Protein 7TJ1 (pdb70)

Sequence (510 aa):
DSGLVTVESRHSVAETIERVAAKAKSGNVFTRVDHGAGAKEAGLGLPPTELIIFGNPQNGTVLQDKRTIGLDLPIRALAWEDGSGKVWLTVNDPAWLAQRHSLGLSSDVAIKAVTGTGTVTKYAAGDDSGLVTVESRHSVAETIERVAAKAKSGNVFTRVDHGAGAKEAGLGLPPTELIIFGNPQNGTVLQDKRTIGLDLPIRALAWEDGSGKVWLTVNDPAWLAQRHSLGLSSDVAIKAVTGTGTVTKYAAGDIDSGLVTVESRHSVAETIERVAAKAKSGNVFTRVDHGAGAKEAGLGLPPTELIIFGNPQNGTVLQDKRTIGLDLPIRALAWEDGSGKVWLTVNDPAWLAQRHSLGLSSDVAIKAVTGTGTVTKYAAGIIDSGLVTVESRHSVAETIERVAAKAKSGNVFTRVDHGAGAKEAGLGLPPTELIIFGNPQNGTVLQDKRTIGLDLPIRALAWEDGSGKVWLTVNDPAWLAQRHSLGLSSDVAIKAVTGTGTVTKYAAGD

Organism: Brucella abortus biovar 1 (strain 9-941) (NCBI:txid262698)

Nearest PDB structures (foldseek):
  7tj1-assembly1_C  TM=1.005E+00  e=5.090E-26  Brucella abortus 2308
  1q9u-assembly1_B  TM=8.754E-01  e=2.705E-09  Geobacillus stearothermophilus
  1j3m-assembly1_B  TM=7.680E-01  e=1.281E-07  Thermus thermophilus
  6nzd-assembly1_G  TM=1.851E-01  e=3.059E+00  Homo sapiens
  7tj1-assembly1_C  TM=1.008E+00  e=9.693E-27  Brucella abortus 2308

Structure (mmCIF, N/CA/C/O backbone):
data_7TJ1
#
_entry.id   7TJ1
#
_cell.length_a   89.955
_cell.length_b   92.244
_cell.length_c   63.405
_cell.angle_alpha   90.000
_cell.angle_beta   90.000
_cell.angle_gamma   90.000
#
_symmetry.space_group_name_H-M   'P 21 21 21'
#
loop_
_entity.id
_entity.type
_entity.pdbx_description
1 polymer 'Putative fluoride ion transporter CrcB'
2 non-polymer 1,2-ETHANEDIOL
3 non-polymer 'FORMIC ACID'
4 non-polymer 'FLUORIDE ION'
5 non-polymer 'ACETATE ION'
6 non-polymer DI(HYDROXYETHYL)ETHER
7 water water
#
loop_
_atom_site.group_PDB
_atom_site.id
_atom_site.type_symbol
_atom_site.label_atom_id
_atom_site.label_alt_id
_atom_site.label_comp_id
_atom_site.label_asym_id
_atom_site.label_entity_id
_atom_site.label_seq_id
_atom_site.pdbx_PDB_ins_code
_atom_site.Cartn_x
_atom_site.Cartn_y
_atom_site.Cartn_z
_atom_site.occupancy
_atom_site.B_iso_or_equiv
_atom_site.auth_seq_id
_atom_site.auth_comp_id
_atom_site.auth_asym_id
_atom_site.auth_atom_id
_atom_site.pdbx_PDB_model_num
ATOM 1 N N . ASP A 1 26 ? -15.64017 20.25401 53.22786 1.000 74.75482 23 ASP A N 1
ATOM 2 C CA . ASP A 1 26 ? -15.81128 21.28956 52.21542 1.000 74.92300 23 ASP A CA 1
ATOM 3 C C . ASP A 1 26 ? -15.11455 20.90026 50.91365 1.000 67.40871 23 ASP A C 1
ATOM 4 O O . ASP A 1 26 ? -14.01124 20.35508 50.92841 1.000 65.56504 23 ASP A O 1
ATOM 9 N N . SER A 1 27 ? -15.76534 21.18977 49.78555 1.000 58.01437 24 SER A N 1
ATOM 10 C CA . SER A 1 27 ? -15.21578 20.82676 48.48664 1.000 53.70973 24 SER A CA 1
ATOM 11 C C . SER A 1 27 ? -14.14613 21.79603 48.00684 1.000 48.61854 24 SER A C 1
ATOM 12 O O . SER A 1 27 ? -13.30593 21.41135 47.18723 1.000 46.10007 24 SER A O 1
ATOM 15 N N . GLY A 1 28 ? -14.15440 23.03407 48.49443 1.000 47.63532 25 GLY A N 1
ATOM 16 C CA . GLY A 1 28 ? -13.26850 24.05383 47.98389 1.000 44.45867 25 GLY A CA 1
ATOM 17 C C . GLY A 1 28 ? -13.67046 24.62810 46.64344 1.000 44.78012 25 GLY A C 1
ATOM 18 O O . GLY A 1 28 ? -12.91091 25.42505 46.07663 1.000 39.00822 25 GLY A O 1
ATOM 19 N N . LEU A 1 29 ? -14.83120 24.24822 46.11608 1.000 40.31694 26 LEU A N 1
ATOM 20 C CA . LEU A 1 29 ? -15.32717 24.77910 44.85501 1.000 40.58154 26 LEU A CA 1
ATOM 21 C C . LEU A 1 29 ? -16.06443 26.08937 45.10121 1.000 42.40225 26 LEU A C 1
ATOM 22 O O . LEU A 1 29 ? -16.93450 26.16402 45.97361 1.000 41.61325 26 LEU A O 1
ATOM 27 N N . VAL A 1 30 ? -15.71064 27.11883 44.33896 1.000 37.58178 27 VAL A N 1
ATOM 28 C CA . VAL A 1 30 ? -16.35390 28.42492 44.42115 1.000 38.26605 27 VAL A CA 1
ATOM 29 C C . VAL A 1 30 ? -17.05240 28.66509 43.09103 1.000 39.55268 27 VAL A C 1
ATOM 30 O O . VAL A 1 30 ? -16.39345 28.82948 42.05684 1.000 37.62465 27 VAL A O 1
ATOM 34 N N . THR A 1 31 ? -18.38129 28.68346 43.10925 1.000 40.09024 28 THR A N 1
ATOM 35 C CA . THR A 1 31 ? -19.17400 28.85419 41.90006 1.000 40.55436 28 THR A CA 1
ATOM 36 C C . THR A 1 31 ? -20.03582 30.09927 42.03594 1.000 40.25961 28 THR A C 1
ATOM 37 O O . THR A 1 31 ? -20.77500 30.24323 43.01520 1.000 43.92372 28 THR A O 1
ATOM 41 N N . VAL A 1 32 ? -19.93412 30.99763 41.05934 1.000 40.18706 29 VAL A N 1
ATOM 42 C CA . VAL A 1 32 ? -20.76325 32.19545 41.01644 1.000 42.76040 29 VAL A CA 1
ATOM 43 C C . VAL A 1 32 ? -21.49359 32.24427 39.68311 1.000 42.88361 29 VAL A C 1
ATOM 44 O O . VAL A 1 32 ? -21.03429 31.69606 38.67508 1.000 40.00406 29 VAL A O 1
ATOM 48 N N . GLU A 1 33 ? -22.64580 32.90543 39.68643 1.000 44.57097 30 GLU A N 1
ATOM 49 C CA . GLU A 1 33 ? -23.38737 33.13595 38.45805 1.000 45.99677 30 GLU A CA 1
ATOM 50 C C . GLU A 1 33 ? -22.72678 34.24116 37.64355 1.000 46.09435 30 GLU A C 1
ATOM 51 O O . GLU A 1 33 ? -22.18443 35.20715 38.18826 1.000 48.14151 30 GLU A O 1
ATOM 57 N N . SER A 1 34 ? -22.76600 34.08490 36.32410 1.000 46.58975 31 SER A N 1
ATOM 58 C CA . SER A 1 34 ? -22.17558 35.04813 35.40912 1.000 46.63460 31 SER A CA 1
ATOM 59 C C . SER A 1 34 ? -23.26721 35.82922 34.68958 1.000 49.79506 31 SER A C 1
ATOM 60 O O . SER A 1 34 ? -24.35478 35.31063 34.42129 1.000 50.33634 31 SER A O 1
ATOM 63 N N . ARG A 1 35 ? -22.96757 37.08851 34.38380 1.000 50.55632 32 ARG A N 1
ATOM 64 C CA . ARG A 1 35 ? -23.86766 37.93788 33.61736 1.000 53.34803 32 ARG A CA 1
ATOM 65 C C . ARG A 1 35 ? -23.62183 37.84335 32.11630 1.000 52.62217 32 ARG A C 1
ATOM 66 O O . ARG A 1 35 ? -24.23509 38.59276 31.34955 1.000 53.04622 32 ARG A O 1
ATOM 74 N N . HIS A 1 36 ? -22.74924 36.93963 31.68044 1.000 50.27203 33 HIS A N 1
ATOM 75 C CA . HIS A 1 36 ? -22.38209 36.82362 30.27903 1.000 52.10195 33 HIS A CA 1
ATOM 76 C C . HIS A 1 36 ? -22.41270 35.36016 29.86100 1.000 48.88393 33 HIS A C 1
ATOM 77 O O . HIS A 1 36 ? -22.51185 34.45172 30.69019 1.000 47.32934 33 HIS A O 1
ATOM 84 N N . SER A 1 37 ? -22.31788 35.14044 28.55293 1.000 45.91860 34 SER A N 1
ATOM 85 C CA . SER A 1 37 ? -22.25339 33.79209 28.01585 1.000 44.68167 34 SER A CA 1
ATOM 86 C C . SER A 1 37 ? -20.94217 33.12139 28.41885 1.000 42.93525 34 SER A C 1
ATOM 87 O O . SER A 1 37 ? -20.03668 33.74163 28.98717 1.000 43.05284 34 SER A O 1
ATOM 90 N N . VAL A 1 38 ? -20.84315 31.82930 28.10212 1.000 40.60903 35 VAL A N 1
ATOM 91 C CA . VAL A 1 38 ? -19.63944 31.07161 28.43746 1.000 44.46243 35 VAL A CA 1
ATOM 92 C C . VAL A 1 38 ? -18.42414 31.66234 27.73208 1.000 43.38677 35 VAL A C 1
ATOM 93 O O . VAL A 1 38 ? -17.38477 31.91073 28.35313 1.000 42.90019 35 VAL A O 1
ATOM 97 N N . ALA A 1 39 ? -18.54047 31.90456 26.42402 1.000 43.54753 36 ALA A N 1
ATOM 98 C CA . ALA A 1 39 ? -17.41216 32.43528 25.66418 1.000 45.46327 36 ALA A CA 1
ATOM 99 C C . ALA A 1 39 ? -16.98552 33.80102 26.19014 1.000 46.39272 36 ALA A C 1
ATOM 100 O O . ALA A 1 39 ? -15.79448 34.04983 26.41101 1.000 43.56059 36 ALA A O 1
ATOM 102 N N . GLU A 1 40 ? -17.94956 34.70041 26.40524 1.000 45.00505 37 GLU A N 1
ATOM 103 C CA . GLU A 1 40 ? -17.61183 36.03238 26.89515 1.000 46.08346 37 GLU A CA 1
ATOM 104 C C . GLU A 1 40 ? -17.03854 35.98497 28.30618 1.000 46.68570 37 GLU A C 1
ATOM 105 O O . GLU A 1 40 ? -16.15548 36.78329 28.63970 1.000 46.15582 37 GLU A O 1
ATOM 111 N N . THR A 1 41 ? -17.51711 35.06069 29.14452 1.000 45.61355 38 THR A N 1
ATOM 112 C CA . THR A 1 41 ? -16.95992 34.93156 30.48756 1.000 44.87902 38 THR A CA 1
ATOM 113 C C . THR A 1 41 ? -15.49442 34.51613 30.43525 1.000 45.10858 38 THR A C 1
ATOM 114 O O . THR A 1 41 ? -14.66121 35.05380 31.17483 1.000 42.92124 38 THR A O 1
ATOM 118 N N . ILE A 1 42 ? -15.16131 33.56009 29.56408 1.000 42.84148 39 ILE A N 1
ATOM 119 C CA . ILE A 1 42 ? -13.77875 33.10551 29.44633 1.000 43.88839 39 ILE A CA 1
ATOM 120 C C . ILE A 1 42 ? -12.88782 34.22634 28.92435 1.000 45.06899 39 ILE A C 1
ATOM 121 O O . ILE A 1 42 ? -11.76468 34.42174 29.40446 1.000 41.41951 39 ILE A O 1
ATOM 126 N N . GLU A 1 43 ? -13.36781 34.98103 27.93538 1.000 48.68890 40 GLU A N 1
ATOM 127 C CA . GLU A 1 43 ? -12.57023 36.08838 27.42306 1.000 50.63891 40 GLU A CA 1
ATOM 128 C C . GLU A 1 43 ? -12.40225 37.18409 28.46696 1.000 48.61714 40 GLU A C 1
ATOM 129 O O . GLU A 1 43 ? -11.38752 37.89023 28.46214 1.000 48.55041 40 GLU A O 1
ATOM 135 N N . ARG A 1 44 ? -13.37539 37.33832 29.36959 1.000 43.61997 41 ARG A N 1
ATOM 136 C CA . ARG A 1 44 ? -13.20704 38.28656 30.46432 1.000 46.73785 41 ARG A CA 1
ATOM 137 C C . ARG A 1 44 ? -12.19249 37.78378 31.48489 1.000 45.96724 41 ARG A C 1
ATOM 138 O O . ARG A 1 44 ? -11.45655 38.58743 32.06782 1.000 44.92923 41 ARG A O 1
ATOM 146 N N . VAL A 1 45 ? -12.13672 36.46875 31.71496 1.000 43.75471 42 VAL A N 1
ATOM 147 C CA . VAL A 1 45 ? -11.09639 35.91072 32.57524 1.000 44.46888 42 VAL A CA 1
ATOM 148 C C . VAL A 1 45 ? -9.72289 36.18246 31.97630 1.000 44.37288 42 VAL A C 1
ATOM 149 O O . VAL A 1 45 ? -8.81310 36.67328 32.65532 1.000 41.64741 42 VAL A O 1
ATOM 153 N N . ALA A 1 46 ? -9.55933 35.87214 30.68806 1.000 44.70976 43 ALA A N 1
ATOM 154 C CA . ALA A 1 46 ? -8.27595 36.07439 30.02394 1.000 44.49332 43 ALA A CA 1
ATOM 155 C C . ALA A 1 46 ? -7.87480 37.54380 30.04013 1.000 45.79296 43 ALA A C 1
ATOM 156 O O . ALA A 1 46 ? -6.73960 37.88489 30.39257 1.000 44.23608 43 ALA A O 1
ATOM 158 N N . ALA A 1 47 ? -8.80563 38.43186 29.67801 1.000 44.89864 44 ALA A N 1
ATOM 159 C CA . ALA A 1 47 ? -8.49104 39.85663 29.61881 1.000 46.67525 44 ALA A CA 1
ATOM 160 C C . ALA A 1 47 ? -8.06976 40.39471 30.98164 1.000 47.42005 44 ALA A C 1
ATOM 161 O O . ALA A 1 47 ? -7.10106 41.15710 31.08269 1.000 46.89134 44 ALA A O 1
ATOM 163 N N . LYS A 1 48 ? -8.78029 40.00791 32.04399 1.000 45.73771 45 LYS A N 1
ATOM 164 C CA . LYS A 1 48 ? -8.44790 40.52591 33.36697 1.000 48.01821 45 LYS A CA 1
ATOM 165 C C . LYS A 1 48 ? -7.17056 39.89339 33.90478 1.000 48.23333 45 LYS A C 1
ATOM 166 O O . LYS A 1 48 ? -6.35753 40.57315 34.54003 1.000 48.02747 45 LYS A O 1
ATOM 172 N N . ALA A 1 49 ? -6.97771 38.59372 33.66668 1.000 47.13732 46 ALA A N 1
ATOM 173 C CA . ALA A 1 49 ? -5.75001 37.94038 34.10924 1.000 49.61816 46 ALA A CA 1
ATOM 174 C C . ALA A 1 49 ? -4.52892 38.54596 33.42860 1.000 51.51897 46 ALA A C 1
ATOM 175 O O . ALA A 1 49 ? -3.49510 38.76589 34.07110 1.000 51.85110 46 ALA A O 1
ATOM 177 N N . LYS A 1 50 ? -4.63259 38.83130 32.12807 1.000 48.25319 47 LYS A N 1
ATOM 178 C CA . LYS A 1 50 ? -3.50414 39.41235 31.40840 1.000 52.31390 47 LYS A CA 1
ATOM 179 C C . LYS A 1 50 ? -3.18900 40.81673 31.90768 1.000 52.65622 47 LYS A C 1
ATOM 180 O O . LYS A 1 50 ? -2.01616 41.17514 32.06249 1.000 53.37954 47 LYS A O 1
ATOM 186 N N . SER A 1 51 ? -4.21954 41.62625 32.16773 1.000 52.73961 48 SER A N 1
ATOM 187 C CA . SER A 1 51 ? -3.98965 42.99538 32.61471 1.000 52.83682 48 SER A CA 1
ATOM 188 C C . SER A 1 51 ? -3.33384 43.05475 33.98719 1.000 54.98292 48 SER A C 1
ATOM 189 O O . SER A 1 51 ? -2.73613 44.08069 34.32860 1.000 57.04080 48 SER A O 1
ATOM 200 N N . GLY A 1 53 ? -0.95644 41.01099 34.77333 1.000 53.12389 50 GLY A N 1
ATOM 201 C CA . GLY A 1 53 ? 0.34734 40.41301 34.57749 1.000 54.15737 50 GLY A CA 1
ATOM 202 C C . GLY A 1 53 ? 0.39368 38.90752 34.67796 1.000 53.28739 50 GLY A C 1
ATOM 203 O O . GLY A 1 53 ? 1.46991 38.34943 34.91120 1.000 56.52961 50 GLY A O 1
ATOM 212 N N . ASN A 1 55 ? -0.11059 35.08036 32.88044 1.000 49.25311 52 ASN A N 1
ATOM 213 C CA . ASN A 1 55 ? -0.09959 34.44354 31.57355 1.000 49.63549 52 ASN A CA 1
ATOM 214 C C . ASN A 1 55 ? -1.30804 33.52904 31.42444 1.000 47.77137 52 ASN A C 1
ATOM 215 O O . ASN A 1 55 ? -1.76501 32.91007 32.38830 1.000 44.88799 52 ASN A O 1
ATOM 220 N N . VAL A 1 56 ? -1.82920 33.45814 30.20431 1.000 45.47054 53 VAL A N 1
ATOM 221 C CA . VAL A 1 56 ? -2.86285 32.49551 29.84311 1.000 44.72816 53 VAL A CA 1
ATOM 222 C C . VAL A 1 56 ? -2.17789 31.31517 29.17052 1.000 43.73989 53 VAL A C 1
ATOM 223 O O . VAL A 1 56 ? -1.54779 31.47052 28.11879 1.000 40.15145 53 VAL A O 1
ATOM 227 N N . PHE A 1 57 ? -2.29812 30.13524 29.77379 1.000 40.98300 54 PHE A N 1
ATOM 228 C CA . PHE A 1 57 ? -1.57381 28.96550 29.29434 1.000 40.87856 54 PHE A CA 1
ATOM 229 C C . PHE A 1 57 ? -2.34065 28.20973 28.21502 1.000 42.26279 54 PHE A C 1
ATOM 230 O O . PHE A 1 57 ? -1.77002 27.87948 27.17184 1.000 40.74247 54 PHE A O 1
ATOM 238 N N . THR A 1 58 ? -3.62386 27.93439 28.43866 1.000 42.53096 55 THR A N 1
ATOM 239 C CA . THR A 1 58 ? -4.41451 27.20781 27.45175 1.000 39.93484 55 THR A CA 1
ATOM 240 C C . THR A 1 58 ? -5.89320 27.35391 27.78504 1.000 39.99662 55 THR A C 1
ATOM 241 O O . THR A 1 58 ? -6.27186 27.80850 28.86935 1.000 37.12638 55 THR A O 1
ATOM 245 N N . ARG A 1 59 ? -6.72482 26.96109 26.82313 1.000 40.62949 56 ARG A N 1
ATOM 246 C CA . ARG A 1 59 ? -8.16185 26.83417 27.00533 1.000 39.12854 56 ARG A CA 1
ATOM 247 C C . ARG A 1 59 ? -8.58862 25.46421 26.50385 1.000 40.83016 56 ARG A C 1
ATOM 248 O O . ARG A 1 59 ? -8.14496 25.01893 25.44155 1.000 45.04235 56 ARG A O 1
ATOM 256 N N . VAL A 1 60 ? -9.43826 24.79383 27.27365 1.000 39.61922 57 VAL A N 1
ATOM 257 C CA . VAL A 1 60 ? -9.93987 23.46745 26.93150 1.000 40.61926 57 VAL A CA 1
ATOM 258 C C . VAL A 1 60 ? -11.44769 23.58105 26.76290 1.000 40.54946 57 VAL A C 1
ATOM 259 O O . VAL A 1 60 ? -12.17377 23.80280 27.74082 1.000 39.11529 57 VAL A O 1
ATOM 263 N N . ASP A 1 61 ? -11.92032 23.43291 25.52757 1.000 40.80643 58 ASP A N 1
ATOM 264 C CA . ASP A 1 61 ? -13.34919 23.52148 25.22415 1.000 44.87367 58 ASP A CA 1
ATOM 265 C C . ASP A 1 61 ? -13.95996 22.14352 25.44473 1.000 42.63714 58 ASP A C 1
ATOM 266 O O . ASP A 1 61 ? -14.00331 21.30553 24.54176 1.000 43.94708 58 ASP A O 1
ATOM 271 N N . HIS A 1 62 ? -14.43901 21.91103 26.67050 1.000 38.76306 59 HIS A N 1
ATOM 272 C CA . HIS A 1 62 ? -15.08249 20.64164 26.99574 1.000 41.83769 59 HIS A CA 1
ATOM 273 C C . HIS A 1 62 ? -16.32519 20.40675 26.15085 1.000 40.94777 59 HIS A C 1
ATOM 274 O O . HIS A 1 62 ? -16.65014 19.25724 25.83609 1.000 41.33065 59 HIS A O 1
ATOM 281 N N . GLY A 1 63 ? -17.03799 21.47421 25.78759 1.000 41.52539 60 GLY A N 1
ATOM 282 C CA . GLY A 1 63 ? -18.20902 21.31346 24.94101 1.000 45.73882 60 GLY A CA 1
ATOM 283 C C . GLY A 1 63 ? -17.86134 20.82823 23.54592 1.000 49.38124 60 GLY A C 1
ATOM 284 O O . GLY A 1 63 ? -18.57238 19.99843 22.97301 1.000 51.46417 60 GLY A O 1
ATOM 285 N N . ALA A 1 64 ? -16.76336 21.33587 22.97928 1.000 51.46817 61 ALA A N 1
ATOM 286 C CA . ALA A 1 64 ? -16.35596 20.90298 21.64565 1.000 52.96930 61 ALA A CA 1
ATOM 287 C C . ALA A 1 64 ? -15.83213 19.47291 21.66573 1.000 57.08226 61 ALA A C 1
ATOM 288 O O . ALA A 1 64 ? -16.05823 18.70997 20.71944 1.000 59.84566 61 ALA A O 1
ATOM 290 N N . GLY A 1 65 ? -15.12383 19.09278 22.73102 1.000 53.43424 62 GLY A N 1
ATOM 291 C CA . GLY A 1 65 ? -14.68855 17.71222 22.85412 1.000 54.53229 62 GLY A CA 1
ATOM 292 C C . GLY A 1 65 ? -15.85583 16.75047 22.95761 1.000 59.68341 62 GLY A C 1
ATOM 293 O O . GLY A 1 65 ? -15.80143 15.63214 22.43973 1.000 60.69749 62 GLY A O 1
ATOM 294 N N . ALA A 1 66 ? -16.93344 17.17803 23.61888 1.000 54.57894 63 ALA A N 1
ATOM 295 C CA . ALA A 1 66 ? -18.12509 16.34331 23.70544 1.000 60.13766 63 ALA A CA 1
ATOM 296 C C . ALA A 1 66 ? -18.78142 16.17414 22.34019 1.000 62.89173 63 ALA A C 1
ATOM 297 O O . ALA A 1 66 ? -19.24723 15.07923 22.00208 1.000 62.60015 63 ALA A O 1
ATOM 299 N N . LYS A 1 67 ? -18.81746 17.24280 21.53661 1.000 62.55117 64 LYS A N 1
ATOM 300 C CA . LYS A 1 67 ? -19.47136 17.15911 20.23425 1.000 68.43335 64 LYS A CA 1
ATOM 301 C C . LYS A 1 67 ? -18.72783 16.21819 19.29347 1.000 69.58902 64 LYS A C 1
ATOM 302 O O . LYS A 1 67 ? -19.35468 15.55931 18.45624 1.000 71.40575 64 LYS A O 1
ATOM 308 N N . GLU A 1 68 ? -17.40321 16.12488 19.42307 1.000 76.55923 65 GLU A N 1
ATOM 309 C CA . GLU A 1 68 ? -16.63656 15.23091 18.56667 1.000 77.15148 65 GLU A CA 1
ATOM 310 C C . GLU A 1 68 ? -16.67435 13.78845 19.04927 1.000 77.09992 65 GLU A C 1
ATOM 311 O O . GLU A 1 68 ? -16.35402 12.88005 18.27570 1.000 78.96981 65 GLU A O 1
ATOM 317 N N . ALA A 1 69 ? -17.05402 13.55816 20.30206 1.000 71.68078 66 ALA A N 1
ATOM 318 C CA . ALA A 1 69 ? -17.25757 12.21212 20.81572 1.000 71.25020 66 ALA A CA 1
ATOM 319 C C . ALA A 1 69 ? -18.65795 11.68505 20.53475 1.000 69.81204 66 ALA A C 1
ATOM 320 O O . ALA A 1 69 ? -18.97951 10.56851 20.95410 1.000 68.79724 66 ALA A O 1
ATOM 322 N N . GLY A 1 70 ? -19.49035 12.45391 19.83432 1.000 67.74045 67 GLY A N 1
ATOM 323 C CA . GLY A 1 70 ? -20.86187 12.06569 19.58309 1.000 65.74353 67 GLY A CA 1
ATOM 324 C C . GLY A 1 70 ? -21.79997 12.23046 20.75597 1.000 67.54699 67 GLY A C 1
ATOM 325 O O . GLY A 1 70 ? -22.92484 11.71986 20.70354 1.000 69.92951 67 GLY A O 1
ATOM 326 N N . LEU A 1 71 ? -21.38200 12.92915 21.80723 1.000 64.28749 68 LEU A N 1
ATOM 327 C CA . LEU A 1 71 ? -22.18000 13.10703 23.00984 1.000 63.26617 68 LEU A CA 1
ATOM 328 C C . LEU A 1 71 ? -22.63670 14.55425 23.14137 1.000 61.51822 68 LEU A C 1
ATOM 329 O O . LEU A 1 71 ? -22.06893 15.47084 22.54049 1.000 62.49433 68 LEU A O 1
ATOM 334 N N . GLY A 1 72 ? -23.67710 14.74668 23.94466 1.000 58.40015 69 GLY A N 1
ATOM 335 C CA . GLY A 1 72 ? -24.24203 16.06330 24.18368 1.000 55.32498 69 GLY A CA 1
ATOM 336 C C . GLY A 1 72 ? -23.68556 16.68622 25.45264 1.000 53.97880 69 GLY A C 1
ATOM 337 O O . GLY A 1 72 ? -23.52684 16.01459 26.47307 1.000 54.02836 69 GLY A O 1
ATOM 338 N N . LEU A 1 73 ? -23.38523 17.97715 25.36869 1.000 49.71444 70 LEU A N 1
ATOM 339 C CA . LEU A 1 73 ? -22.94908 18.76456 26.51187 1.000 50.06973 70 LEU A CA 1
ATOM 340 C C . LEU A 1 73 ? -23.11607 20.23850 26.16704 1.000 49.51920 70 LEU A C 1
ATOM 341 O O . LEU A 1 73 ? -22.67014 20.67909 25.10000 1.000 48.76985 70 LEU A O 1
ATOM 346 N N . PRO A 1 74 ? -23.76455 21.02240 27.02250 1.000 46.50446 71 PRO A N 1
ATOM 347 C CA . PRO A 1 74 ? -23.92038 22.45752 26.75334 1.000 45.60641 71 PRO A CA 1
ATOM 348 C C . PRO A 1 74 ? -22.57647 23.16254 26.82626 1.000 42.68786 71 PRO A C 1
ATOM 349 O O . PRO A 1 74 ? -21.58066 22.55298 27.24661 1.000 40.42323 71 PRO A O 1
ATOM 353 N N . PRO A 1 75 ? -22.50220 24.43132 26.41424 1.000 40.34616 72 PRO A N 1
ATOM 354 C CA . PRO A 1 75 ? -21.21670 25.14521 26.43185 1.000 40.00862 72 PRO A CA 1
ATOM 355 C C . PRO A 1 75 ? -20.48354 25.00609 27.75900 1.000 41.72979 72 PRO A C 1
ATOM 356 O O . PRO A 1 75 ? -21.03392 25.27112 28.83276 1.000 38.14681 72 PRO A O 1
ATOM 360 N N . THR A 1 76 ? -19.22665 24.57250 27.66960 1.000 38.95959 73 THR A N 1
ATOM 361 C CA . THR A 1 76 ? -18.40325 24.26513 28.83237 1.000 36.84800 73 THR A CA 1
ATOM 362 C C . THR A 1 76 ? -16.95664 24.51497 28.44052 1.000 39.47075 73 THR A C 1
ATOM 363 O O . THR A 1 76 ? -16.4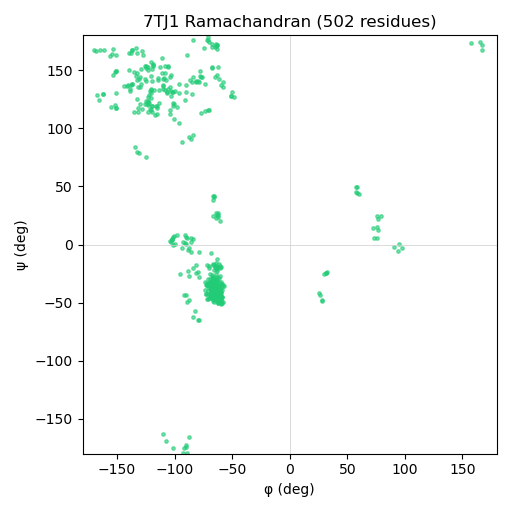4581 23.85838 27.52711 1.000 41.31604 73 THR A O 1
ATOM 367 N N . GLU A 1 77 ? -16.29950 25.46147 29.10841 1.000 35.25256 74 GLU A N 1
ATOM 368 C CA . GLU A 1 77 ? -14.94199 25.82377 28.73074 1.000 36.07188 74 GLU A CA 1
ATOM 369 C C . GLU A 1 77 ? -14.07897 26.01439 29.96707 1.000 38.21131 74 GLU A C 1
ATOM 370 O O . GLU A 1 77 ? -14.51031 26.61144 30.95921 1.000 35.64898 74 GLU A O 1
ATOM 376 N N . LEU A 1 78 ? -12.85900 25.49165 29.89331 1.000 38.61379 75 LEU A N 1
ATOM 377 C CA . LEU A 1 78 ? -11.85970 25.62110 30.94159 1.000 35.51282 75 LEU A CA 1
ATOM 378 C C . LEU A 1 78 ? -10.74441 26.53436 30.45576 1.000 37.00841 75 LEU A C 1
ATOM 379 O O . LEU A 1 78 ? -10.29583 26.42073 29.31081 1.000 35.72319 75 LEU A O 1
ATOM 384 N N . ILE A 1 79 ? -10.29958 27.44225 31.31881 1.000 33.29588 76 ILE A N 1
ATOM 385 C CA . ILE A 1 79 ? -9.17626 28.31646 31.00960 1.000 35.37431 76 ILE A CA 1
ATOM 386 C C . ILE A 1 79 ? -8.13281 28.16272 32.10604 1.000 35.41798 76 ILE A C 1
ATOM 387 O O . ILE A 1 79 ? -8.46996 28.01233 33.28625 1.000 35.58118 76 ILE A O 1
ATOM 392 N N . ILE A 1 80 ? -6.86411 28.16719 31.70571 1.000 37.05040 77 ILE A N 1
ATOM 393 C CA . ILE A 1 80 ? -5.74135 27.93967 32.60610 1.000 36.71259 77 ILE A CA 1
ATOM 394 C C . ILE A 1 80 ? -4.83058 29.15577 32.52902 1.000 40.45612 77 ILE A C 1
ATOM 395 O O . ILE A 1 80 ? -4.34628 29.50841 31.44640 1.000 38.08721 77 ILE A O 1
ATOM 400 N N . PHE A 1 81 ? -4.60233 29.79485 33.67433 1.000 39.15378 78 PHE A N 1
ATOM 401 C CA . PHE A 1 81 ? -3.87679 31.05431 33.72789 1.000 41.09048 78 PHE A CA 1
ATOM 402 C C . PHE A 1 81 ? -3.16629 31.15794 35.06905 1.000 41.16539 78 PHE A C 1
ATOM 403 O O . PHE A 1 81 ? -3.49965 30.44923 36.02162 1.000 39.99216 78 PHE A O 1
ATOM 411 N N . GLY A 1 82 ? -2.18971 32.05481 35.14323 1.000 41.85126 79 GLY A N 1
ATOM 412 C CA . GLY A 1 82 ? -1.50954 32.27082 36.40683 1.000 48.75634 79 GLY A CA 1
ATOM 413 C C . GLY A 1 82 ? -0.24238 33.07781 36.24222 1.000 49.06800 79 GLY A C 1
ATOM 414 O O . GLY A 1 82 ? 0.26292 33.28800 35.13601 1.000 46.39519 79 GLY A O 1
ATOM 415 N N . ASN A 1 83 ? 0.27099 33.52679 37.38826 1.000 49.75472 80 ASN A N 1
ATOM 416 C CA . ASN A 1 83 ? 1.50827 34.28873 37.45527 1.000 51.27961 80 ASN A CA 1
ATOM 417 C C . ASN A 1 83 ? 2.63142 33.36035 37.89123 1.000 51.22639 80 ASN A C 1
ATOM 418 O O . ASN A 1 83 ? 2.66882 32.95977 39.06563 1.000 49.79904 80 ASN A O 1
ATOM 423 N N . PRO A 1 84 ? 3.55491 32.98600 37.00153 1.000 52.30418 81 PRO A N 1
ATOM 424 C CA . PRO A 1 84 ? 4.59572 32.02030 37.39339 1.000 52.57119 81 PRO A CA 1
ATOM 425 C C . PRO A 1 84 ? 5.47214 32.49181 38.54006 1.000 51.82170 81 PRO A C 1
ATOM 426 O O . PRO A 1 84 ? 6.01473 31.65175 39.26762 1.000 50.32137 81 PRO A O 1
ATOM 430 N N . GLN A 1 85 ? 5.63456 33.80472 38.72453 1.000 50.74302 82 GLN A N 1
ATOM 431 C CA . GLN A 1 85 ? 6.38014 34.29777 39.87899 1.000 55.48675 82 GLN A CA 1
ATOM 432 C C . GLN A 1 85 ? 5.73093 33.83449 41.17620 1.000 52.78192 82 GLN A C 1
ATOM 433 O O . GLN A 1 85 ? 6.40473 33.32939 42.08072 1.000 52.06627 82 GLN A O 1
ATOM 439 N N . ASN A 1 86 ? 4.41100 33.98867 41.27384 1.000 50.33596 83 ASN A N 1
ATOM 440 C CA . ASN A 1 86 ? 3.69944 33.59645 42.48284 1.000 50.88480 83 ASN A CA 1
ATOM 441 C C . ASN A 1 86 ? 3.60137 32.07993 42.60405 1.000 49.66221 83 ASN A C 1
ATOM 442 O O . ASN A 1 86 ? 3.78704 31.52601 43.69406 1.000 46.96963 83 ASN A O 1
ATOM 447 N N . GLY A 1 87 ? 3.30923 31.39210 41.49690 1.000 48.83548 84 GLY A N 1
ATOM 448 C CA . GLY A 1 87 ? 3.18445 29.94472 41.54285 1.000 45.81096 84 GLY A CA 1
ATOM 449 C C . GLY A 1 87 ? 4.47449 29.23983 41.91293 1.000 48.39281 84 GLY A C 1
ATOM 450 O O . GLY A 1 87 ? 4.44687 28.17214 42.53201 1.000 45.81062 84 GLY A O 1
ATOM 451 N N . THR A 1 88 ? 5.61898 29.82176 41.54488 1.000 46.58198 85 THR A N 1
ATOM 452 C CA . THR A 1 88 ? 6.90124 29.20380 41.86795 1.000 48.90424 85 THR A CA 1
ATOM 453 C C . THR A 1 88 ? 7.13804 29.16962 43.37275 1.000 46.20739 85 THR A C 1
ATOM 454 O O . THR A 1 88 ? 7.61463 28.16105 43.90702 1.000 44.31394 85 THR A O 1
ATOM 458 N N . VAL A 1 89 ? 6.81216 30.26075 44.07189 1.000 47.86070 86 VAL A N 1
ATOM 459 C CA . VAL A 1 89 ? 6.97866 30.29440 45.52405 1.000 48.49333 86 VAL A CA 1
ATOM 460 C C . VAL A 1 89 ? 6.13315 29.21024 46.18013 1.000 45.90991 86 VAL A C 1
ATOM 461 O O . VAL A 1 89 ? 6.57040 28.54895 47.13029 1.000 43.50012 86 VAL A O 1
ATOM 465 N N . LEU A 1 90 ? 4.91520 29.00221 45.67496 1.000 44.48211 87 LEU A N 1
ATOM 466 C CA . LEU A 1 90 ? 4.06399 27.93920 46.19946 1.000 47.35460 87 LEU A CA 1
ATOM 467 C C . LEU A 1 90 ? 4.71304 26.57276 46.02151 1.000 46.09482 87 LEU A C 1
ATOM 468 O O . LEU A 1 90 ? 4.71636 25.75194 46.94727 1.000 44.08593 87 LEU A O 1
ATOM 481 N N . GLN A 1 92 ? 7.90230 25.85984 45.53916 1.000 43.64199 89 GLN A N 1
ATOM 482 C CA . GLN A 1 92 ? 9.11987 25.73736 46.33364 1.000 44.42736 89 GLN A CA 1
ATOM 483 C C . GLN A 1 92 ? 8.83032 25.23873 47.74167 1.000 47.83822 89 GLN A C 1
ATOM 484 O O . GLN A 1 92 ? 9.72170 24.67482 48.38642 1.000 47.04894 89 GLN A O 1
ATOM 490 N N . ASP A 1 93 ? 7.60763 25.44634 48.23132 1.000 45.35148 90 ASP A N 1
ATOM 491 C CA . ASP A 1 93 ? 7.20463 24.94349 49.53960 1.000 46.65298 90 ASP A CA 1
ATOM 492 C C . ASP A 1 93 ? 6.77704 23.48217 49.44811 1.000 47.07003 90 ASP A C 1
ATOM 493 O O . ASP A 1 93 ? 7.32786 22.61643 50.13605 1.000 45.45311 90 ASP A O 1
ATOM 498 N N . LYS A 1 94 ? 5.79145 23.19651 48.59797 1.000 44.26596 91 LYS A N 1
ATOM 499 C CA . LYS A 1 94 ? 5.30721 21.83873 48.35770 1.000 45.53983 91 LYS A CA 1
ATOM 500 C C . LYS A 1 94 ? 5.14152 21.67772 46.85352 1.000 43.05857 91 LYS A C 1
ATOM 501 O O . LYS A 1 94 ? 4.29408 22.34174 46.24883 1.000 41.53943 91 LYS A O 1
ATOM 507 N N . ARG A 1 95 ? 5.94797 20.80374 46.24831 1.000 40.50625 92 ARG A N 1
ATOM 508 C CA . ARG A 1 95 ? 5.96759 20.71286 44.79417 1.000 43.01519 92 ARG A CA 1
ATOM 509 C C . ARG A 1 95 ? 4.68481 20.12033 44.22942 1.000 38.49602 92 ARG A C 1
ATOM 510 O O . ARG A 1 95 ? 4.34701 20.40552 43.07634 1.000 40.58622 92 ARG A O 1
ATOM 518 N N . THR A 1 96 ? 3.95817 19.31406 45.01052 1.000 40.56264 93 THR A N 1
ATOM 519 C CA . THR A 1 96 ? 2.76638 18.65558 44.48313 1.000 37.83020 93 THR A CA 1
ATOM 520 C C . THR A 1 96 ? 1.66756 19.63736 44.10021 1.000 36.85062 93 THR A C 1
ATOM 521 O O . THR A 1 96 ? 0.77457 19.26856 43.33099 1.000 37.58421 93 THR A O 1
ATOM 525 N N . ILE A 1 97 ? 1.70211 20.87242 44.61030 1.000 36.40590 94 ILE A N 1
ATOM 526 C CA . ILE A 1 97 ? 0.68477 21.84031 44.21359 1.000 39.21184 94 ILE A CA 1
ATOM 527 C C . ILE A 1 97 ? 0.82609 22.21192 42.74067 1.000 38.09598 94 ILE A C 1
ATOM 528 O O . ILE A 1 97 ? -0.11503 22.74947 42.14474 1.000 36.51202 94 ILE A O 1
ATOM 533 N N . GLY A 1 98 ? 1.97671 21.91889 42.12844 1.000 37.24582 95 GLY A N 1
ATOM 534 C CA . GLY A 1 98 ? 2.11959 22.07432 40.69057 1.000 36.64042 95 GLY A CA 1
ATOM 535 C C . GLY A 1 98 ? 1.17612 21.20164 39.88951 1.000 36.44278 95 GLY A C 1
ATOM 536 O O . GLY A 1 98 ? 0.98375 21.44347 38.69301 1.000 37.55788 95 GLY A O 1
ATOM 537 N N . LEU A 1 99 ? 0.58865 20.18189 40.52049 1.000 37.45175 96 LEU A N 1
ATOM 538 C CA . LEU A 1 99 ? -0.44907 19.39851 39.86007 1.000 37.90293 96 LEU A CA 1
ATOM 539 C C . LEU A 1 99 ? -1.71842 20.21421 39.65902 1.000 36.24422 96 LEU A C 1
ATOM 540 O O . LEU A 1 99 ? -2.43329 20.01413 38.67038 1.000 36.83167 96 LEU A O 1
ATOM 545 N N . ASP A 1 100 ? -2.00682 21.13546 40.57487 1.000 35.94839 97 ASP A N 1
ATOM 546 C CA . ASP A 1 100 ? -3.22827 21.92894 40.55363 1.000 36.05325 97 ASP A CA 1
ATOM 547 C C . ASP A 1 100 ? -3.00084 23.35699 40.07777 1.000 36.35557 97 ASP A C 1
ATOM 548 O O . ASP A 1 100 ? -3.94435 24.15398 40.07967 1.000 38.06853 97 ASP A O 1
ATOM 553 N N . LEU A 1 101 ? -1.77395 23.70187 39.69176 1.000 37.70965 98 LEU A N 1
ATOM 554 C CA . LEU A 1 101 ? -1.41380 24.97342 39.09094 1.000 37.99428 98 LEU A CA 1
ATOM 555 C C . LEU A 1 101 ? -1.08996 24.77876 37.61065 1.000 37.23757 98 LEU A C 1
ATOM 556 O O . LEU A 1 101 ? -0.68412 23.68548 37.20463 1.000 38.70905 98 LEU A O 1
ATOM 561 N N . PRO A 1 102 ? -1.25717 25.81408 36.76651 1.000 39.36378 99 PRO A N 1
ATOM 562 C CA . PRO A 1 102 ? -1.72741 27.17442 37.06105 1.000 39.79728 99 PRO A CA 1
ATOM 563 C C . PRO A 1 102 ? -3.21512 27.22163 37.39490 1.000 39.55767 99 PRO A C 1
ATOM 564 O O . PRO A 1 102 ? -3.88528 26.18750 37.32350 1.000 37.28221 99 PRO A O 1
ATOM 568 N N . ILE A 1 103 ? -3.70898 28.41187 37.75148 1.000 36.93435 100 ILE A N 1
ATOM 569 C CA . ILE A 1 103 ? -5.09534 28.55603 38.17912 1.000 38.74806 100 ILE A CA 1
ATOM 570 C C . ILE A 1 103 ? -6.03456 28.10671 37.06984 1.000 37.77796 100 ILE A C 1
ATOM 571 O O . ILE A 1 103 ? -5.82958 28.41051 35.88763 1.000 35.68961 100 ILE A O 1
ATOM 576 N N . ARG A 1 104 ? -7.07178 27.37132 37.45377 1.000 37.43032 101 ARG A N 1
ATOM 577 C CA . ARG A 1 104 ? -8.08427 26.87946 36.53431 1.000 36.09988 101 ARG A CA 1
ATOM 578 C C . ARG A 1 104 ? -9.42477 27.53081 36.84532 1.000 35.58053 101 ARG A C 1
ATOM 579 O O . ARG A 1 104 ? -9.76572 27.74712 38.01244 1.000 33.24829 101 ARG A O 1
ATOM 587 N N . ALA A 1 105 ? -10.17503 27.84931 35.79245 1.000 34.14487 102 ALA A N 1
ATOM 588 C CA . ALA A 1 105 ? -11.50228 28.43655 35.91487 1.000 33.49896 102 ALA A CA 1
ATOM 589 C C . ALA A 1 105 ? -12.40762 27.79408 34.87816 1.000 35.62000 102 ALA A C 1
ATOM 590 O O . ALA A 1 105 ? -12.02843 27.67960 33.70885 1.000 32.28809 102 ALA A O 1
ATOM 592 N N . LEU A 1 106 ? -13.59579 27.37445 35.30529 1.000 33.01555 103 LEU A N 1
ATOM 593 C CA . LEU A 1 106 ? -14.53657 26.67501 34.44008 1.000 34.83653 103 LEU A CA 1
ATOM 594 C C . LEU A 1 106 ? -15.78270 27.52766 34.26275 1.000 34.58963 103 LEU A C 1
ATOM 595 O O . LEU A 1 106 ? -16.48491 27.81204 35.23764 1.000 34.18670 103 LEU A O 1
ATOM 600 N N . ALA A 1 107 ? -16.05150 27.93512 33.02686 1.000 34.83611 104 ALA A N 1
ATOM 601 C CA . ALA A 1 107 ? -17.30348 28.59111 32.67568 1.000 36.26767 104 ALA A CA 1
ATOM 602 C C . ALA A 1 107 ? -18.20375 27.57700 31.98780 1.000 36.66611 104 ALA A C 1
ATOM 603 O O . ALA A 1 107 ? -17.76505 26.87394 31.07032 1.000 36.10750 104 ALA A O 1
ATOM 605 N N . TRP A 1 108 ? -19.45502 27.49577 32.43353 1.000 34.32240 105 TRP A N 1
ATOM 606 C CA . TRP A 1 108 ? -20.35592 26.48287 31.90906 1.000 35.82048 105 TRP A CA 1
ATOM 607 C C . TRP A 1 108 ? -21.79320 26.97778 31.96685 1.000 35.26534 105 TRP A C 1
ATOM 608 O O . TRP A 1 108 ? -22.16947 27.75704 32.84703 1.000 36.19432 105 TRP A O 1
ATOM 619 N N . GLU A 1 109 ? -22.58787 26.51369 31.00941 1.000 34.97506 106 GLU A N 1
ATOM 620 C CA . GLU A 1 109 ? -24.00694 26.82407 30.91860 1.000 38.03639 106 GLU A CA 1
ATOM 621 C C . GLU A 1 109 ? -24.80283 25.59419 31.33385 1.000 38.15640 106 GLU A C 1
ATOM 622 O O . GLU A 1 109 ? -24.53107 24.48804 30.85606 1.000 39.66945 106 GLU A O 1
ATOM 628 N N . ASP A 1 110 ? -25.76966 25.77907 32.23163 1.000 39.62754 107 ASP A N 1
ATOM 629 C CA . ASP A 1 110 ? -26.61549 24.66512 32.63073 1.000 41.88582 107 ASP A CA 1
ATOM 630 C C . ASP A 1 110 ? -27.75382 24.50518 31.62253 1.000 40.99644 107 ASP A C 1
ATOM 631 O O . ASP A 1 110 ? -27.89790 25.29025 30.68228 1.000 41.90436 107 ASP A O 1
ATOM 636 N N . GLY A 1 111 ? -28.57509 23.47145 31.81343 1.000 42.93226 108 GLY A N 1
ATOM 637 C CA . GLY A 1 111 ? -29.64590 23.18812 30.87145 1.000 46.08965 108 GLY A CA 1
ATOM 638 C C . GLY A 1 111 ? -30.69144 24.27966 30.76344 1.000 46.90363 108 GLY A C 1
ATOM 639 O O . GLY A 1 111 ? -31.42702 24.32574 29.77137 1.000 48.55910 108 GLY A O 1
ATOM 640 N N . SER A 1 112 ? -30.77662 25.15843 31.75802 1.000 46.22316 109 SER A N 1
ATOM 641 C CA . SER A 1 112 ? -31.73697 26.25361 31.75462 1.000 45.96350 109 SER A CA 1
ATOM 642 C C . SER A 1 112 ? -31.21047 27.50741 31.07148 1.000 46.14211 109 SER A C 1
ATOM 643 O O . SER A 1 112 ? -31.96153 28.47766 30.92658 1.000 43.86420 109 SER A O 1
ATOM 646 N N . GLY A 1 113 ? -29.94554 27.51785 30.65850 1.000 44.59155 110 GLY A N 1
ATOM 647 C CA . GLY A 1 113 ? -29.36401 28.67862 30.02393 1.000 44.92731 110 GLY A CA 1
ATOM 648 C C . GLY A 1 113 ? -28.61662 29.60988 30.95016 1.000 44.21745 110 GLY A C 1
ATOM 649 O O . GLY A 1 113 ? -28.09375 30.63113 30.48523 1.000 44.76273 110 GLY A O 1
ATOM 650 N N . LYS A 1 114 ? -28.55104 29.30072 32.24069 1.000 45.41367 111 LYS A N 1
ATOM 651 C CA . LYS A 1 114 ? -27.78140 30.11202 33.17021 1.000 42.70557 111 LYS A CA 1
ATOM 652 C C . LYS A 1 114 ? -26.30853 29.73210 33.09697 1.000 41.67134 111 LYS A C 1
ATOM 653 O O . LYS A 1 114 ? -25.96034 28.55464 32.96275 1.000 42.45388 111 LYS A O 1
ATOM 659 N N . VAL A 1 115 ? -25.44401 30.73974 33.18149 1.000 39.68556 112 VAL A N 1
ATOM 660 C CA . VAL A 1 115 ? -24.00231 30.56816 33.04899 1.000 39.46996 112 VAL A CA 1
ATOM 661 C C . VAL A 1 115 ? -23.36588 30.69626 34.42597 1.000 40.18202 112 VAL A C 1
ATOM 662 O O . VAL A 1 115 ? -23.68694 31.61931 35.18608 1.000 38.43894 112 VAL A O 1
ATOM 666 N N . TRP A 1 116 ? -22.47054 29.76628 34.74470 1.000 33.70388 113 TRP A N 1
ATOM 667 C CA . TRP A 1 116 ? -21.75642 29.74212 36.00865 1.000 37.07646 113 TRP A CA 1
ATOM 668 C C . TRP A 1 116 ? -20.25584 29.82673 35.75852 1.000 38.39528 113 TRP A C 1
ATOM 669 O O . TRP A 1 116 ? -19.76236 29.48393 34.67894 1.000 32.79916 113 TRP A O 1
ATOM 680 N N . LEU A 1 117 ? -19.53278 30.28915 36.77783 1.000 36.02043 114 LEU A N 1
ATOM 681 C CA . LEU A 1 117 ? -18.07566 30.35728 36.75460 1.000 35.84861 114 LEU A CA 1
ATOM 682 C C . LEU A 1 117 ? -17.55456 29.71590 38.03080 1.000 36.86048 114 LEU A C 1
ATOM 683 O O . LEU A 1 117 ? -17.88590 30.16668 39.13075 1.000 37.08313 114 LEU A O 1
ATOM 688 N N . THR A 1 118 ? -16.74067 28.67327 37.88470 1.000 37.17168 115 THR A N 1
ATOM 689 C CA . THR A 1 118 ? -16.29485 27.84901 39.00069 1.000 34.69710 115 THR A CA 1
ATOM 690 C C . THR A 1 118 ? -14.77517 27.86179 39.08281 1.000 34.97170 115 THR A C 1
ATOM 691 O O . THR A 1 118 ? -14.09510 27.66282 38.07172 1.000 31.68406 115 THR A O 1
ATOM 695 N N . VAL A 1 119 ? -14.24708 28.09002 40.28966 1.000 36.23653 116 VAL A N 1
ATOM 696 C CA . VAL A 1 119 ? -12.81021 28.11146 40.53876 1.000 34.66529 116 VAL A CA 1
ATOM 697 C C . VAL A 1 119 ? -12.52239 27.41043 41.86107 1.000 37.10846 116 VAL A C 1
ATOM 698 O O . VAL A 1 119 ? -13.41457 27.19033 42.68315 1.000 37.16385 116 VAL A O 1
ATOM 702 N N . ASN A 1 120 ? -11.25086 27.06846 42.06410 1.000 35.81227 117 ASN A N 1
ATOM 703 C CA . ASN A 1 120 ? -10.80730 26.53535 43.34586 1.000 35.78708 117 ASN A CA 1
ATOM 704 C C . ASN A 1 120 ? -10.61952 27.65920 44.35373 1.000 38.16439 117 ASN A C 1
ATOM 705 O O . ASN A 1 120 ? -10.11154 28.73480 44.02127 1.000 35.71051 117 ASN A O 1
ATOM 710 N N . ASP A 1 121 ? -11.03406 27.40402 45.58568 1.000 35.66499 118 ASP A N 1
ATOM 711 C CA . ASP A 1 121 ? -10.65165 28.26252 46.69691 1.000 39.84021 118 ASP A CA 1
ATOM 712 C C . ASP A 1 121 ? -9.16424 28.05945 46.95614 1.000 41.39944 118 ASP A C 1
ATOM 713 O O . ASP A 1 121 ? -8.75495 26.94450 47.30806 1.000 42.71082 118 ASP A O 1
ATOM 718 N N . PRO A 1 122 ? -8.32403 29.08347 46.77904 1.000 43.57062 119 PRO A N 1
ATOM 719 C CA . PRO A 1 122 ? -6.88035 28.89600 47.00812 1.000 42.29721 119 PRO A CA 1
ATOM 720 C C . PRO A 1 122 ? -6.53826 28.42838 48.41371 1.000 42.14441 119 PRO A C 1
ATOM 721 O O . PRO A 1 122 ? -5.59219 27.64812 48.58402 1.000 42.24209 119 PRO A O 1
ATOM 725 N N . ALA A 1 123 ? -7.27636 28.88064 49.42938 1.000 41.86864 120 ALA A N 1
ATOM 726 C CA . ALA A 1 123 ? -7.02170 28.40663 50.78628 1.000 42.84260 120 ALA A CA 1
ATOM 727 C C . ALA A 1 123 ? -7.25582 26.90583 50.89119 1.000 44.37487 120 ALA A C 1
ATOM 728 O O . ALA A 1 123 ? -6.49176 26.19280 51.55282 1.000 44.27177 120 ALA A O 1
ATOM 730 N N . TRP A 1 124 ? -8.30679 26.40854 50.23676 1.000 41.01276 121 TRP A N 1
ATOM 731 C CA . TRP A 1 124 ? -8.54324 24.96996 50.18664 1.000 42.44426 121 TRP A CA 1
ATOM 732 C C . TRP A 1 124 ? -7.39621 24.25016 49.48631 1.000 41.13040 121 TRP A C 1
ATOM 733 O O . TRP A 1 124 ? -6.98157 23.16525 49.91251 1.000 40.70870 121 TRP A O 1
ATOM 744 N N . LEU A 1 125 ? -6.86755 24.84221 48.41021 1.000 40.61405 122 LEU A N 1
ATOM 745 C CA . LEU A 1 125 ? -5.72152 24.24989 47.72500 1.000 41.76005 122 LEU A CA 1
ATOM 746 C C . LEU A 1 125 ? -4.49603 24.20844 48.62763 1.000 41.29189 122 LEU A C 1
ATOM 747 O O . LEU A 1 125 ? -3.74228 23.22739 48.61816 1.000 41.40671 122 LEU A O 1
ATOM 752 N N . ALA A 1 126 ? -4.27232 25.27273 49.40395 1.000 41.55355 123 ALA A N 1
ATOM 753 C CA . ALA A 1 126 ? -3.15605 25.28438 50.34432 1.000 41.81465 123 ALA A CA 1
ATOM 754 C C . ALA A 1 126 ? -3.28513 24.15756 51.35895 1.000 43.69293 123 ALA A C 1
ATOM 755 O O . ALA A 1 126 ? -2.29790 23.48801 51.68912 1.000 41.50342 123 ALA A O 1
ATOM 757 N N . GLN A 1 127 ? -4.50017 23.93422 51.86369 1.000 42.10250 124 GLN A N 1
ATOM 758 C CA . GLN A 1 127 ? -4.72811 22.83002 52.78613 1.000 42.28734 124 GLN A CA 1
ATOM 759 C C . GLN A 1 127 ? -4.48506 21.48504 52.11277 1.000 42.13389 124 GLN A C 1
ATOM 760 O O . GLN A 1 127 ? -3.94490 20.56353 52.73560 1.000 40.61108 124 GLN A O 1
ATOM 766 N N . ARG A 1 128 ? -4.87721 21.34860 50.83997 1.000 40.50781 125 ARG A N 1
ATOM 767 C CA . ARG A 1 128 ? -4.75421 20.05142 50.18083 1.000 42.39675 125 ARG A CA 1
ATOM 768 C C . ARG A 1 128 ? -3.30341 19.59788 50.11259 1.000 38.82682 125 ARG A C 1
ATOM 769 O O . ARG A 1 128 ? -3.01010 18.41094 50.29697 1.000 38.82450 125 ARG A O 1
ATOM 777 N N . HIS A 1 129 ? -2.38402 20.52437 49.84274 1.000 37.19090 126 HIS A N 1
ATOM 778 C CA . HIS A 1 129 ? -0.96830 20.21038 49.70714 1.000 38.81722 126 HIS A CA 1
ATOM 779 C C . HIS A 1 129 ? -0.16412 20.54789 50.95673 1.000 41.08940 126 HIS A C 1
ATOM 780 O O . HIS A 1 129 ? 1.06831 20.46968 50.92432 1.000 41.19795 126 HIS A O 1
ATOM 787 N N . SER A 1 130 ? -0.83351 20.92582 52.04944 1.000 40.71202 127 SER A N 1
ATOM 788 C CA . SER A 1 130 ? -0.18965 21.14660 53.34762 1.000 41.08200 127 SER A CA 1
ATOM 789 C C . SER A 1 130 ? 0.87509 22.24043 53.27967 1.000 44.57800 127 SER A C 1
ATOM 790 O O . SER A 1 130 ? 1.96709 22.10364 53.83835 1.000 45.75882 127 SER A O 1
ATOM 793 N N . LEU A 1 131 ? 0.55013 23.34101 52.60244 1.000 42.54615 128 LEU A N 1
ATOM 794 C CA . LEU A 1 131 ? 1.47668 24.46113 52.50571 1.000 43.55136 128 LEU A CA 1
ATOM 795 C C . LEU A 1 131 ? 1.76353 25.04514 53.88529 1.000 46.60837 128 LEU A C 1
ATOM 796 O O . LEU A 1 131 ? 0.94392 24.96442 54.80440 1.000 43.53287 128 LEU A O 1
ATOM 801 N N . GLY A 1 132 ? 2.94862 25.64295 54.02335 1.000 44.35267 129 GLY A N 1
ATOM 802 C CA . GLY A 1 132 ? 3.39171 26.21631 55.26564 1.000 49.15418 129 GLY A CA 1
ATOM 803 C C . GLY A 1 132 ? 3.44341 27.73090 55.23209 1.000 49.09132 129 GLY A C 1
ATOM 804 O O . GLY A 1 132 ? 2.86182 28.38619 54.35858 1.000 47.10995 129 GLY A O 1
ATOM 805 N N . LEU A 1 133 ? 4.17322 28.29345 56.19949 1.000 46.00622 130 LEU A N 1
ATOM 806 C CA . LEU A 1 133 ? 4.22603 29.74338 56.36392 1.000 49.75201 130 LEU A CA 1
ATOM 807 C C . LEU A 1 133 ? 4.97085 30.43078 55.22856 1.000 51.93741 130 LEU A C 1
ATOM 808 O O . LEU A 1 133 ? 4.67114 31.58706 54.91206 1.000 52.79778 130 LEU A O 1
ATOM 813 N N . SER A 1 134 ? 5.94839 29.75661 54.61722 1.000 53.33853 131 SER A N 1
ATOM 814 C CA . SER A 1 134 ? 6.69833 30.37820 53.53006 1.000 58.72526 131 SER A CA 1
ATOM 815 C C . SER A 1 134 ? 5.82101 30.67886 52.32037 1.000 50.98270 131 SER A C 1
ATOM 816 O O . SER A 1 134 ? 6.19911 31.50699 51.48610 1.000 54.43625 131 SER A O 1
ATOM 819 N N . SER A 1 135 ? 4.65992 30.03751 52.21103 1.000 50.53815 132 SER A N 1
ATOM 820 C CA . SER A 1 135 ? 3.73018 30.27501 51.11493 1.000 49.15351 132 SER A CA 1
ATOM 821 C C . SER A 1 135 ? 2.68121 31.33175 51.43296 1.000 50.99149 132 SER A C 1
ATOM 822 O O . SER A 1 135 ? 1.81479 31.58801 50.59035 1.000 49.81070 132 SER A O 1
ATOM 825 N N . ASP A 1 136 ? 2.74038 31.95434 52.61296 1.000 50.18940 133 ASP A N 1
ATOM 826 C CA . ASP A 1 136 ? 1.61803 32.76331 53.08299 1.000 52.57796 133 ASP A CA 1
ATOM 827 C C . ASP A 1 136 ? 1.34092 33.94137 52.15631 1.000 50.35284 133 ASP A C 1
ATOM 828 O O . ASP A 1 136 ? 0.19385 34.17100 51.75545 1.000 48.95219 133 ASP A O 1
ATOM 833 N N . VAL A 1 137 ? 2.37731 34.71149 51.81831 1.000 49.63095 134 VAL A N 1
ATOM 834 C CA . VAL A 1 137 ? 2.18210 35.87089 50.95199 1.000 49.39273 134 VAL A CA 1
ATOM 835 C C . VAL A 1 137 ? 1.69670 35.43034 49.57769 1.000 49.42026 134 VAL A C 1
ATOM 836 O O . VAL A 1 137 ? 0.83577 36.07724 48.96852 1.000 49.80409 134 VAL A O 1
ATOM 840 N N . ALA A 1 138 ? 2.22168 34.30966 49.07897 1.000 49.49880 135 ALA A N 1
ATOM 841 C CA . ALA A 1 138 ? 1.84271 33.84464 47.74971 1.000 49.45718 135 ALA A CA 1
ATOM 842 C C . ALA A 1 138 ? 0.40157 33.34933 47.72024 1.000 48.73947 135 ALA A C 1
ATOM 843 O O . ALA A 1 138 ? -0.29801 33.52424 46.71547 1.000 43.78775 135 ALA A O 1
ATOM 845 N N . ILE A 1 139 ? -0.06134 32.72946 48.80887 1.000 46.88561 136 ILE A N 1
ATOM 846 C CA . ILE A 1 139 ? -1.44204 32.25521 48.85569 1.000 47.23793 136 ILE A CA 1
ATOM 847 C C . ILE A 1 139 ? -2.40993 33.42949 48.84025 1.000 45.75608 136 ILE A C 1
ATOM 848 O O . ILE A 1 139 ? -3.41506 33.41332 48.11922 1.000 48.72598 136 ILE A O 1
ATOM 853 N N . LYS A 1 140 ? -2.12432 34.46668 49.62882 1.000 44.93053 137 LYS A N 1
ATOM 854 C CA . LYS A 1 140 ? -2.97883 35.64871 49.62672 1.000 47.32117 137 LYS A CA 1
ATOM 855 C C . LYS A 1 140 ? -2.97544 36.32461 48.26172 1.000 47.09969 137 LYS A C 1
ATOM 856 O O . LYS A 1 140 ? -4.00769 36.83861 47.81321 1.000 46.39532 137 LYS A O 1
ATOM 862 N N . ALA A 1 141 ? -1.82504 36.32603 47.58140 1.000 43.79389 138 ALA A N 1
ATOM 863 C CA . ALA A 1 141 ? -1.77577 36.85342 46.22197 1.000 48.67994 138 ALA A CA 1
ATOM 864 C C . ALA A 1 141 ? -2.66910 36.04625 45.28782 1.000 47.13595 138 ALA A C 1
ATOM 865 O O . ALA A 1 141 ? -3.36545 36.61330 44.43832 1.000 47.14156 138 ALA A O 1
ATOM 875 N N . VAL A 1 143 ? -5.25982 34.27002 46.28429 1.000 45.70449 140 VAL A N 1
ATOM 876 C CA . VAL A 1 143 ? -6.62412 34.56112 46.72255 1.000 46.31492 140 VAL A CA 1
ATOM 877 C C . VAL A 1 143 ? -7.11669 35.85767 46.08992 1.000 46.85617 140 VAL A C 1
ATOM 878 O O . VAL A 1 143 ? -8.21803 35.91999 45.53023 1.000 48.34986 140 VAL A O 1
ATOM 882 N N . THR A 1 144 ? -6.30236 36.91247 46.16826 1.000 46.47328 141 THR A N 1
ATOM 883 C CA . THR A 1 144 ? -6.68635 38.19741 45.59242 1.000 46.78933 141 THR A CA 1
ATOM 884 C C . THR A 1 144 ? -6.81820 38.10937 44.07713 1.000 48.44849 141 THR A C 1
ATOM 885 O O . THR A 1 144 ? -7.77600 38.63608 43.49800 1.000 47.40109 141 THR A O 1
ATOM 889 N N . GLY A 1 145 ? -5.87044 37.43996 43.41914 1.000 48.58320 142 GLY A N 1
ATOM 890 C CA . GLY A 1 145 ? -5.93257 37.32270 41.97263 1.000 46.61945 142 GLY A CA 1
ATOM 891 C C . GLY A 1 145 ? -7.14560 36.54664 41.49797 1.000 48.63181 142 GLY A C 1
ATOM 892 O O . GLY A 1 145 ? -7.81358 36.94598 40.54031 1.000 46.67596 142 GLY A O 1
ATOM 893 N N . THR A 1 146 ? -7.44932 35.42805 42.16119 1.000 47.28872 143 THR A N 1
ATOM 894 C CA . THR A 1 146 ? -8.61893 34.64302 41.77979 1.000 45.75535 143 THR A CA 1
ATOM 895 C C . THR A 1 146 ? -9.90444 35.42991 41.99669 1.000 47.33289 143 THR A C 1
ATOM 896 O O . THR A 1 146 ? -10.79390 35.42805 41.13824 1.000 47.36781 143 THR A O 1
ATOM 900 N N . GLY A 1 147 ? -10.01593 36.11765 43.13441 1.000 47.78047 144 GLY A N 1
ATOM 901 C CA . GLY A 1 147 ? -11.22410 36.87857 43.40977 1.000 47.89925 144 GLY A CA 1
ATOM 902 C C . GLY A 1 147 ? -11.43519 38.01427 42.42767 1.000 48.27835 144 GLY A C 1
ATOM 903 O O . GLY A 1 147 ? -12.53774 38.20906 41.91240 1.000 49.03254 144 GLY A O 1
ATOM 904 N N . THR A 1 148 ? -10.37518 38.77543 42.14816 1.000 48.10720 145 THR A N 1
ATOM 905 C CA . THR A 1 148 ? -10.49496 39.91101 41.23741 1.000 48.36480 145 THR A CA 1
ATOM 906 C C . THR A 1 148 ? -10.89950 39.45716 39.83924 1.000 47.68400 145 THR A C 1
ATOM 907 O O . THR A 1 148 ? -11.78812 40.04723 39.21402 1.000 46.99854 145 THR A O 1
ATOM 911 N N . VAL A 1 149 ? -10.25411 38.40525 39.33197 1.000 48.07145 146 VAL A N 1
ATOM 912 C CA . VAL A 1 149 ? -10.57609 37.90530 37.99922 1.000 47.09691 146 VAL A CA 1
ATOM 913 C C . VAL A 1 149 ? -11.99501 37.34923 37.96244 1.000 46.74240 146 VAL A C 1
ATOM 914 O O . VAL A 1 149 ? -12.74032 37.57721 37.00232 1.000 45.88486 146 VAL A O 1
ATOM 918 N N . THR A 1 150 ? -12.39481 36.62360 39.00886 1.000 45.31416 147 THR A N 1
ATOM 919 C CA . THR A 1 150 ? -13.72065 36.01209 39.03218 1.000 46.77373 147 THR A CA 1
ATOM 920 C C . THR A 1 150 ? -14.81807 37.06836 39.10867 1.000 47.94232 147 THR A C 1
ATOM 921 O O . THR A 1 150 ? -15.81215 36.99795 38.37597 1.000 47.56385 147 THR A O 1
ATOM 925 N N . LYS A 1 151 ? -14.65550 38.05862 39.99016 1.000 46.30042 148 LYS A N 1
ATOM 926 C CA . LYS A 1 151 ? -15.66913 39.10182 40.11918 1.000 49.76303 148 LYS A CA 1
ATOM 927 C C . LYS A 1 151 ? -15.80401 39.90302 38.83094 1.000 48.55447 148 LYS A C 1
ATOM 928 O O . LYS A 1 151 ? -16.91929 40.22243 38.40436 1.000 47.60522 148 LYS A O 1
ATOM 934 N N . TYR A 1 152 ? -14.67912 40.23734 38.19601 1.000 48.34695 149 TYR A N 1
ATOM 935 C CA . TYR A 1 152 ? -14.73485 40.99587 36.95025 1.000 48.80343 149 TYR A CA 1
ATOM 936 C C . TYR A 1 152 ? -15.40199 40.18811 35.84493 1.000 49.75621 149 TYR A C 1
ATOM 937 O O . TYR A 1 152 ? -16.29191 40.68537 35.14505 1.000 52.08684 149 TYR A O 1
ATOM 946 N N . ALA A 1 153 ? -14.98442 38.93207 35.67639 1.000 49.06784 150 ALA A N 1
ATOM 947 C CA . ALA A 1 153 ? -15.47366 38.13289 34.55963 1.000 48.53839 150 ALA A CA 1
ATOM 948 C C . ALA A 1 153 ? -16.95467 37.80942 34.69179 1.000 50.35581 150 ALA A C 1
ATOM 949 O O . ALA A 1 153 ? -17.65845 37.71411 33.67946 1.000 49.72787 150 ALA A O 1
ATOM 951 N N . ALA A 1 154 ? -17.44391 37.63613 35.91760 1.000 48.52949 151 ALA A N 1
ATOM 952 C CA . ALA A 1 154 ? -18.83653 37.26641 36.13021 1.000 51.21722 151 ALA A CA 1
ATOM 953 C C . ALA A 1 154 ? -19.76568 38.46819 36.21462 1.000 55.14057 151 ALA A C 1
ATOM 954 O O . ALA A 1 154 ? -20.95201 38.34018 35.89601 1.000 55.07592 151 ALA A O 1
ATOM 956 N N . GLY A 1 155 ? -19.26112 39.63054 36.63660 1.000 53.22688 152 GLY A N 1
ATOM 957 C CA . GLY A 1 155 ? -20.08160 40.81504 36.76831 1.000 60.74796 152 GLY A CA 1
ATOM 958 C C . GLY A 1 155 ? -20.06682 41.68128 35.51958 1.000 67.39201 152 GLY A C 1
ATOM 959 O O . GLY A 1 155 ? -19.43217 41.37256 34.51199 1.000 64.60001 152 GLY A O 1
ATOM 960 N N . ASP A 1 156 ? -20.79664 42.79008 35.60066 1.000 77.96233 153 ASP A N 1
ATOM 961 C CA . ASP A 1 156 ? -20.85988 43.75299 34.50559 1.000 80.52363 153 ASP A CA 1
ATOM 962 C C . ASP A 1 156 ? -19.84732 44.87271 34.70988 1.000 84.71496 153 ASP A C 1
ATOM 963 O O . ASP A 1 156 ? -18.72312 44.63223 35.14928 1.000 87.26032 153 ASP A O 1
ATOM 968 N N . ASP B 1 26 ? 4.72040 39.06513 -4.67226 1.000 70.36451 23 ASP B N 1
ATOM 969 C CA . ASP B 1 26 ? 3.48904 38.30929 -4.47444 1.000 68.75334 23 ASP B CA 1
ATOM 970 C C . ASP B 1 26 ? 3.58084 37.45242 -3.21609 1.000 64.92346 23 ASP B C 1
ATOM 971 O O . ASP B 1 26 ? 3.94426 36.27727 -3.27402 1.000 63.32356 23 ASP B O 1
ATOM 976 N N . SER B 1 27 ? 3.24054 38.05347 -2.07503 1.000 58.00131 24 SER B N 1
ATOM 977 C CA . SER B 1 27 ? 3.44669 37.40313 -0.78767 1.000 51.84354 24 SER B CA 1
ATOM 978 C C . SER B 1 27 ? 2.32063 36.45312 -0.40653 1.000 48.07013 24 SER B C 1
ATOM 979 O O . SER B 1 27 ? 2.53380 35.57219 0.43292 1.000 47.69682 24 SER B O 1
ATOM 982 N N . GLY B 1 28 ? 1.13924 36.59876 -1.00092 1.000 47.30006 25 GLY B N 1
ATOM 983 C CA . GLY B 1 28 ? -0.00467 35.84379 -0.53455 1.000 45.24849 25 GLY B CA 1
ATOM 984 C C . GLY B 1 28 ? -0.55358 36.30048 0.79595 1.000 44.78988 25 GLY B C 1
ATOM 985 O O . GLY B 1 28 ? -1.34419 35.57690 1.40831 1.000 44.11268 25 GLY B O 1
ATOM 986 N N . LEU B 1 29 ? -0.15129 37.47724 1.26650 1.000 42.98506 26 LEU B N 1
ATOM 987 C CA . LEU B 1 29 ? -0.65030 38.03145 2.51525 1.000 41.63149 26 LEU B CA 1
ATOM 988 C C . LEU B 1 29 ? -1.88410 38.88116 2.24012 1.000 43.62696 26 LEU B C 1
ATOM 989 O O . LEU B 1 29 ? -1.88080 39.72104 1.33384 1.000 41.80648 26 LEU B O 1
ATOM 994 N N . VAL B 1 30 ? -2.93855 38.65085 3.01421 1.000 42.00087 27 VAL B N 1
ATOM 995 C CA . VAL B 1 30 ? -4.15343 39.45382 2.96365 1.000 40.54515 27 VAL B CA 1
ATOM 996 C C . VAL B 1 30 ? -4.26137 40.19453 4.28702 1.000 41.59474 27 VAL B C 1
ATOM 997 O O . VAL B 1 30 ? -4.30219 39.56734 5.35166 1.000 38.76293 27 VAL B O 1
ATOM 1001 N N . THR B 1 31 ? -4.30632 41.52411 4.22532 1.000 41.69164 28 THR B N 1
ATOM 1002 C CA . THR B 1 31 ? -4.31873 42.36036 5.41887 1.000 40.96791 28 THR B CA 1
ATOM 1003 C C . THR B 1 31 ? -5.41662 43.40359 5.28839 1.000 41.67428 28 THR B C 1
ATOM 1004 O O . THR B 1 31 ? -5.44888 44.15228 4.30782 1.000 44.70812 28 THR B O 1
ATOM 1008 N N . VAL B 1 32 ? -6.31407 43.45081 6.27381 1.000 40.95400 29 VAL B N 1
ATOM 1009 C CA . VAL B 1 32 ? -7.41990 44.40007 6.27789 1.000 43.54955 29 VAL B CA 1
ATOM 1010 C C . VAL B 1 32 ? -7.45428 45.12809 7.61505 1.000 42.89887 29 VAL B C 1
ATOM 1011 O O . VAL B 1 32 ? -7.04261 44.59114 8.64841 1.000 40.29745 29 VAL B O 1
ATOM 1015 N N . GLU B 1 33 ? -7.94508 46.36620 7.58626 1.000 45.70977 30 GLU B N 1
ATOM 1016 C CA . GLU B 1 33 ? -8.16584 47.11496 8.81604 1.000 45.67120 30 GLU B CA 1
ATOM 1017 C C . GLU B 1 33 ? -9.24395 46.44607 9.65679 1.000 46.52970 30 GLU B C 1
ATOM 1018 O O . GLU B 1 33 ? -10.22061 45.90535 9.12994 1.000 46.81064 30 GLU B O 1
ATOM 1024 N N . SER B 1 34 ? -9.06766 46.49259 10.97340 1.000 44.72129 31 SER B N 1
ATOM 1025 C CA . SER B 1 34 ? -10.04328 45.96260 11.91144 1.000 45.91248 31 SER B CA 1
ATOM 1026 C C . SER B 1 34 ? -10.71869 47.11045 12.64799 1.000 48.00690 31 SER B C 1
ATOM 1027 O O . SER B 1 34 ? -10.08265 48.12371 12.95605 1.000 46.98292 31 SER B O 1
ATOM 1030 N N . ARG B 1 35 ? -12.01103 46.95203 12.91779 1.000 47.27748 32 ARG B N 1
ATOM 1031 C CA . ARG B 1 35 ? -12.76602 47.92370 13.69386 1.000 49.81532 32 ARG B CA 1
ATOM 1032 C C . ARG B 1 35 ? -12.64733 47.69204 15.19392 1.000 49.19897 32 ARG B C 1
ATOM 1033 O O . ARG B 1 35 ? -13.31458 48.38194 15.97045 1.000 50.27902 32 ARG B O 1
ATOM 1041 N N . HIS B 1 36 ? -11.81367 46.74637 15.61752 1.000 47.08609 33 HIS B N 1
ATOM 1042 C CA . HIS B 1 36 ? -11.71767 46.36322 17.01591 1.000 46.42161 33 HIS B CA 1
ATOM 1043 C C . HIS B 1 36 ? -10.25766 46.30151 17.44029 1.000 45.19782 33 HIS B C 1
ATOM 1044 O O . HIS B 1 36 ? -9.34349 46.28094 16.60987 1.000 40.15062 33 HIS B O 1
ATOM 1051 N N . SER B 1 37 ? -10.05175 46.26813 18.75528 1.000 41.74580 34 SER B N 1
ATOM 1052 C CA . SER B 1 37 ? -8.71788 46.09342 19.30204 1.000 39.64581 34 SER B CA 1
ATOM 1053 C C . SER B 1 37 ? -8.16589 44.72343 18.91182 1.000 38.71103 34 SER B C 1
ATOM 1054 O O . SER B 1 37 ? -8.87212 43.86426 18.37800 1.000 36.30759 34 SER B O 1
ATOM 1057 N N . VAL B 1 38 ? -6.87589 44.52613 19.19395 1.000 38.41005 35 VAL B N 1
ATOM 1058 C CA . VAL B 1 38 ? -6.23050 43.25505 18.87409 1.000 38.60110 35 VAL B CA 1
ATOM 1059 C C . VAL B 1 38 ? -6.90923 42.11217 19.62016 1.000 41.55114 35 VAL B C 1
ATOM 1060 O O . VAL B 1 38 ? -7.27229 41.08910 19.02616 1.000 41.10301 35 VAL B O 1
ATOM 1064 N N . ALA B 1 39 ? -7.09979 42.27564 20.93281 1.000 39.35276 36 ALA B N 1
ATOM 1065 C CA . ALA B 1 39 ? -7.73062 41.22960 21.73260 1.000 41.28171 36 ALA B CA 1
ATOM 1066 C C . ALA B 1 39 ? -9.14305 40.93600 21.24170 1.000 44.12985 36 ALA B C 1
ATOM 1067 O O . ALA B 1 39 ? -9.52801 39.77148 21.08421 1.000 41.87612 36 ALA B O 1
ATOM 1069 N N . GLU B 1 40 ? -9.93151 41.98521 20.99049 1.000 41.96019 37 GLU B N 1
ATOM 1070 C CA . GLU B 1 40 ? -11.31162 41.78147 20.56334 1.000 43.48590 37 GLU B CA 1
ATOM 1071 C C . GLU B 1 40 ? -11.37819 41.17099 19.16824 1.000 43.14788 37 GLU B C 1
ATOM 1072 O O . GLU B 1 40 ? -12.25658 40.34562 18.89013 1.000 43.96482 37 GLU B O 1
ATOM 1078 N N . THR B 1 41 ? -10.45692 41.55769 18.27929 1.000 43.14643 38 THR B N 1
ATOM 1079 C CA . THR B 1 41 ? -10.43666 40.98188 16.93651 1.000 41.91021 38 THR B CA 1
ATOM 1080 C C . THR B 1 41 ? -10.18306 39.47988 16.98761 1.000 43.90692 38 THR B C 1
ATOM 1081 O O . THR B 1 41 ? -10.81906 38.70966 16.25737 1.000 41.94620 38 THR B O 1
ATOM 1085 N N . ILE B 1 42 ? -9.26355 39.04468 17.85314 1.000 41.84650 39 ILE B N 1
ATOM 1086 C CA . ILE B 1 42 ? -8.97786 37.61927 17.98757 1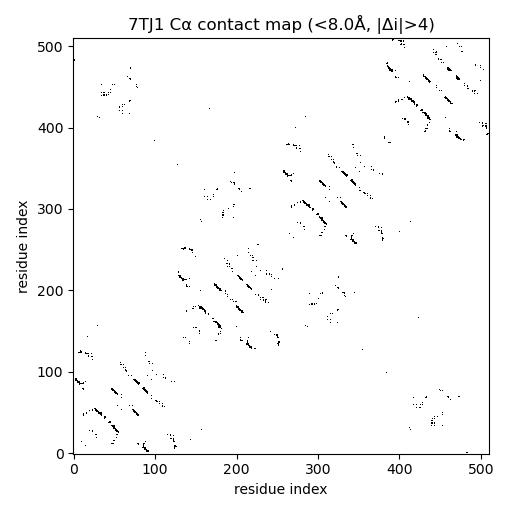.000 43.85060 39 ILE B CA 1
ATOM 1087 C C . ILE B 1 42 ? -10.18061 36.88714 18.57009 1.000 42.35708 39 ILE B C 1
ATOM 1088 O O . ILE B 1 42 ? -10.51449 35.77418 18.14413 1.000 38.08599 39 ILE B O 1
ATOM 1093 N N . GLU B 1 43 ? -10.84906 37.49755 19.55136 1.000 43.19152 40 GLU B N 1
ATOM 1094 C CA . GLU B 1 43 ? -12.03951 36.88410 20.13155 1.000 45.53640 40 GLU B CA 1
ATOM 1095 C C . GLU B 1 43 ? -13.12107 36.67877 19.07794 1.000 44.96567 40 GLU B C 1
ATOM 1096 O O . GLU B 1 43 ? -13.82451 35.66139 19.08648 1.000 43.40487 40 GLU B O 1
ATOM 1102 N N . ARG B 1 44 ? -13.25789 37.62799 18.14996 1.000 43.48578 41 ARG B N 1
ATOM 1103 C CA . ARG B 1 44 ? -14.26210 37.48979 17.10180 1.000 44.94668 41 ARG B CA 1
ATOM 1104 C C . ARG B 1 44 ? -13.86217 36.42783 16.08434 1.000 44.87531 41 ARG B C 1
ATOM 1105 O O . ARG B 1 44 ? -14.72988 35.72369 15.55448 1.000 46.64365 41 ARG B O 1
ATOM 1113 N N . VAL B 1 45 ? -12.56262 36.29267 15.80447 1.000 41.01527 42 VAL B N 1
ATOM 1114 C CA . VAL B 1 45 ? -12.08861 35.18145 14.98090 1.000 40.98525 42 VAL B CA 1
ATOM 1115 C C . VAL B 1 45 ? -12.49490 33.85414 15.60739 1.000 42.95627 42 VAL B C 1
ATOM 1116 O O . VAL B 1 45 ? -13.05131 32.97364 14.94038 1.000 43.54033 42 VAL B O 1
ATOM 1120 N N . ALA B 1 46 ? -12.22940 33.69847 16.90696 1.000 43.27895 43 ALA B N 1
ATOM 1121 C CA . ALA B 1 46 ? -12.51770 32.44006 17.58665 1.000 44.29438 43 ALA B CA 1
ATOM 1122 C C . ALA B 1 46 ? -14.01268 32.14340 17.58957 1.000 44.37101 43 ALA B C 1
ATOM 1123 O O . ALA B 1 46 ? -14.43532 31.02622 17.26916 1.000 42.79070 43 ALA B O 1
ATOM 1125 N N . ALA B 1 47 ? -14.83080 33.13936 17.94368 1.000 43.20148 44 ALA B N 1
ATOM 1126 C CA . ALA B 1 47 ? -16.27273 32.92300 18.01676 1.000 46.49156 44 ALA B CA 1
ATOM 1127 C C . ALA B 1 47 ? -16.85067 32.57140 16.65168 1.000 47.77569 44 ALA B C 1
ATOM 1128 O O . ALA B 1 47 ? -17.67948 31.66083 16.53625 1.000 48.62430 44 ALA B O 1
ATOM 1130 N N . LYS B 1 48 ? -16.42149 33.27932 15.60479 1.000 46.24716 45 LYS B N 1
ATOM 1131 C CA . LYS B 1 48 ? -16.92497 32.99782 14.26509 1.000 48.49898 45 LYS B CA 1
ATOM 1132 C C . LYS B 1 48 ? -16.46089 31.63157 13.77487 1.000 50.45580 45 LYS B C 1
ATOM 1133 O O . LYS B 1 48 ? -17.23497 30.89398 13.15369 1.000 51.64112 45 LYS B O 1
ATOM 1139 N N . ALA B 1 49 ? -15.20195 31.27680 14.04692 1.000 48.32846 46 ALA B N 1
ATOM 1140 C CA . ALA B 1 49 ? -14.69148 29.97749 13.62312 1.000 49.78256 46 ALA B CA 1
ATOM 1141 C C . ALA B 1 49 ? -15.46952 28.83948 14.27125 1.000 52.20258 46 ALA B C 1
ATOM 1142 O O . ALA B 1 49 ? -15.81918 27.85931 13.60304 1.000 53.64521 46 ALA B O 1
ATOM 1144 N N . LYS B 1 50 ? -15.75519 28.95266 15.57225 1.000 50.51284 47 LYS B N 1
ATOM 1145 C CA . LYS B 1 50 ? -16.47474 27.88746 16.26474 1.000 52.03269 47 LYS B CA 1
ATOM 1146 C C . LYS B 1 50 ? -17.90006 27.74985 15.74365 1.000 56.22171 47 LYS B C 1
ATOM 1147 O O . LYS B 1 50 ? -18.40657 26.63131 15.59290 1.000 59.01941 47 LYS B O 1
ATOM 1153 N N . SER B 1 51 ? -18.56127 28.87384 15.45694 1.000 55.19763 48 SER B N 1
ATOM 1154 C CA . SER B 1 51 ? -19.92653 28.82287 14.94843 1.000 54.87878 48 SER B CA 1
ATOM 1155 C C . SER B 1 51 ? -20.00228 28.21006 13.55643 1.000 57.75657 48 SER B C 1
ATOM 1156 O O . SER B 1 51 ? -21.09131 27.82052 13.12319 1.000 60.14003 48 SER B O 1
ATOM 1167 N N . GLY B 1 53 ? -18.20766 25.54628 12.81532 1.000 58.56788 50 GLY B N 1
ATOM 1168 C CA . GLY B 1 53 ? -17.75139 24.18304 12.99048 1.000 57.30340 50 GLY B CA 1
ATOM 1169 C C . GLY B 1 53 ? -16.25493 23.99462 12.93967 1.000 55.70272 50 GLY B C 1
ATOM 1170 O O . GLY B 1 53 ? -15.79089 22.85854 12.80581 1.000 58.84309 50 GLY B O 1
ATOM 1179 N N . ASN B 1 55 ? -12.42481 24.18172 14.70355 1.000 49.23305 52 ASN B N 1
ATOM 1180 C CA . ASN B 1 55 ? -11.79536 24.10271 16.01115 1.000 49.46800 52 ASN B CA 1
ATOM 1181 C C . ASN B 1 55 ? -10.76147 25.20888 16.15948 1.000 45.49790 52 ASN B C 1
ATOM 1182 O O . ASN B 1 55 ? -10.14749 25.64227 15.18355 1.000 43.23549 52 ASN B O 1
ATOM 1187 N N . VAL B 1 56 ? -10.58550 25.67216 17.39195 1.000 42.78130 53 VAL B N 1
ATOM 1188 C CA . VAL B 1 56 ? -9.52702 26.61270 17.74079 1.000 42.97757 53 VAL B CA 1
ATOM 1189 C C . VAL B 1 56 ? -8.40883 25.81494 18.39277 1.000 40.60480 53 VAL B C 1
ATOM 1190 O O . VAL B 1 56 ? -8.62364 25.15484 19.41534 1.000 41.94810 53 VAL B O 1
ATOM 1194 N N . PHE B 1 57 ? -7.21668 25.86804 17.80549 1.000 40.69087 54 PHE B N 1
ATOM 1195 C CA . PHE B 1 57 ? -6.12491 25.01899 18.26501 1.000 40.54179 54 PHE B CA 1
ATOM 1196 C C . PHE B 1 57 ? -5.25250 25.69541 19.31593 1.000 40.95936 54 PHE B C 1
ATOM 1197 O O . PHE B 1 57 ? -4.90075 25.06281 20.31701 1.000 42.43826 54 PHE B O 1
ATOM 1205 N N . THR B 1 58 ? -4.90347 26.96418 19.12403 1.000 41.28996 55 THR B N 1
ATOM 1206 C CA . THR B 1 58 ? -4.08651 27.68025 20.09690 1.000 37.56247 55 THR B CA 1
ATOM 1207 C C . THR B 1 58 ? -4.07015 29.15815 19.73467 1.000 38.58099 55 THR B C 1
ATOM 1208 O O . THR B 1 58 ? -4.47833 29.56082 18.64083 1.000 33.31689 55 THR B O 1
ATOM 1212 N N . ARG B 1 59 ? -3.57934 29.96054 20.67587 1.000 38.32099 56 ARG B N 1
ATOM 1213 C CA . ARG B 1 59 ? -3.34196 31.38114 20.47539 1.000 38.67470 56 ARG B CA 1
ATOM 1214 C C . ARG B 1 59 ? -1.94218 31.70750 20.96856 1.000 38.46071 56 ARG B C 1
ATOM 1215 O O . ARG B 1 59 ? -1.53282 31.24483 22.03720 1.000 38.56280 56 ARG B O 1
ATOM 1223 N N . VAL B 1 60 ? -1.20474 32.49121 20.18702 1.000 34.70959 57 VAL B N 1
ATOM 1224 C CA . VAL B 1 60 ? 0.14371 32.91315 20.55058 1.000 39.85158 57 VAL B CA 1
ATOM 1225 C C . VAL B 1 60 ? 0.13569 34.42543 20.71743 1.000 39.78641 57 VAL B C 1
ATOM 1226 O O . VAL B 1 60 ? -0.16454 35.15939 19.76707 1.000 36.81376 57 VAL B O 1
ATOM 1230 N N . ASP B 1 61 ? 0.46738 34.88889 21.92151 1.000 37.54871 58 ASP B N 1
ATOM 1231 C CA . ASP B 1 61 ? 0.51929 36.31914 22.22026 1.000 39.52485 58 ASP B CA 1
ATOM 1232 C C . ASP B 1 61 ? 1.95304 36.78780 22.00302 1.000 41.17298 58 ASP B C 1
ATOM 1233 O O . ASP B 1 61 ? 2.77335 36.79757 22.92374 1.000 39.60960 58 ASP B O 1
ATOM 1238 N N . HIS B 1 62 ? 2.25593 37.17645 20.75908 1.000 37.93749 59 HIS B N 1
ATOM 1239 C CA . HIS B 1 62 ? 3.59200 37.66673 20.42857 1.000 41.06595 59 HIS B CA 1
ATOM 1240 C C . HIS B 1 62 ? 3.95959 38.88333 21.26775 1.000 39.96642 59 HIS B C 1
ATOM 1241 O O . HIS B 1 62 ? 5.11002 39.02447 21.69885 1.000 39.92067 59 HIS B O 1
ATOM 1248 N N . GLY B 1 63 ? 2.99630 39.77832 21.49966 1.000 40.09458 60 GLY B N 1
ATOM 1249 C CA . GLY B 1 63 ? 3.27616 40.96597 22.29063 1.000 41.16337 60 GLY B CA 1
ATOM 1250 C C . GLY B 1 63 ? 3.67413 40.63903 23.71626 1.000 45.74753 60 GLY B C 1
ATOM 1251 O O . GLY B 1 63 ? 4.55942 41.28199 24.28713 1.000 46.87182 60 GLY B O 1
ATOM 1252 N N . ALA B 1 64 ? 3.02443 39.63648 24.31392 1.000 46.80506 61 ALA B N 1
ATOM 1253 C CA . ALA B 1 64 ? 3.41502 39.21204 25.65354 1.000 48.70414 61 ALA B CA 1
ATOM 1254 C C . ALA B 1 64 ? 4.76542 38.51095 25.63858 1.000 53.65484 61 ALA B C 1
ATOM 1255 O O . ALA B 1 64 ? 5.53273 38.62846 26.59940 1.000 52.59996 61 ALA B O 1
ATOM 1257 N N . GLY B 1 65 ? 5.07358 37.78457 24.56135 1.000 49.62488 62 GLY B N 1
ATOM 1258 C CA . GLY B 1 65 ? 6.38329 37.17002 24.44229 1.000 52.09286 62 GLY B CA 1
ATOM 1259 C C . GLY B 1 65 ? 7.50252 38.18361 24.33287 1.000 54.44386 62 GLY B C 1
ATOM 1260 O O . GLY B 1 65 ? 8.60182 37.95662 24.84632 1.000 56.88947 62 GLY B O 1
ATOM 1261 N N . ALA B 1 66 ? 7.24428 39.31110 23.66800 1.000 50.08584 63 ALA B N 1
ATOM 1262 C CA . ALA B 1 66 ? 8.23944 40.37458 23.60827 1.000 54.26432 63 ALA B CA 1
ATOM 1263 C C . ALA B 1 66 ? 8.46504 40.99346 24.98145 1.000 57.68863 63 ALA B C 1
ATOM 1264 O O . ALA B 1 66 ? 9.59188 41.37183 25.32266 1.000 56.52439 63 ALA B O 1
ATOM 1266 N N . LYS B 1 67 ? 7.40402 41.10123 25.78272 1.000 56.62685 64 LYS B N 1
ATOM 1267 C CA . LYS B 1 67 ? 7.53481 41.68046 27.11487 1.000 59.54030 64 LYS B CA 1
ATOM 1268 C C . LYS B 1 67 ? 8.33519 40.76830 28.03677 1.000 61.68599 64 LYS B C 1
ATOM 1269 O O . LYS B 1 67 ? 9.13748 41.24655 28.84747 1.000 60.95634 64 LYS B O 1
ATOM 1275 N N . GLU B 1 68 ? 8.13804 39.45131 27.92082 1.000 67.86106 65 GLU B N 1
ATOM 1276 C CA . GLU B 1 68 ? 8.91824 38.51050 28.71953 1.000 70.56189 65 GLU B CA 1
ATOM 1277 C C . GLU B 1 68 ? 10.39786 38.56376 28.36648 1.000 69.02736 65 GLU B C 1
ATOM 1278 O O . GLU B 1 68 ? 11.24749 38.27081 29.21449 1.000 73.64791 65 GLU B O 1
ATOM 1284 N N . ALA B 1 69 ? 10.72396 38.92362 27.12757 1.000 64.91248 66 ALA B N 1
ATOM 1285 C CA . ALA B 1 69 ? 12.10276 38.98868 26.66722 1.000 62.01909 66 ALA B CA 1
ATOM 1286 C C . ALA B 1 69 ? 12.73801 40.35460 26.88623 1.000 60.08979 66 ALA B C 1
ATOM 1287 O O . ALA B 1 69 ? 13.90596 40.54345 26.53002 1.000 60.86650 66 ALA B O 1
ATOM 1289 N N . GLY B 1 70 ? 12.00668 41.30421 27.46371 1.000 60.24093 67 GLY B N 1
ATOM 1290 C CA . GLY B 1 70 ? 12.54376 42.63132 27.68044 1.000 58.49468 67 GLY B CA 1
ATOM 1291 C C . GLY B 1 70 ? 12.59388 43.50335 26.44946 1.000 59.59697 67 GLY B C 1
ATOM 1292 O O . GLY B 1 70 ? 13.37122 44.46252 26.41498 1.000 58.10262 67 GLY B O 1
ATOM 1293 N N . LEU B 1 71 ? 11.78684 43.20469 25.43548 1.000 55.46606 68 LEU B N 1
ATOM 1294 C CA . LEU B 1 71 ? 11.77272 43.95793 24.19285 1.000 55.41952 68 LEU B CA 1
ATOM 1295 C C . LEU B 1 71 ? 10.40168 44.58260 23.97339 1.000 56.45513 68 LEU B C 1
ATOM 1296 O O . LEU B 1 71 ? 9.38457 44.10439 24.48480 1.000 57.87274 68 LEU B O 1
ATOM 1301 N N . GLY B 1 72 ? 10.38457 45.66375 23.19918 1.000 52.04127 69 GLY B N 1
ATOM 1302 C CA . GLY B 1 72 ? 9.15176 46.37533 22.92533 1.000 52.68136 69 GLY B CA 1
ATOM 1303 C C . GLY B 1 72 ? 8.44789 45.83638 21.69018 1.000 47.88263 69 GLY B C 1
ATOM 1304 O O . GLY B 1 72 ? 9.07645 45.54464 20.67352 1.000 46.50523 69 GLY B O 1
ATOM 1305 N N . LEU B 1 73 ? 7.12790 45.70208 21.80035 1.000 46.34519 70 LEU B N 1
ATOM 1306 C CA . LEU B 1 73 ? 6.27401 45.33617 20.67899 1.000 41.99495 70 LEU B CA 1
ATOM 1307 C C . LEU B 1 73 ? 4.83209 45.69761 21.00887 1.000 40.80443 70 LEU B C 1
ATOM 1308 O O . LEU B 1 73 ? 4.32974 45.33486 22.08069 1.000 38.73878 70 LEU B O 1
ATOM 1313 N N . PRO B 1 74 ? 4.14145 46.41154 20.12547 1.000 41.39272 71 PRO B N 1
ATOM 1314 C CA . PRO B 1 74 ? 2.72062 46.71891 20.35070 1.000 39.14321 71 PRO B CA 1
ATOM 1315 C C . PRO B 1 74 ? 1.88802 45.44846 20.36546 1.000 39.34356 71 PRO B C 1
ATOM 1316 O O . PRO B 1 74 ? 2.41017 44.35891 20.08148 1.000 36.04723 71 PRO B O 1
ATOM 1320 N N . PRO B 1 75 ? 0.60014 45.53714 20.70793 1.000 40.57810 72 PRO B N 1
ATOM 1321 C CA . PRO B 1 75 ? -0.25050 44.33756 20.72197 1.000 39.34503 72 PRO B CA 1
ATOM 1322 C C . PRO B 1 75 ? -0.17206 43.54193 19.42529 1.000 37.48247 72 PRO B C 1
ATOM 1323 O O . PRO B 1 75 ? -0.34049 44.07936 18.32722 1.000 38.06024 72 PRO B O 1
ATOM 1327 N N . THR B 1 76 ? 0.10264 42.24557 19.56255 1.000 36.29648 73 THR B N 1
ATOM 1328 C CA . THR B 1 76 ? 0.28158 41.35508 18.41775 1.000 37.93012 73 THR B CA 1
ATOM 1329 C C . THR B 1 76 ? -0.11626 39.95622 18.85587 1.000 37.82828 73 THR B C 1
ATOM 1330 O O . THR B 1 76 ? 0.48039 39.41585 19.79242 1.000 36.64802 73 THR B O 1
ATOM 1334 N N . GLU B 1 77 ? -1.11105 39.36815 18.19355 1.000 37.06156 74 GLU B N 1
ATOM 1335 C CA . GLU B 1 77 ? -1.60288 38.06268 18.61128 1.000 38.57144 74 GLU B CA 1
ATOM 1336 C C . GLU B 1 77 ? -1.93277 37.20256 17.40263 1.000 36.55718 74 GLU B C 1
ATOM 1337 O O . GLU B 1 77 ? -2.54839 37.67006 16.44108 1.000 37.21315 74 GLU B O 1
ATOM 1343 N N . LEU B 1 78 ? -1.51691 35.94164 17.46945 1.000 34.65511 75 LEU B N 1
ATOM 1344 C CA . LEU B 1 78 ? -1.78483 34.94290 16.44701 1.000 34.80876 75 LEU B CA 1
ATOM 1345 C C . LEU B 1 78 ? -2.82254 33.95917 16.96630 1.000 37.11340 75 LEU B C 1
ATOM 1346 O O . LEU B 1 78 ? -2.80324 33.59322 18.14527 1.000 34.79248 75 LEU B O 1
ATOM 1351 N N . ILE B 1 79 ? -3.73327 33.53364 16.09321 1.000 33.92318 76 ILE B N 1
ATOM 1352 C CA . ILE B 1 79 ? -4.69954 32.49948 16.44038 1.000 35.99533 76 ILE B CA 1
ATOM 1353 C C . ILE B 1 79 ? -4.69507 31.44348 15.34549 1.000 34.08483 76 ILE B C 1
ATOM 1354 O O . ILE B 1 79 ? -4.54115 31.75704 14.16036 1.000 33.81369 76 ILE B O 1
ATOM 1359 N N . ILE B 1 80 ? -4.83950 30.18621 15.74972 1.000 35.94592 77 ILE B N 1
ATOM 1360 C CA . ILE B 1 80 ? -4.77498 29.04755 14.84444 1.000 35.78915 77 ILE B CA 1
ATOM 1361 C C . ILE B 1 80 ? -6.07746 28.27396 14.96737 1.000 37.66812 77 ILE B C 1
ATOM 1362 O O . ILE B 1 80 ? -6.48361 27.90367 16.07497 1.000 37.04669 77 ILE B O 1
ATOM 1367 N N . PHE B 1 81 ? -6.72420 28.02841 13.83195 1.000 36.20244 78 PHE B N 1
ATOM 1368 C CA . PHE B 1 81 ? -8.06045 27.45231 13.81436 1.000 38.80206 78 PHE B CA 1
ATOM 1369 C C . PHE B 1 81 ? -8.26897 26.76550 12.47408 1.000 38.72572 78 PHE B C 1
ATOM 1370 O O . PHE B 1 81 ? -7.54753 27.02679 11.51015 1.000 36.08027 78 PHE B O 1
ATOM 1378 N N . GLY B 1 82 ? -9.26487 25.89017 12.41793 1.000 42.62999 79 GLY B N 1
ATOM 1379 C CA . GLY B 1 82 ? -9.58205 25.24564 11.15747 1.000 44.62135 79 GLY B CA 1
ATOM 1380 C C . GLY B 1 82 ? -10.51105 24.06988 11.34650 1.000 49.12168 79 GLY B C 1
ATOM 1381 O O . GLY B 1 82 ? -10.80716 23.64056 12.46626 1.000 47.14541 79 GLY B O 1
ATOM 1382 N N . ASN B 1 83 ? -10.97127 23.55109 10.20872 1.000 50.98184 80 ASN B N 1
ATOM 1383 C CA . ASN B 1 83 ? -11.84477 22.38961 10.17028 1.000 51.52633 80 ASN B CA 1
ATOM 1384 C C . ASN B 1 83 ? -11.03007 21.17901 9.74394 1.000 52.07404 80 ASN B C 1
ATOM 1385 O O . ASN B 1 83 ? -10.57185 21.13046 8.59218 1.000 50.29903 80 ASN B O 1
ATOM 1390 N N . PRO B 1 84 ? -10.81266 20.19345 10.61935 1.000 52.46744 81 PRO B N 1
ATOM 1391 C CA . PRO B 1 84 ? -9.97074 19.04692 10.23617 1.000 51.31464 81 PRO B CA 1
ATOM 1392 C C . PRO B 1 84 ? -10.52123 18.24925 9.06914 1.000 53.62191 81 PRO B C 1
ATOM 1393 O O . PRO B 1 84 ? -9.73897 17.64009 8.32929 1.000 51.68200 81 PRO B O 1
ATOM 1397 N N . GLN B 1 85 ? -11.84327 18.22323 8.88697 1.000 55.77141 82 GLN B N 1
ATOM 1398 C CA . GLN B 1 85 ? -12.41741 17.55352 7.72461 1.000 59.25891 82 GLN B CA 1
ATOM 1399 C C . GLN B 1 85 ? -11.89217 18.16779 6.43405 1.000 56.29344 82 GLN B C 1
ATOM 1400 O O . GLN B 1 85 ? -11.50123 17.45418 5.50386 1.000 57.13105 82 GLN B O 1
ATOM 1406 N N . ASN B 1 86 ? -11.86168 19.49910 6.36966 1.000 50.97382 83 ASN B N 1
ATOM 1407 C CA . ASN B 1 86 ? -11.37013 20.17673 5.17664 1.000 50.25010 83 ASN B CA 1
ATOM 1408 C C . ASN B 1 86 ? -9.85695 20.04432 5.05233 1.000 48.46221 83 ASN B C 1
ATOM 1409 O O . ASN B 1 86 ? -9.33858 19.71933 3.97730 1.000 46.28993 83 ASN B O 1
ATOM 1414 N N . GLY B 1 87 ? -9.13084 20.29617 6.14362 1.000 45.80903 84 GLY B N 1
ATOM 1415 C CA . GLY B 1 87 ? -7.68138 20.23553 6.08822 1.000 45.96592 84 GLY B CA 1
ATOM 1416 C C . GLY B 1 87 ? -7.15038 18.86406 5.72497 1.000 45.21159 84 GLY B C 1
ATOM 1417 O O . GLY B 1 87 ? -6.12869 18.75292 5.04221 1.000 43.38518 84 GLY B O 1
ATOM 1418 N N . THR B 1 88 ? -7.83180 17.80456 6.16787 1.000 44.87604 85 THR B N 1
ATOM 1419 C CA . THR B 1 88 ? -7.38696 16.45220 5.84456 1.000 46.16771 85 THR B CA 1
ATOM 1420 C C . THR B 1 88 ? -7.39566 16.21299 4.33980 1.000 43.42130 85 THR B C 1
ATOM 1421 O O . THR B 1 88 ? -6.47578 15.58809 3.79825 1.000 40.95632 85 THR B O 1
ATOM 1425 N N . VAL B 1 89 ? -8.42313 16.71316 3.64744 1.000 44.51362 86 VAL B N 1
ATOM 1426 C CA . VAL B 1 89 ? -8.50824 16.54124 2.19869 1.000 44.86251 86 VAL B CA 1
ATOM 1427 C C . VAL B 1 89 ? -7.29654 17.16264 1.51742 1.000 41.90073 86 VAL B C 1
ATOM 1428 O O . VAL B 1 89 ? -6.71860 16.58081 0.59181 1.000 41.07757 86 VAL B O 1
ATOM 1432 N N . LEU B 1 90 ? -6.88552 18.34702 1.97300 1.000 40.46186 87 LEU B N 1
ATOM 1433 C CA . LEU B 1 90 ? -5.71714 18.99909 1.39421 1.000 42.61052 87 LEU B CA 1
ATOM 1434 C C . LEU B 1 90 ? -4.45173 18.18562 1.63783 1.000 43.18666 87 LEU B C 1
ATOM 1435 O O . LEU B 1 90 ? -3.59151 18.08063 0.75472 1.000 40.45020 87 LEU B O 1
ATOM 1448 N N . GLN B 1 92 ? -4.26939 14.90993 2.25525 1.000 40.96513 89 GLN B N 1
ATOM 1449 C CA . GLN B 1 92 ? -4.32076 13.70727 1.43120 1.000 44.04265 89 GLN B CA 1
ATOM 1450 C C . GLN B 1 92 ? -3.75070 13.95495 0.04345 1.000 42.70748 89 GLN B C 1
ATOM 1451 O O . GLN B 1 92 ? -3.29409 13.00992 -0.60842 1.000 44.28631 89 GLN B O 1
ATOM 1457 N N . ASP B 1 93 ? -3.77206 15.20606 -0.41720 1.000 43.36063 90 ASP B N 1
ATOM 1458 C CA . ASP B 1 93 ? -3.21967 15.55924 -1.72021 1.000 42.68641 90 ASP B CA 1
ATOM 1459 C C . ASP B 1 93 ? -1.71366 15.79088 -1.62805 1.000 46.56448 90 ASP B C 1
ATOM 1460 O O . ASP B 1 93 ? -0.92365 15.08252 -2.26297 1.000 46.07579 90 ASP B O 1
ATOM 1465 N N . LYS B 1 94 ? -1.30358 16.78884 -0.84465 1.000 42.27052 91 LYS B N 1
ATOM 1466 C CA . LYS B 1 94 ? 0.10315 17.08212 -0.58234 1.000 42.21676 91 LYS B CA 1
ATOM 1467 C C . LYS B 1 94 ? 0.26705 17.24739 0.92279 1.000 43.86798 91 LYS B C 1
ATOM 1468 O O . LYS B 1 94 ? -0.26762 18.19498 1.50845 1.000 41.37390 91 LYS B O 1
ATOM 1474 N N . ARG B 1 95 ? 1.00367 16.32832 1.55056 1.000 43.16498 92 ARG B N 1
ATOM 1475 C CA . ARG B 1 95 ? 1.06800 16.31911 3.00771 1.000 42.85366 92 ARG B CA 1
ATOM 1476 C C . ARG B 1 95 ? 1.79046 17.54133 3.55854 1.000 41.97326 92 ARG B C 1
ATOM 1477 O O . ARG B 1 95 ? 1.52654 17.94963 4.69447 1.000 42.05516 92 ARG B O 1
ATOM 1485 N N . THR B 1 96 ? 2.69682 18.13728 2.77938 1.000 43.06206 93 THR B N 1
ATOM 1486 C CA . THR B 1 96 ? 3.48462 19.25973 3.27856 1.000 41.23255 93 THR B CA 1
ATOM 1487 C C . THR B 1 96 ? 2.62640 20.46907 3.62641 1.000 40.62253 93 THR B C 1
ATOM 1488 O O . THR B 1 96 ? 3.08380 21.33868 4.37564 1.000 38.43396 93 THR B O 1
ATOM 1492 N N . ILE B 1 97 ? 1.39728 20.55059 3.10635 1.000 39.74622 94 ILE B N 1
ATOM 1493 C CA . ILE B 1 97 ? 0.53293 21.66806 3.46743 1.000 39.62933 94 ILE B CA 1
ATOM 1494 C C . ILE B 1 97 ? 0.13950 21.60398 4.93816 1.000 39.13801 94 ILE B C 1
ATOM 1495 O O . ILE B 1 97 ? -0.28575 22.61503 5.50791 1.000 37.32512 94 ILE B O 1
ATOM 1500 N N . GLY B 1 98 ? 0.29038 20.44183 5.57766 1.000 37.87958 95 GLY B N 1
ATOM 1501 C CA . GLY B 1 98 ? 0.10766 20.35546 7.01507 1.000 38.98455 95 GLY B CA 1
ATOM 1502 C C . GLY B 1 98 ? 1.06477 21.22648 7.80264 1.000 39.68470 95 GLY B C 1
ATOM 1503 O O . GLY B 1 98 ? 0.80737 21.51155 8.97706 1.000 38.99885 95 GLY B O 1
ATOM 1504 N N . LEU B 1 99 ? 2.16902 21.65322 7.18335 1.000 38.83491 96 LEU B N 1
ATOM 1505 C CA . LEU B 1 99 ? 3.07073 22.59453 7.83850 1.000 39.47988 96 LEU B CA 1
ATOM 1506 C C . LEU B 1 99 ? 2.42127 23.96303 7.99465 1.000 38.94497 96 LEU B C 1
ATOM 1507 O O . LEU B 1 99 ? 2.66390 24.66059 8.98583 1.000 37.30839 96 LEU B O 1
ATOM 1512 N N . ASP B 1 100 ? 1.59274 24.36030 7.02955 1.000 36.93394 97 ASP B N 1
ATOM 1513 C CA . ASP B 1 100 ? 0.94916 25.66655 7.02475 1.000 39.33232 97 ASP B CA 1
ATOM 1514 C C . ASP B 1 100 ? -0.49225 25.62202 7.51328 1.000 38.69541 97 ASP B C 1
ATOM 1515 O O . ASP B 1 100 ? -1.14828 26.66659 7.55884 1.000 40.11476 97 ASP B O 1
ATOM 1520 N N . LEU B 1 101 ? -0.99671 24.44564 7.88108 1.000 38.58999 98 LEU B N 1
ATOM 1521 C CA . LEU B 1 101 ? -2.30253 24.27068 8.49437 1.000 39.00339 98 LEU B CA 1
ATOM 1522 C C . LEU B 1 101 ? -2.14672 23.97468 9.98507 1.000 37.09953 98 LEU B C 1
ATOM 1523 O O . LEU B 1 101 ? -1.11934 23.43316 10.40265 1.000 39.92192 98 LEU B O 1
ATOM 1528 N N . PRO B 1 102 ? -3.14416 24.30947 10.82354 1.000 38.52948 99 PRO B N 1
ATOM 1529 C CA . PRO B 1 102 ? -4.44434 24.92616 10.51842 1.000 38.75735 99 PRO B CA 1
ATOM 1530 C C . PRO B 1 102 ? -4.34063 26.39865 10.13174 1.000 39.17243 99 PRO B C 1
ATOM 1531 O O . PRO B 1 102 ? -3.24452 26.96474 10.16703 1.000 37.03914 99 PRO B O 1
ATOM 1535 N N . ILE B 1 103 ? -5.48038 26.99526 9.76717 1.000 35.86555 100 ILE B N 1
ATOM 1536 C CA . ILE B 1 103 ? -5.50026 28.38820 9.33897 1.000 36.48240 100 ILE B CA 1
ATOM 1537 C C . ILE B 1 103 ? -4.93639 29.27589 10.43670 1.000 35.13048 100 ILE B C 1
ATOM 1538 O O . ILE B 1 103 ? -5.26583 29.12589 11.62011 1.000 36.62985 100 ILE B O 1
ATOM 1543 N N . ARG B 1 104 ? -4.08459 30.21479 10.04379 1.000 34.38204 101 ARG B N 1
ATOM 1544 C CA . ARG B 1 104 ? -3.48018 31.16451 10.96387 1.000 36.64523 101 ARG B CA 1
ATOM 1545 C C . ARG B 1 104 ? -3.96719 32.57222 10.64911 1.000 35.65208 101 ARG B C 1
ATOM 1546 O O . ARG B 1 104 ? -4.17828 32.92223 9.48237 1.000 35.20350 101 ARG B O 1
ATOM 1554 N N . ALA B 1 105 ? -4.16224 33.36888 11.69815 1.000 32.58572 102 ALA B N 1
ATOM 1555 C CA . ALA B 1 105 ? -4.59133 34.75207 11.55891 1.000 32.63566 102 ALA B CA 1
ATOM 1556 C C . ALA B 1 105 ? -3.84381 35.60650 12.57132 1.000 34.71099 102 ALA B C 1
ATOM 1557 O O . ALA B 1 105 ? -3.67880 35.21090 13.72903 1.000 33.86481 102 ALA B O 1
ATOM 1559 N N . LEU B 1 106 ? -3.38901 36.77594 12.12898 1.000 32.19397 103 LEU B N 1
ATOM 1560 C CA . LEU B 1 106 ? -2.55869 37.65653 12.94003 1.000 32.89936 103 LEU B CA 1
ATOM 1561 C C . LEU B 1 106 ? -3.25869 38.99637 13.10208 1.000 35.78981 103 LEU B C 1
ATOM 1562 O O . LEU B 1 106 ? -3.46314 39.71541 12.11807 1.000 33.82248 103 LEU B O 1
ATOM 1567 N N . ALA B 1 107 ? -3.62142 39.33001 14.33660 1.000 34.86863 104 ALA B N 1
ATOM 1568 C CA . ALA B 1 107 ? -4.13442 40.65142 14.66807 1.000 36.25558 104 ALA B CA 1
ATOM 1569 C C . ALA B 1 107 ? -3.01425 41.44997 15.31555 1.000 36.24055 104 ALA B C 1
ATOM 1570 O O . ALA B 1 107 ? -2.33557 40.95133 16.21994 1.000 37.10106 104 ALA B O 1
ATOM 1572 N N . TRP B 1 108 ? -2.81104 42.67749 14.84650 1.000 33.02420 105 TRP B N 1
ATOM 1573 C CA . TRP B 1 108 ? -1.68014 43.45976 15.31885 1.000 35.18535 105 TRP B CA 1
ATOM 1574 C C . TRP B 1 108 ? -1.98450 44.94500 15.19914 1.000 37.07444 105 TRP B C 1
ATOM 1575 O O . TRP B 1 108 ? -2.66943 45.38467 14.27242 1.000 38.09305 105 TRP B O 1
ATOM 1586 N N . GLU B 1 109 ? -1.45209 45.71089 16.14636 1.000 38.81837 106 GLU B N 1
ATOM 1587 C CA . GLU B 1 109 ? -1.66065 47.14979 16.23285 1.000 38.58186 106 GLU B CA 1
ATOM 1588 C C . GLU B 1 109 ? -0.38674 47.86839 15.80696 1.000 39.36412 106 GLU B C 1
ATOM 1589 O O . GLU B 1 109 ? 0.70457 47.52892 16.27610 1.000 39.92085 106 GLU B O 1
ATOM 1595 N N . ASP B 1 110 ? -0.51944 48.85480 14.92039 1.000 42.27549 107 ASP B N 1
ATOM 1596 C CA . ASP B 1 110 ? 0.65117 49.58339 14.45891 1.000 41.40141 107 ASP B CA 1
ATOM 1597 C C . ASP B 1 110 ? 0.92419 50.77241 15.38111 1.000 44.06059 107 ASP B C 1
ATOM 1598 O O . ASP B 1 110 ? 0.20911 51.01365 16.35657 1.000 43.42452 107 ASP B O 1
ATOM 1603 N N . GLY B 1 111 ? 1.97121 51.53558 15.05995 1.000 45.86183 108 GLY B N 1
ATOM 1604 C CA . GLY B 1 111 ? 2.37758 52.64261 15.90860 1.000 44.45264 108 GLY B CA 1
ATOM 1605 C C . GLY B 1 111 ? 1.35096 53.75021 16.02981 1.000 45.48712 108 GLY B C 1
ATOM 1606 O O . GLY B 1 111 ? 1.39757 54.52178 16.99410 1.000 47.22377 108 GLY B O 1
ATOM 1607 N N . SER B 1 112 ? 0.42459 53.85000 15.07899 1.000 44.67399 109 SER B N 1
ATOM 1608 C CA . SER B 1 112 ? -0.60864 54.87607 15.11447 1.000 45.77943 109 SER B CA 1
ATOM 1609 C C . SER B 1 112 ? -1.84136 54.45118 15.89995 1.000 46.19950 109 SER B C 1
ATOM 1610 O O . SER B 1 112 ? -2.77056 55.25226 16.04518 1.000 46.58083 109 SER B O 1
ATOM 1613 N N . GLY B 1 113 ? -1.87642 53.21813 16.40376 1.000 44.16657 110 GLY B N 1
ATOM 1614 C CA . GLY B 1 113 ? -3.04528 52.69563 17.07455 1.000 45.15853 110 GLY B CA 1
ATOM 1615 C C . GLY B 1 113 ? -3.98964 51.91630 16.18600 1.000 46.31146 110 GLY B C 1
ATOM 1616 O O . GLY B 1 113 ? -4.96046 51.34012 16.69577 1.000 43.14330 110 GLY B O 1
ATOM 1617 N N . LYS B 1 114 ? -3.73659 51.87880 14.87914 1.000 44.17587 111 LYS B N 1
ATOM 1618 C CA . LYS B 1 114 ? -4.58321 51.12761 13.96292 1.000 43.95371 111 LYS B CA 1
ATOM 1619 C C . LYS B 1 114 ? -4.34212 49.63224 14.11350 1.000 40.55562 111 LYS B C 1
ATOM 1620 O O . LYS B 1 114 ? -3.20057 49.17985 14.22888 1.000 41.81279 111 LYS B O 1
ATOM 1626 N N . VAL B 1 115 ? -5.42739 48.86350 14.09829 1.000 39.08048 112 VAL B N 1
ATOM 1627 C CA . VAL B 1 115 ? -5.37434 47.41305 14.24269 1.000 40.38967 112 VAL B CA 1
ATOM 1628 C C . VAL B 1 115 ? -5.58180 46.76941 12.87918 1.000 40.76146 112 VAL B C 1
ATOM 1629 O O . VAL B 1 115 ? -6.46293 47.17676 12.10919 1.000 38.01952 112 VAL B O 1
ATOM 1633 N N . TRP B 1 116 ? -4.76713 45.76129 12.57923 1.000 38.92825 113 TRP B N 1
ATOM 1634 C CA . TRP B 1 116 ? -4.81303 45.05197 11.31192 1.000 38.40003 113 TRP B CA 1
ATOM 1635 C C . TRP B 1 116 ? -5.02775 43.56570 11.55765 1.000 38.04012 113 TRP B C 1
ATOM 1636 O O . TRP B 1 116 ? -4.67018 43.03625 12.61389 1.000 36.70148 113 TRP B O 1
ATOM 1647 N N . LEU B 1 117 ? -5.62621 42.89939 10.57314 1.000 36.14857 114 LEU B N 1
ATOM 1648 C CA . LEU B 1 117 ? -5.83410 41.45676 10.59820 1.000 34.30286 114 LEU B CA 1
ATOM 1649 C C . LEU B 1 117 ? -5.23138 40.86943 9.33091 1.000 38.82975 114 LEU B C 1
ATOM 1650 O O . LEU B 1 117 ? -5.62754 41.24121 8.22073 1.000 36.49686 114 LEU B O 1
ATOM 1655 N N . THR B 1 118 ? -4.27733 39.95841 9.49822 1.000 37.21022 115 THR B N 1
ATOM 1656 C CA . THR B 1 118 ? -3.48421 39.42546 8.39935 1.000 37.73190 115 THR B CA 1
ATOM 1657 C C . THR B 1 118 ? -3.66615 37.91691 8.32228 1.000 37.36010 115 THR B C 1
ATOM 1658 O O . THR B 1 118 ? -3.53474 37.22086 9.33498 1.000 37.01191 115 THR B O 1
ATOM 1662 N N . VAL B 1 119 ? -3.96974 37.41454 7.12268 1.000 34.73373 116 VAL B N 1
ATOM 1663 C CA . VAL B 1 119 ? -4.16799 35.98814 6.89384 1.000 38.60966 116 VAL B CA 1
ATOM 1664 C C . VAL B 1 119 ? -3.50046 35.58850 5.58442 1.000 39.95577 116 VAL B C 1
ATOM 1665 O O . VAL B 1 119 ? -3.15056 36.42859 4.75163 1.000 37.21726 116 VAL B O 1
ATOM 1669 N N . ASN B 1 120 ? -3.32854 34.27975 5.41314 1.000 39.99476 117 ASN B N 1
ATOM 1670 C CA . ASN B 1 120 ? -2.81611 33.73389 4.16517 1.000 39.29402 117 ASN B CA 1
ATOM 1671 C C . ASN B 1 120 ? -3.93451 33.62025 3.14045 1.000 41.20310 117 ASN B C 1
ATOM 1672 O O . ASN B 1 120 ? -5.06614 33.25524 3.47268 1.000 40.24519 117 ASN B O 1
ATOM 1677 N N . ASP B 1 121 ? -3.61376 33.94293 1.89634 1.000 40.13703 118 ASP B N 1
ATOM 1678 C CA . ASP B 1 121 ? -4.51728 33.65456 0.79087 1.000 44.18623 118 ASP B CA 1
ATOM 1679 C C . ASP B 1 121 ? -4.48837 32.15535 0.52525 1.000 43.27633 118 ASP B C 1
ATOM 1680 O O . ASP B 1 121 ? -3.43831 31.62563 0.13833 1.000 41.97575 118 ASP B O 1
ATOM 1685 N N . PRO B 1 122 ? -5.59515 31.43664 0.72528 1.000 45.38506 119 PRO B N 1
ATOM 1686 C CA . PRO B 1 122 ? -5.56365 29.97697 0.53226 1.000 44.11507 119 PRO B CA 1
ATOM 1687 C C . PRO B 1 122 ? -5.18206 29.54933 -0.87397 1.000 43.72574 119 PRO B C 1
ATOM 1688 O O . PRO B 1 122 ? -4.57235 28.48502 -1.03658 1.000 44.61287 119 PRO B O 1
ATOM 1692 N N . ALA B 1 123 ? -5.53180 30.33223 -1.89880 1.000 45.24103 120 ALA B N 1
ATOM 1693 C CA . ALA B 1 123 ? -5.08155 30.01075 -3.25034 1.000 45.55078 120 ALA B CA 1
ATOM 1694 C C . ALA B 1 123 ? -3.56273 30.06337 -3.34146 1.000 45.31105 120 ALA B C 1
ATOM 1695 O O . ALA B 1 123 ? -2.93906 29.21934 -3.99530 1.000 45.17186 120 ALA B O 1
ATOM 1697 N N . TRP B 1 124 ? -2.95231 31.04973 -2.68278 1.000 45.32043 121 TRP B N 1
ATOM 1698 C CA . TRP B 1 124 ? -1.49785 31.13174 -2.63468 1.000 43.32407 121 TRP B CA 1
ATOM 1699 C C . TRP B 1 124 ? -0.90702 29.92280 -1.91867 1.000 44.70679 121 TRP B C 1
ATOM 1700 O O . TRP B 1 124 ? 0.09518 29.35355 -2.36932 1.000 42.86166 121 TRP B O 1
ATOM 1711 N N . LEU B 1 125 ? -1.52211 29.50994 -0.80419 1.000 41.38356 122 LEU B N 1
ATOM 1712 C CA . LEU B 1 125 ? -1.08646 28.29416 -0.12316 1.000 42.81045 122 LEU B CA 1
ATOM 1713 C C . LEU B 1 125 ? -1.24894 27.06616 -1.00776 1.000 43.40714 122 LEU B C 1
ATOM 1714 O O . LEU B 1 125 ? -0.44210 26.13334 -0.92526 1.000 40.69555 122 LEU B O 1
ATOM 1719 N N . ALA B 1 126 ? -2.28588 27.04122 -1.84954 1.000 45.98159 123 ALA B N 1
ATOM 1720 C CA . ALA B 1 126 ? -2.45208 25.93189 -2.78272 1.000 43.36953 123 ALA B CA 1
ATOM 1721 C C . ALA B 1 126 ? -1.29771 25.87362 -3.77475 1.000 43.69450 123 ALA B C 1
ATOM 1722 O O . ALA B 1 126 ? -0.80009 24.78814 -4.10047 1.000 43.71553 123 ALA B O 1
ATOM 1724 N N . GLN B 1 127 ? -0.85669 27.03537 -4.26433 1.000 43.52287 124 GLN B N 1
ATOM 1725 C CA . GLN B 1 127 ? 0.27931 27.07019 -5.17855 1.000 44.48279 124 GLN B CA 1
ATOM 1726 C C . GLN B 1 127 ? 1.56719 26.64726 -4.48442 1.000 43.94218 124 GLN B C 1
ATOM 1727 O O . GLN B 1 127 ? 2.36358 25.89645 -5.05809 1.000 41.97624 124 GLN B O 1
ATOM 1733 N N . ARG B 1 128 ? 1.79223 27.12025 -3.25255 1.000 42.58442 125 ARG B N 1
ATOM 1734 C CA . ARG B 1 128 ? 3.05526 26.83647 -2.57695 1.000 43.40539 125 ARG B CA 1
ATOM 1735 C C . ARG B 1 128 ? 3.29859 25.33834 -2.46066 1.000 41.79962 125 ARG B C 1
ATOM 1736 O O . ARG B 1 128 ? 4.44128 24.87790 -2.56224 1.000 41.76568 125 ARG B O 1
ATOM 1744 N N . HIS B 1 129 ? 2.23888 24.56352 -2.24804 1.000 39.92440 126 HIS B N 1
ATOM 1745 C CA . HIS B 1 129 ? 2.34554 23.12184 -2.08507 1.000 41.38820 126 HIS B CA 1
ATOM 1746 C C . HIS B 1 129 ? 1.93334 22.34680 -3.32941 1.000 43.30293 126 HIS B C 1
ATOM 1747 O O . HIS B 1 129 ? 1.89401 21.11267 -3.28515 1.000 42.76402 126 HIS B O 1
ATOM 1754 N N . SER B 1 130 ? 1.62981 23.03981 -4.43040 1.000 41.47126 127 SER B N 1
ATOM 1755 C CA . SER B 1 130 ? 1.32390 22.40849 -5.71715 1.000 43.28101 127 SER B CA 1
ATOM 1756 C C . SER B 1 130 ? 0.13255 21.45588 -5.60920 1.000 44.34588 127 SER B C 1
ATOM 1757 O O . SER B 1 130 ? 0.17982 20.31100 -6.06455 1.000 46.69523 127 SER B O 1
ATOM 1760 N N . LEU B 1 131 ? -0.94864 21.94426 -5.00583 1.000 42.19524 128 LEU B N 1
ATOM 1761 C CA . LEU B 1 131 ? -2.15899 21.14594 -4.87231 1.000 44.67204 128 LEU B CA 1
ATOM 1762 C C . LEU B 1 131 ? -2.79504 20.89119 -6.23505 1.000 43.61135 128 LEU B C 1
ATOM 1763 O O . LEU B 1 131 ? -2.65696 21.68423 -7.17094 1.000 42.75173 128 LEU B O 1
ATOM 1768 N N . GLY B 1 132 ? -3.50885 19.76882 -6.33534 1.000 43.28428 129 GLY B N 1
ATOM 1769 C CA . GLY B 1 132 ? -4.12865 19.34589 -7.56693 1.000 45.35364 129 GLY B CA 1
ATOM 1770 C C . GLY B 1 132 ? -5.63770 19.50913 -7.56092 1.000 48.41277 129 GLY B C 1
ATOM 1771 O O . GLY B 1 132 ? -6.22683 20.13027 -6.67344 1.000 48.16262 129 GLY B O 1
ATOM 1772 N N . LEU B 1 133 ? -6.26625 18.92183 -8.58473 1.000 47.08446 130 LEU B N 1
ATOM 1773 C CA . LEU B 1 133 ? -7.71099 19.05010 -8.74973 1.000 50.18800 130 LEU B CA 1
ATOM 1774 C C . LEU B 1 133 ? -8.47805 18.39029 -7.61358 1.000 49.93931 130 LEU B C 1
ATOM 1775 O O . LEU B 1 133 ? -9.57506 18.84105 -7.26628 1.000 49.88613 130 LEU B O 1
ATOM 1780 N N . SER B 1 134 ? -7.92859 17.32448 -7.02788 1.000 49.23829 131 SER B N 1
ATOM 1781 C CA . SER B 1 134 ? -8.61162 16.63268 -5.94026 1.000 53.81089 131 SER B CA 1
ATOM 1782 C C . SER B 1 134 ? -8.80145 17.50770 -4.70848 1.000 49.43416 131 SER B C 1
ATOM 1783 O O . SER B 1 134 ? -9.56851 17.12895 -3.81748 1.000 54.93957 131 SER B O 1
ATOM 1786 N N . SER B 1 135 ? -8.13188 18.65724 -4.63260 1.000 51.16940 132 SER B N 1
ATOM 1787 C CA . SER B 1 135 ? -8.26578 19.57173 -3.50666 1.000 51.16817 132 SER B CA 1
ATOM 1788 C C . SER B 1 135 ? -9.15212 20.77223 -3.80798 1.000 51.50012 132 SER B C 1
ATOM 1789 O O . SER B 1 135 ? -9.27559 21.65790 -2.95570 1.000 49.93162 132 SER B O 1
ATOM 1792 N N . ASP B 1 136 ? -9.77887 20.81982 -4.98617 1.000 50.92525 133 ASP B N 1
ATOM 1793 C CA . ASP B 1 136 ? -10.45819 22.03928 -5.41828 1.000 53.62271 133 ASP B CA 1
ATOM 1794 C C . ASP B 1 136 ? -11.59515 22.41850 -4.47467 1.000 51.39303 133 ASP B C 1
ATOM 1795 O O . ASP B 1 136 ? -11.74267 23.58920 -4.10404 1.000 52.27847 133 ASP B O 1
ATOM 1800 N N . VAL B 1 137 ? -12.41609 21.44405 -4.07756 1.000 49.96817 134 VAL B N 1
ATOM 1801 C CA . VAL B 1 137 ? -13.53701 21.75502 -3.19412 1.000 51.83536 134 VAL B CA 1
ATOM 1802 C C . VAL B 1 137 ? -13.03208 22.20109 -1.82692 1.000 51.04671 134 VAL B C 1
ATOM 1803 O O . VAL B 1 137 ? -13.59960 23.10846 -1.20546 1.000 50.85107 134 VAL B O 1
ATOM 1807 N N . ALA B 1 138 ? -11.94746 21.58839 -1.34530 1.000 51.79050 135 ALA B N 1
ATOM 1808 C CA . ALA B 1 138 ? -11.41880 21.94850 -0.03578 1.000 50.08398 135 ALA B CA 1
ATOM 1809 C C . ALA B 1 138 ? -10.75319 23.31794 -0.05471 1.000 47.71191 135 ALA B C 1
ATOM 1810 O O . ALA B 1 138 ? -10.82166 24.04965 0.93838 1.000 45.74591 135 ALA B O 1
ATOM 1812 N N . ILE B 1 139 ? -10.11149 23.68319 -1.16596 1.000 47.96080 136 ILE B N 1
ATOM 1813 C CA . ILE B 1 139 ? -9.51891 25.01313 -1.27694 1.000 48.25025 136 ILE B CA 1
ATOM 1814 C C . ILE B 1 139 ? -10.60730 26.07932 -1.28576 1.000 48.77315 136 ILE B C 1
ATOM 1815 O O . ILE B 1 139 ? -10.50002 27.10240 -0.59889 1.000 46.59717 136 ILE B O 1
ATOM 1820 N N . LYS B 1 140 ? -11.67265 25.85559 -2.06315 1.000 46.20137 137 LYS B N 1
ATOM 1821 C CA . LYS B 1 140 ? -12.79518 26.78962 -2.06355 1.000 49.17466 137 LYS B CA 1
ATOM 1822 C C . LYS B 1 140 ? -13.40749 26.91644 -0.67401 1.000 47.11345 137 LYS B C 1
ATOM 1823 O O . LYS B 1 140 ? -13.75243 28.02174 -0.23803 1.000 47.41214 137 LYS B O 1
ATOM 1829 N N . ALA B 1 141 ? -13.54720 25.79540 0.03862 1.000 46.23897 138 ALA B N 1
ATOM 1830 C CA . ALA B 1 141 ? -14.07834 25.84666 1.39714 1.000 48.24446 138 ALA B CA 1
ATOM 1831 C C . ALA B 1 141 ? -13.16393 26.64733 2.31730 1.000 48.81002 138 ALA B C 1
ATOM 1832 O O . ALA B 1 141 ? -13.63831 27.39463 3.18067 1.000 48.28881 138 ALA B O 1
ATOM 1842 N N . VAL B 1 143 ? -11.07784 29.03147 1.28604 1.000 46.14237 140 VAL B N 1
ATOM 1843 C CA . VAL B 1 143 ? -11.25176 30.41537 0.85041 1.000 47.31086 140 VAL B CA 1
ATOM 1844 C C . VAL B 1 143 ? -12.50993 31.00946 1.46968 1.000 49.01119 140 VAL B C 1
ATOM 1845 O O . VAL B 1 143 ? -12.50529 32.14773 1.95501 1.000 50.37614 140 VAL B O 1
ATOM 1849 N N . THR B 1 144 ? -13.60405 30.24416 1.47471 1.000 48.64108 141 THR B N 1
ATOM 1850 C CA . THR B 1 144 ? -14.84895 30.73388 2.05827 1.000 47.02620 141 THR B CA 1
ATOM 1851 C C . THR B 1 144 ? -14.73210 30.88308 3.57082 1.000 48.85021 141 THR B C 1
ATOM 1852 O O . THR B 1 144 ? -15.24829 31.84885 4.14747 1.000 48.02370 141 THR B O 1
ATOM 1856 N N . GLY B 1 145 ? -14.05759 29.94006 4.23061 1.000 47.39332 142 GLY B N 1
ATOM 1857 C CA . GLY B 1 145 ? -13.91763 30.02584 5.67536 1.000 48.19656 142 GLY B CA 1
ATOM 1858 C C . GLY B 1 145 ? -13.02397 31.17468 6.10323 1.000 47.62721 142 GLY B C 1
ATOM 1859 O O . GLY B 1 145 ? -13.35737 31.92916 7.02158 1.000 47.61685 142 GLY B O 1
ATOM 1860 N N . THR B 1 146 ? -11.87276 31.32052 5.44351 1.000 47.14850 143 THR B N 1
ATOM 1861 C CA . THR B 1 146 ? -10.98456 32.43926 5.74139 1.000 44.91747 143 THR B CA 1
ATOM 1862 C C . THR B 1 146 ? -11.67290 33.77163 5.47224 1.000 47.78063 143 THR B C 1
ATOM 1863 O O . THR B 1 146 ? -11.55767 34.71131 6.26814 1.000 46.02803 143 THR B O 1
ATOM 1867 N N . GLY B 1 147 ? -12.40778 33.86557 4.36176 1.000 45.45715 144 GLY B N 1
ATOM 1868 C CA . GLY B 1 147 ? -13.07398 35.11407 4.03112 1.000 45.41125 144 GLY B CA 1
ATOM 1869 C C . GLY B 1 147 ? -14.17735 35.47205 5.00832 1.000 46.60671 144 GLY B C 1
ATOM 1870 O O . GLY B 1 147 ? -14.30671 36.63031 5.41280 1.000 46.95694 144 GLY B O 1
ATOM 1871 N N . THR B 1 148 ? -14.98480 34.48619 5.40491 1.000 45.30533 145 THR B N 1
ATOM 1872 C CA . THR B 1 148 ? -16.09049 34.76066 6.31835 1.000 48.43919 145 THR B CA 1
ATOM 1873 C C . THR B 1 148 ? -15.58422 35.14605 7.70351 1.000 47.91656 145 THR B C 1
ATOM 1874 O O . THR B 1 148 ? -16.09862 36.08719 8.31912 1.000 48.04587 145 THR B O 1
ATOM 1878 N N . VAL B 1 149 ? -14.57897 34.43069 8.20944 1.000 44.05510 146 VAL B N 1
ATOM 1879 C CA . VAL B 1 149 ? -14.05246 34.72653 9.53734 1.000 46.32534 146 VAL B CA 1
ATOM 1880 C C . VAL B 1 149 ? -13.40422 36.10492 9.56162 1.000 47.22552 146 VAL B C 1
ATOM 1881 O O . VAL B 1 149 ? -13.59196 36.87762 10.51006 1.000 45.75270 146 VAL B O 1
ATOM 1885 N N . THR B 1 150 ? -12.65232 36.44324 8.51172 1.000 45.46345 147 THR B N 1
ATOM 1886 C CA . THR B 1 150 ? -11.92242 37.70690 8.48797 1.000 44.05113 147 THR B CA 1
ATOM 1887 C C . THR B 1 150 ? -12.87302 38.89568 8.41916 1.000 46.34022 147 THR B C 1
ATOM 1888 O O . THR B 1 150 ? -12.70090 39.88024 9.14691 1.000 45.95805 147 THR B O 1
ATOM 1892 N N . LYS B 1 151 ? -13.88818 38.82323 7.55286 1.000 46.37115 148 LYS B N 1
ATOM 1893 C CA . LYS B 1 151 ? -14.81338 39.94606 7.42099 1.000 48.31068 148 LYS B CA 1
ATOM 1894 C C . LYS B 1 151 ? -15.61862 40.15251 8.69914 1.000 46.79689 148 LYS B C 1
ATOM 1895 O O . LYS B 1 151 ? -15.88473 41.29395 9.09165 1.000 46.95684 148 LYS B O 1
ATOM 1901 N N . TYR B 1 152 ?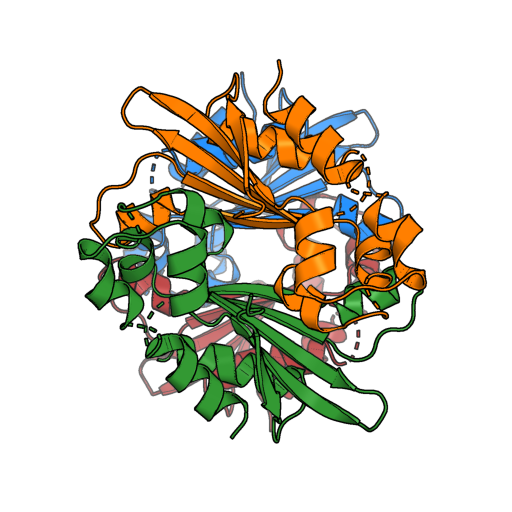 -16.01063 39.06476 9.36542 1.000 46.20764 149 TYR B N 1
ATOM 1902 C CA . TYR B 1 152 ? -16.74556 39.20048 10.61798 1.000 50.10517 149 TYR B CA 1
ATOM 1903 C C . TYR B 1 152 ? -15.86628 39.80314 11.70542 1.000 48.61728 149 TYR B C 1
ATOM 1904 O O . TYR B 1 152 ? -16.27403 40.74284 12.39730 1.000 49.90239 149 TYR B O 1
ATOM 1913 N N . ALA B 1 153 ? -14.65339 39.27118 11.87106 1.000 46.13982 150 ALA B N 1
ATOM 1914 C CA . ALA B 1 153 ? -13.77866 39.73725 12.94170 1.000 49.38785 150 ALA B CA 1
ATOM 1915 C C . ALA B 1 153 ? -13.33007 41.17483 12.71441 1.000 50.09473 150 ALA B C 1
ATOM 1916 O O . ALA B 1 153 ? -13.31624 41.98128 13.65146 1.000 48.88396 150 ALA B O 1
ATOM 1918 N N . ALA B 1 154 ? -12.95027 41.51303 11.48141 1.000 49.32823 151 ALA B N 1
ATOM 1919 C CA . ALA B 1 154 ? -12.48580 42.86508 11.19648 1.000 50.08732 151 ALA B CA 1
ATOM 1920 C C . ALA B 1 154 ? -13.63763 43.85089 11.06027 1.000 55.21521 151 ALA B C 1
ATOM 1921 O O . ALA B 1 154 ? -13.45754 45.04377 11.32682 1.000 56.04347 151 ALA B O 1
ATOM 1923 N N . GLY B 1 155 ? -14.81860 43.38016 10.64692 1.000 57.15784 152 GLY B N 1
ATOM 1924 C CA . GLY B 1 155 ? -15.96107 44.25350 10.49609 1.000 60.81554 152 GLY B CA 1
ATOM 1925 C C . GLY B 1 155 ? -16.78436 44.37577 11.76701 1.000 63.95589 152 GLY B C 1
ATOM 1926 O O . GLY B 1 155 ? -16.68092 43.56601 12.68540 1.000 62.76370 152 GLY B O 1
ATOM 1927 N N . ASP B 1 156 ? -17.61537 45.41122 11.81025 1.000 74.70328 153 ASP B N 1
ATOM 1928 C CA . ASP B 1 156 ? -18.44767 45.66459 12.97991 1.000 78.48370 153 ASP B CA 1
ATOM 1929 C C . ASP B 1 156 ? -19.81684 45.00605 12.82904 1.000 81.51443 153 ASP B C 1
ATOM 1930 O O . ASP B 1 156 ? -19.91947 43.78665 12.68600 1.000 78.24932 153 ASP B O 1
ATOM 1935 N N . ILE C 1 25 ? 9.29299 32.05096 -6.87600 1.000 97.35346 22 ILE C N 1
ATOM 1936 C CA . ILE C 1 25 ? 9.94763 30.95562 -7.58007 1.000 100.46122 22 ILE C CA 1
ATOM 1937 C C . ILE C 1 25 ? 9.95933 29.70181 -6.71515 1.000 96.53022 22 ILE C C 1
ATOM 1938 O O . ILE C 1 25 ? 9.22103 28.74938 -6.96924 1.000 99.60705 22 ILE C O 1
ATOM 1943 N N . ASP C 1 26 ? 10.80317 29.71640 -5.68709 1.000 83.90124 23 ASP C N 1
ATOM 1944 C CA . ASP C 1 26 ? 10.98777 28.55713 -4.83160 1.000 75.19646 23 ASP C CA 1
ATOM 1945 C C . ASP C 1 26 ? 9.78401 28.38131 -3.90451 1.000 69.37568 23 ASP C C 1
ATOM 1946 O O . ASP C 1 26 ? 8.91197 29.24846 -3.79432 1.000 66.85212 23 ASP C O 1
ATOM 1951 N N . SER C 1 27 ? 9.74050 27.22946 -3.23478 1.000 62.13338 24 SER C N 1
ATOM 1952 C CA . SER C 1 27 ? 8.67448 26.94136 -2.28442 1.000 59.39578 24 SER C CA 1
ATOM 1953 C C . SER C 1 27 ? 9.06031 27.28486 -0.85540 1.000 53.40652 24 SER C C 1
ATOM 1954 O O . SER C 1 27 ? 8.17916 27.55019 -0.03057 1.000 48.95450 24 SER C O 1
ATOM 1957 N N . GLY C 1 28 ? 10.35396 27.28203 -0.54532 1.000 53.15876 25 GLY C N 1
ATOM 1958 C CA . GLY C 1 28 ? 10.80751 27.50425 0.80985 1.000 51.85279 25 GLY C CA 1
ATOM 1959 C C . GLY C 1 28 ? 10.62328 26.32940 1.73967 1.000 48.64784 25 GLY C C 1
ATOM 1960 O O . GLY C 1 28 ? 10.71935 26.50461 2.95882 1.000 48.00626 25 GLY C O 1
ATOM 1961 N N . LEU C 1 29 ? 10.36343 25.13915 1.20739 1.000 49.32749 26 LEU C N 1
ATOM 1962 C CA . LEU C 1 29 ? 10.13327 23.94519 2.00972 1.000 48.26880 26 LEU C CA 1
ATOM 1963 C C . LEU C 1 29 ? 11.37944 23.07046 1.99766 1.000 47.57880 26 LEU C C 1
ATOM 1964 O O . LEU C 1 29 ? 11.89872 22.73779 0.92808 1.000 48.90680 26 LEU C O 1
ATOM 1969 N N . VAL C 1 30 ? 11.84957 22.69764 3.18394 1.000 47.20037 27 VAL C N 1
ATOM 1970 C CA . VAL C 1 30 ? 12.99754 21.81187 3.34587 1.000 49.13911 27 VAL C CA 1
ATOM 1971 C C . VAL C 1 30 ? 12.50205 20.53204 4.00108 1.000 47.85915 27 VAL C C 1
ATOM 1972 O O . VAL C 1 30 ? 11.97926 20.56688 5.12224 1.000 45.74886 27 VAL C O 1
ATOM 1976 N N . THR C 1 31 ? 12.66410 19.40720 3.30854 1.000 47.28017 28 THR C N 1
ATOM 1977 C CA . THR C 1 31 ? 12.19162 18.11438 3.79053 1.000 48.76256 28 THR C CA 1
ATOM 1978 C C . THR C 1 31 ? 13.36198 17.14399 3.85373 1.000 48.90352 28 THR C C 1
ATOM 1979 O O . THR C 1 31 ? 14.02706 16.90102 2.84191 1.000 50.85340 28 THR C O 1
ATOM 1983 N N . VAL C 1 32 ? 13.60702 16.59167 5.03793 1.000 47.76657 29 VAL C N 1
ATOM 1984 C CA . VAL C 1 32 ? 14.62895 15.57402 5.24083 1.000 50.16544 29 VAL C CA 1
ATOM 1985 C C . VAL C 1 32 ? 13.95944 14.31246 5.76699 1.000 49.94090 29 VAL C C 1
ATOM 1986 O O . VAL C 1 32 ? 12.92109 14.37019 6.43450 1.000 50.99772 29 VAL C O 1
ATOM 1990 N N . GLU C 1 33 ? 14.55620 13.16453 5.45779 1.000 48.00432 30 GLU C N 1
ATOM 1991 C CA . GLU C 1 33 ? 14.06447 11.90179 5.98835 1.000 51.29517 30 GLU C CA 1
ATOM 1992 C C . GLU C 1 33 ? 14.50615 11.73927 7.43758 1.000 53.11139 30 GLU C C 1
ATOM 1993 O O . GLU C 1 33 ? 15.59579 12.17326 7.82235 1.000 50.33080 30 GLU C O 1
ATOM 1999 N N . SER C 1 34 ? 13.65062 11.11721 8.24228 1.000 54.27143 31 SER C N 1
ATOM 2000 C CA . SER C 1 34 ? 13.92276 10.88372 9.65085 1.000 53.00881 31 SER C CA 1
ATOM 2001 C C . SER C 1 34 ? 14.12792 9.39750 9.91156 1.000 54.05826 31 SER C C 1
ATOM 2002 O O . SER C 1 34 ? 13.52748 8.54434 9.25167 1.000 54.31779 31 SER C O 1
ATOM 2005 N N . ARG C 1 35 ? 14.98883 9.09575 10.88053 1.000 53.05296 32 ARG C N 1
ATOM 2006 C CA . ARG C 1 35 ? 15.22650 7.72550 11.31021 1.000 57.25297 32 ARG C CA 1
ATOM 2007 C C . ARG C 1 35 ? 14.27376 7.28750 12.41431 1.000 57.61392 32 ARG C C 1
ATOM 2008 O O . ARG C 1 35 ? 14.42886 6.18499 12.94962 1.000 61.37570 32 ARG C O 1
ATOM 2016 N N . HIS C 1 36 ? 13.29778 8.12050 12.76519 1.000 54.25117 33 HIS C N 1
ATOM 2017 C CA . HIS C 1 36 ? 12.40071 7.84897 13.87552 1.000 54.67225 33 HIS C CA 1
ATOM 2018 C C . HIS C 1 36 ? 10.95680 7.97614 13.41392 1.000 53.19447 33 HIS C C 1
ATOM 2019 O O . HIS C 1 36 ? 10.66561 8.55739 12.36558 1.000 52.32889 33 HIS C O 1
ATOM 2026 N N . SER C 1 37 ? 10.05081 7.42596 14.21839 1.000 54.71997 34 SER C N 1
ATOM 2027 C CA . SER C 1 37 ? 8.63000 7.54654 13.94065 1.000 53.68083 34 SER C CA 1
ATOM 2028 C C . SER C 1 37 ? 8.19998 9.01189 14.00535 1.000 49.23893 34 SER C C 1
ATOM 2029 O O . SER C 1 37 ? 8.95885 9.89758 14.40550 1.000 47.19339 34 SER C O 1
ATOM 2032 N N . VAL C 1 38 ? 6.95388 9.25921 13.59808 1.000 45.69437 35 VAL C N 1
ATOM 2033 C CA . VAL C 1 38 ? 6.40980 10.61327 13.65522 1.000 45.29122 35 VAL C CA 1
ATOM 2034 C C . VAL C 1 38 ? 6.43440 11.13183 15.08794 1.000 44.44571 35 VAL C C 1
ATOM 2035 O O . VAL C 1 38 ? 6.93498 12.22896 15.36236 1.000 38.73578 35 VAL C O 1
ATOM 2039 N N . ALA C 1 39 ? 5.91101 10.33809 16.02528 1.000 44.95333 36 ALA C N 1
ATOM 2040 C CA . ALA C 1 39 ? 5.85327 10.76833 17.41871 1.000 45.80039 36 ALA C CA 1
ATOM 2041 C C . ALA C 1 39 ? 7.24753 11.04159 17.96988 1.000 45.91273 36 ALA C C 1
ATOM 2042 O O . ALA C 1 39 ? 7.48286 12.07243 18.60921 1.000 45.36631 36 ALA C O 1
ATOM 2044 N N . GLU C 1 40 ? 8.19169 10.13150 17.71831 1.000 50.75494 37 GLU C N 1
ATOM 2045 C CA . GLU C 1 40 ? 9.53821 10.30134 18.25433 1.000 52.34369 37 GLU C CA 1
ATOM 2046 C C . GLU C 1 40 ? 10.25019 11.48229 17.60725 1.000 50.45029 37 GLU C C 1
ATOM 2047 O O . GLU C 1 40 ? 10.98882 12.20965 18.28017 1.000 50.00225 37 GLU C O 1
ATOM 2053 N N . THR C 1 41 ? 10.04925 11.68504 16.30290 1.000 45.29684 38 THR C N 1
ATOM 2054 C CA . THR C 1 41 ? 10.66285 12.82829 15.63381 1.000 47.18386 38 THR C CA 1
ATOM 2055 C C . THR C 1 41 ? 10.18716 14.13886 16.24922 1.000 44.03666 38 THR C C 1
ATOM 2056 O O . THR C 1 41 ? 10.98464 15.05929 16.46349 1.000 42.48991 38 THR C O 1
ATOM 2060 N N . ILE C 1 42 ? 8.89179 14.23214 16.55762 1.000 43.08389 39 ILE C N 1
ATOM 2061 C CA . ILE C 1 42 ? 8.34669 15.44826 17.15322 1.000 44.19045 39 ILE C CA 1
ATOM 2062 C C . ILE C 1 42 ? 8.90662 15.65654 18.55402 1.000 43.02857 39 ILE C C 1
ATOM 2063 O O . ILE C 1 42 ? 9.27416 16.77617 18.93163 1.000 39.41924 39 ILE C O 1
ATOM 2068 N N . GLU C 1 43 ? 8.98057 14.58535 19.34717 1.000 45.20700 40 GLU C N 1
ATOM 2069 C CA . GLU C 1 43 ? 9.50873 14.70881 20.70080 1.000 46.01308 40 GLU C CA 1
ATOM 2070 C C . GLU C 1 43 ? 10.97931 15.10342 20.68942 1.000 44.15040 40 GLU C C 1
ATOM 2071 O O . GLU C 1 43 ? 11.43817 15.81717 21.58870 1.000 43.13038 40 GLU C O 1
ATOM 2077 N N . ARG C 1 44 ? 11.73097 14.65377 19.68219 1.000 43.56455 41 ARG C N 1
ATOM 2078 C CA . ARG C 1 44 ? 13.12495 15.06471 19.56099 1.000 45.22413 41 ARG C CA 1
ATOM 2079 C C . ARG C 1 44 ? 13.23855 16.52997 19.16137 1.000 42.86330 41 ARG C C 1
ATOM 2080 O O . ARG C 1 44 ? 14.17698 17.21529 19.58394 1.000 40.98519 41 ARG C O 1
ATOM 2088 N N . VAL C 1 45 ? 12.30234 17.02453 18.34789 1.000 39.89687 42 VAL C N 1
ATOM 2089 C CA . VAL C 1 45 ? 12.24716 18.45678 18.06118 1.000 41.54120 42 VAL C CA 1
ATOM 2090 C C . VAL C 1 45 ? 12.03739 19.24015 19.34918 1.000 41.83928 42 VAL C C 1
ATOM 2091 O O . VAL C 1 45 ? 12.75993 20.20104 19.64125 1.000 40.12669 42 VAL C O 1
ATOM 2095 N N . ALA C 1 46 ? 11.03550 18.83843 20.13640 1.000 41.06698 43 ALA C N 1
ATOM 2096 C CA . ALA C 1 46 ? 10.73935 19.53332 21.38437 1.000 42.81417 43 ALA C CA 1
ATOM 2097 C C . ALA C 1 46 ? 11.92541 19.48789 22.33870 1.000 39.98558 43 ALA C C 1
ATOM 2098 O O . ALA C 1 46 ? 12.27014 20.49918 22.96018 1.000 40.75365 43 ALA C O 1
ATOM 2100 N N . ALA C 1 47 ? 12.57123 18.32578 22.45717 1.000 40.66942 44 ALA C N 1
ATOM 2101 C CA . ALA C 1 47 ? 13.67780 18.18295 23.39853 1.000 41.81175 44 ALA C CA 1
ATOM 2102 C C . ALA C 1 47 ? 14.85628 19.06605 23.00494 1.000 40.96997 44 ALA C C 1
ATOM 2103 O O . ALA C 1 47 ? 15.42401 19.77244 23.84681 1.000 43.12909 44 ALA C O 1
ATOM 2105 N N . LYS C 1 48 ? 15.23843 19.04300 21.72635 1.000 40.40830 45 LYS C N 1
ATOM 2106 C CA . LYS C 1 48 ? 16.36431 19.86107 21.28945 1.000 43.78999 45 LYS C CA 1
ATOM 2107 C C . LYS C 1 48 ? 16.04433 21.34551 21.40773 1.000 44.30338 45 LYS C C 1
ATOM 2108 O O . LYS C 1 48 ? 16.87375 22.12863 21.88854 1.000 41.77111 45 LYS C O 1
ATOM 2114 N N . ALA C 1 49 ? 14.84162 21.74564 20.98631 1.000 39.88991 46 ALA C N 1
ATOM 2115 C CA . ALA C 1 49 ? 14.45122 23.15038 21.05851 1.000 42.88229 46 ALA C CA 1
ATOM 2116 C C . ALA C 1 49 ? 14.48868 23.66417 22.49359 1.000 43.38144 46 ALA C C 1
ATOM 2117 O O . ALA C 1 49 ? 15.05235 24.73050 22.76847 1.000 42.58746 46 ALA C O 1
ATOM 2119 N N . LYS C 1 50 ? 13.89338 22.91489 23.42687 1.000 40.71041 47 LYS C N 1
ATOM 2120 C CA . LYS C 1 50 ? 13.84986 23.36759 24.81343 1.000 42.51065 47 LYS C CA 1
ATOM 2121 C C . LYS C 1 50 ? 15.23637 23.39795 25.44213 1.000 42.77666 47 LYS C C 1
ATOM 2122 O O . LYS C 1 50 ? 15.50173 24.24034 26.30545 1.000 43.66204 47 LYS C O 1
ATOM 2128 N N . SER C 1 51 ? 16.13231 22.49994 25.02560 1.000 42.18164 48 SER C N 1
ATOM 2129 C CA . SER C 1 51 ? 17.49312 22.52526 25.54799 1.000 43.00786 48 SER C CA 1
ATOM 2130 C C . SER C 1 51 ? 18.25486 23.76706 25.10558 1.000 43.00542 48 SER C C 1
ATOM 2131 O O . SER C 1 51 ? 19.22396 24.15175 25.76711 1.000 43.12024 48 SER C O 1
ATOM 2142 N N . GLY C 1 53 ? 16.83504 26.71201 24.89459 1.000 46.88934 50 GLY C N 1
ATOM 2143 C CA . GLY C 1 53 ? 16.12954 27.84708 25.44719 1.000 44.55852 50 GLY C CA 1
ATOM 2144 C C . GLY C 1 53 ? 14.92086 28.30156 24.66201 1.000 46.56719 50 GLY C C 1
ATOM 2145 O O . GLY C 1 53 ? 14.38747 29.37865 24.95154 1.000 45.30260 50 GLY C O 1
ATOM 2154 N N . ASN C 1 55 ? 10.90427 27.99847 23.47152 1.000 45.86410 52 ASN C N 1
ATOM 2155 C CA . ASN C 1 55 ? 9.64029 27.53573 24.01868 1.000 43.22976 52 ASN C CA 1
ATOM 2156 C C . ASN C 1 55 ? 8.92630 26.65243 23.00588 1.000 45.77961 52 ASN C C 1
ATOM 2157 O O . ASN C 1 55 ? 9.04479 26.84657 21.79398 1.000 41.85129 52 ASN C O 1
ATOM 2162 N N . VAL C 1 56 ? 8.18321 25.67493 23.51282 1.000 44.13611 53 VAL C N 1
ATOM 2163 C CA . VAL C 1 56 ? 7.27439 24.87926 22.69693 1.000 42.90727 53 VAL C CA 1
ATOM 2164 C C . VAL C 1 56 ? 5.87113 25.41387 22.93222 1.000 42.86214 53 VAL C C 1
ATOM 2165 O O . VAL C 1 56 ? 5.37575 25.39896 24.06477 1.000 43.73718 53 VAL C O 1
ATOM 2169 N N . PHE C 1 57 ? 5.23152 25.89492 21.86910 1.000 42.24265 54 PHE C N 1
ATOM 2170 C CA . PHE C 1 57 ? 3.93977 26.55374 22.01313 1.000 45.12862 54 PHE C CA 1
ATOM 2171 C C . PHE C 1 57 ? 2.76983 25.58585 21.90153 1.000 45.10397 54 PHE C C 1
ATOM 2172 O O . PHE C 1 57 ? 1.82576 25.67564 22.69256 1.000 45.54802 54 PHE C O 1
ATOM 2180 N N . THR C 1 58 ? 2.80670 24.65952 20.94793 1.000 41.75631 55 THR C N 1
ATOM 2181 C CA . THR C 1 58 ? 1.73746 23.67580 20.82851 1.000 43.75627 55 THR C CA 1
ATOM 2182 C C . THR C 1 58 ? 2.17537 22.58141 19.86740 1.000 41.96409 55 THR C C 1
ATOM 2183 O O . THR C 1 58 ? 3.16981 22.71283 19.14869 1.000 40.57027 55 THR C O 1
ATOM 2187 N N . ARG C 1 59 ? 1.41487 21.48959 19.88160 1.000 42.95933 56 ARG C N 1
ATOM 2188 C CA . ARG C 1 59 ? 1.49432 20.42214 18.89657 1.000 42.98596 56 ARG C CA 1
ATOM 2189 C C . ARG C 1 59 ? 0.10314 20.21059 18.31783 1.000 42.10748 56 ARG C C 1
ATOM 2190 O O . ARG C 1 59 ? -0.89160 20.29496 19.04269 1.000 41.96635 56 ARG C O 1
ATOM 2198 N N . VAL C 1 60 ? 0.02964 19.93764 17.01785 1.000 43.53641 57 VAL C N 1
ATOM 2199 C CA . VAL C 1 60 ? -1.23892 19.69746 16.33432 1.000 42.67202 57 VAL C CA 1
ATOM 2200 C C . VAL C 1 60 ? -1.16366 18.32696 15.67518 1.000 42.56215 57 VAL C C 1
ATOM 2201 O O . VAL C 1 60 ? -0.37780 18.11927 14.74207 1.000 39.48972 57 VAL C O 1
ATOM 2205 N N . ASP C 1 61 ? -1.98217 17.39297 16.15341 1.000 43.19627 58 ASP C N 1
ATOM 2206 C CA . ASP C 1 61 ? -2.04052 16.04770 15.58638 1.000 43.47796 58 ASP C CA 1
ATOM 2207 C C . ASP C 1 61 ? -2.98096 16.08150 14.38872 1.000 45.19628 58 ASP C C 1
ATOM 2208 O O . ASP C 1 61 ? -4.19787 15.93481 14.51918 1.000 46.40364 58 ASP C O 1
ATOM 2213 N N . HIS C 1 62 ? -2.40509 16.27850 13.19908 1.000 44.33680 59 HIS C N 1
ATOM 2214 C CA . HIS C 1 62 ? -3.20502 16.24026 11.97967 1.000 43.29350 59 HIS C CA 1
ATOM 2215 C C . HIS C 1 62 ? -3.79399 14.85703 11.74199 1.000 45.52313 59 HIS C C 1
ATOM 2216 O O . HIS C 1 62 ? -4.90744 14.73870 11.21842 1.000 47.48268 59 HIS C O 1
ATOM 2223 N N . GLY C 1 63 ? -3.06651 13.80301 12.11651 1.000 43.44233 60 GLY C N 1
ATOM 2224 C CA . GLY C 1 63 ? -3.58180 12.45651 11.92733 1.000 46.73172 60 GLY C CA 1
ATOM 2225 C C . GLY C 1 63 ? -4.79858 12.16609 12.78595 1.000 50.52322 60 GLY C C 1
ATOM 2226 O O . GLY C 1 63 ? -5.75282 11.53061 12.32936 1.000 54.46208 60 GLY C O 1
ATOM 2227 N N . ALA C 1 64 ? -4.78733 12.63207 14.03768 1.000 49.15768 61 ALA C N 1
ATOM 2228 C CA . ALA C 1 64 ? -5.94061 12.42941 14.90888 1.000 51.76416 61 ALA C CA 1
ATOM 2229 C C . ALA C 1 64 ? -7.14801 13.21601 14.41590 1.000 55.42168 61 ALA C C 1
ATOM 2230 O O . ALA C 1 64 ? -8.28127 12.72468 14.47669 1.000 59.01215 61 ALA C O 1
ATOM 2232 N N . GLY C 1 65 ? -6.92595 14.43746 13.92174 1.000 52.05800 62 GLY C N 1
ATOM 2233 C CA . GLY C 1 65 ? -8.02035 15.20549 13.35582 1.000 54.42012 62 GLY C CA 1
ATOM 2234 C C . GLY C 1 65 ? -8.63207 14.54278 12.13917 1.000 58.27640 62 GLY C C 1
ATOM 2235 O O . GLY C 1 65 ? -9.81863 14.72808 11.85549 1.000 60.07895 62 GLY C O 1
ATOM 2236 N N . ALA C 1 66 ? -7.83702 13.75937 11.40791 1.000 57.09603 63 ALA C N 1
ATOM 2237 C CA . ALA C 1 66 ? -8.36712 13.01463 10.27157 1.000 59.25301 63 ALA C CA 1
ATOM 2238 C C . ALA C 1 66 ? -9.26582 11.87540 10.73605 1.000 62.47724 63 ALA C C 1
ATOM 2239 O O . ALA C 1 66 ? -10.36926 11.68833 10.21045 1.000 62.96573 63 ALA C O 1
ATOM 2241 N N . LYS C 1 67 ? -8.80773 11.10203 11.72513 1.000 60.62021 64 LYS C N 1
ATOM 2242 C CA . LYS C 1 67 ? -9.61885 10.00465 12.24273 1.000 65.37665 64 LYS C CA 1
ATOM 2243 C C . LYS C 1 67 ? -10.91082 10.51965 12.86226 1.000 66.85097 64 LYS C C 1
ATOM 2244 O O . LYS C 1 67 ? -11.96676 9.88977 12.72862 1.000 66.97138 64 LYS C O 1
ATOM 2250 N N . GLU C 1 68 ? -10.84928 11.66568 13.54378 1.000 69.17073 65 GLU C N 1
ATOM 2251 C CA . GLU C 1 68 ? -12.06882 12.25774 14.07876 1.000 71.32693 65 GLU C CA 1
ATOM 2252 C C . GLU C 1 68 ? -12.98331 12.74436 12.96215 1.000 71.75434 65 GLU C C 1
ATOM 2253 O O . GLU C 1 68 ? -14.20774 12.76804 13.12860 1.000 73.20771 65 GLU C O 1
ATOM 2259 N N . ALA C 1 69 ? -12.41301 13.12341 11.81927 1.000 70.50507 66 ALA C N 1
ATOM 2260 C CA . ALA C 1 69 ? -13.20737 13.47095 10.65027 1.000 67.53369 66 ALA C CA 1
ATOM 2261 C C . ALA C 1 69 ? -13.71051 12.25003 9.89505 1.000 65.12342 66 ALA C C 1
ATOM 2262 O O . ALA C 1 69 ? -14.50121 12.40581 8.95889 1.000 67.59628 66 ALA C O 1
ATOM 2264 N N . GLY C 1 70 ? -13.27945 11.04979 10.27416 1.000 67.10989 67 GLY C N 1
ATOM 2265 C CA . GLY C 1 70 ? -13.66220 9.85926 9.54055 1.000 65.75597 67 GLY C CA 1
ATOM 2266 C C . GLY C 1 70 ? -12.93441 9.69054 8.22801 1.000 64.67398 67 GLY C C 1
ATOM 2267 O O . GLY C 1 70 ? -13.45072 9.03115 7.32002 1.000 63.41332 67 GLY C O 1
ATOM 2268 N N . LEU C 1 71 ? -11.74570 10.27612 8.10178 1.000 61.18554 68 LEU C N 1
ATOM 2269 C CA . LEU C 1 71 ? -10.95014 10.21031 6.88635 1.000 59.98715 68 LEU C CA 1
ATOM 2270 C C . LEU C 1 71 ? -9.62081 9.52353 7.16994 1.000 58.74461 68 LEU C C 1
ATOM 2271 O O . LEU C 1 71 ? -9.12573 9.53441 8.30183 1.000 60.12513 68 LEU C O 1
ATOM 2276 N N . GLY C 1 72 ? -9.04582 8.92673 6.12714 1.000 55.93774 69 GLY C N 1
ATOM 2277 C CA . GLY C 1 72 ? -7.77357 8.24406 6.25290 1.000 55.49069 69 GLY C CA 1
ATOM 2278 C C . GLY C 1 72 ? -6.58628 9.14402 5.97761 1.000 54.77624 69 GLY C C 1
ATOM 2279 O O . GLY C 1 72 ? -6.50118 9.77039 4.91496 1.000 55.24799 69 GLY C O 1
ATOM 2280 N N . LEU C 1 73 ? -5.66483 9.22101 6.93970 1.000 51.36437 70 LEU C N 1
ATOM 2281 C CA . LEU C 1 73 ? -4.43812 9.98209 6.80424 1.000 49.25690 70 LEU C CA 1
ATOM 2282 C C . LEU C 1 73 ? -3.39690 9.29965 7.68084 1.000 48.19705 70 LEU C C 1
ATOM 2283 O O . LEU C 1 73 ? -3.68377 9.02078 8.85659 1.000 47.27420 70 LEU C O 1
ATOM 2288 N N . PRO C 1 74 ? -2.21074 9.01211 7.15518 1.000 46.94749 71 PRO C N 1
ATOM 2289 C CA . PRO C 1 74 ? -1.15536 8.40444 7.97664 1.000 47.22297 71 PRO C CA 1
ATOM 2290 C C . PRO C 1 74 ? -0.71001 9.35901 9.07393 1.000 45.85370 71 PRO C C 1
ATOM 2291 O O . PRO C 1 74 ? -1.10650 10.53365 9.07355 1.000 43.90655 71 PRO C O 1
ATOM 2295 N N . PRO C 1 75 ? 0.08732 8.88584 10.03455 1.000 45.78364 72 PRO C N 1
ATOM 2296 C CA . PRO C 1 75 ? 0.56670 9.77179 11.10661 1.000 44.37207 72 PRO C CA 1
ATOM 2297 C C . PRO C 1 75 ? 1.17196 11.06263 10.57179 1.000 42.86632 72 PRO C C 1
ATOM 2298 O O . PRO C 1 75 ? 2.00364 11.05616 9.66040 1.000 43.27293 72 PRO C O 1
ATOM 2302 N N . THR C 1 76 ? 0.73519 12.18016 11.14997 1.000 41.32000 73 THR C N 1
ATOM 2303 C CA . THR C 1 76 ? 1.11625 13.51338 10.68916 1.000 41.70137 73 THR C CA 1
ATOM 2304 C C . THR C 1 76 ? 0.96899 14.45727 11.87001 1.000 39.46960 73 THR C C 1
ATOM 2305 O O . THR C 1 76 ? -0.13775 14.60907 12.39550 1.000 40.94146 73 THR C O 1
ATOM 2309 N N . GLU C 1 77 ? 2.06552 15.08196 12.29595 1.000 38.19055 74 GLU C N 1
ATOM 2310 C CA . GLU C 1 77 ? 2.02565 15.95266 13.46122 1.000 39.96756 74 GLU C CA 1
ATOM 2311 C C . GLU C 1 77 ? 2.82686 17.22042 13.20837 1.000 38.92247 74 GLU C C 1
ATOM 2312 O O . GLU C 1 77 ? 3.92196 17.17421 12.64208 1.000 40.94234 74 GLU C O 1
ATOM 2318 N N . LEU C 1 78 ? 2.26895 18.34743 13.64144 1.000 38.52810 75 LEU C N 1
ATOM 2319 C CA . LEU C 1 78 ? 2.90736 19.65333 13.56412 1.000 38.99161 75 LEU C CA 1
ATOM 2320 C C . LEU C 1 78 ? 3.28772 20.11721 14.96471 1.000 40.19525 75 LEU C C 1
ATOM 2321 O O . LEU C 1 78 ? 2.54638 19.88345 15.92377 1.000 38.39037 75 LEU C O 1
ATOM 2326 N N . ILE C 1 79 ? 4.44155 20.77327 15.08313 1.000 37.88802 76 ILE C N 1
ATOM 2327 C CA . ILE C 1 79 ? 4.88914 21.34718 16.34617 1.000 37.72029 76 ILE C CA 1
ATOM 2328 C C . ILE C 1 79 ? 5.30367 22.79226 16.10255 1.000 36.98128 76 ILE C C 1
ATOM 2329 O O . ILE C 1 79 ? 5.84738 23.12507 15.04374 1.000 34.89594 76 ILE C O 1
ATOM 2334 N N . ILE C 1 80 ? 5.02864 23.65419 17.07922 1.000 37.33082 77 ILE C N 1
ATOM 2335 C CA . ILE C 1 80 ? 5.26859 25.08788 16.96420 1.000 36.41403 77 ILE C CA 1
ATOM 2336 C C . ILE C 1 80 ? 6.14041 25.51469 18.13600 1.000 39.26873 77 ILE C C 1
ATOM 2337 O O . ILE C 1 80 ? 5.77496 25.30495 19.30029 1.000 39.44121 77 ILE C O 1
ATOM 2342 N N . PHE C 1 81 ? 7.28749 26.11432 17.82835 1.000 38.20002 78 PHE C N 1
ATOM 2343 C CA . PHE C 1 81 ? 8.31619 26.38257 18.81961 1.000 38.72083 78 PHE C CA 1
ATOM 2344 C C . PHE C 1 81 ? 9.13909 27.57030 18.34901 1.000 39.82989 78 PHE C C 1
ATOM 2345 O O . PHE C 1 81 ? 9.09672 27.94290 17.17471 1.000 39.86768 78 PHE C O 1
ATOM 2353 N N . GLY C 1 82 ? 9.89637 28.15859 19.26399 1.000 38.89231 79 GLY C N 1
ATOM 2354 C CA . GLY C 1 82 ? 10.79910 29.21827 18.86242 1.000 42.28238 79 GLY C CA 1
ATOM 2355 C C . GLY C 1 82 ? 11.31363 30.02678 20.02994 1.000 47.52858 79 GLY C C 1
ATOM 2356 O O . GLY C 1 82 ? 10.90515 29.85867 21.18098 1.000 43.68982 79 GLY C O 1
ATOM 2357 N N . ASN C 1 83 ? 12.24129 30.92736 19.69351 1.000 45.44559 80 ASN C N 1
ATOM 2358 C CA . ASN C 1 83 ? 12.86984 31.88117 20.59358 1.000 46.81069 80 ASN C CA 1
ATOM 2359 C C . ASN C 1 83 ? 12.13279 33.20993 20.48063 1.000 48.33675 80 ASN C C 1
ATOM 2360 O O . ASN C 1 83 ? 12.31210 33.92869 19.48649 1.000 47.10885 80 ASN C O 1
ATOM 2365 N N . PRO C 1 84 ? 11.29506 33.58296 21.45333 1.000 49.52864 81 PRO C N 1
ATOM 2366 C CA . PRO C 1 84 ? 10.52781 34.83276 21.31756 1.000 49.37413 81 PRO C CA 1
ATOM 2367 C C . PRO C 1 84 ? 11.39145 36.08136 21.31587 1.000 47.67278 81 PRO C C 1
ATOM 2368 O O . PRO C 1 84 ? 10.94507 37.12170 20.81741 1.000 44.76132 81 PRO C O 1
ATOM 2372 N N . GLN C 1 85 ? 12.60834 36.01649 21.85368 1.000 47.49189 82 GLN C N 1
ATOM 2373 C CA . GLN C 1 85 ? 13.51172 37.15739 21.75898 1.000 51.05653 82 GLN C CA 1
ATOM 2374 C C . GLN C 1 85 ? 13.95627 37.38167 20.31769 1.000 50.69742 82 GLN C C 1
ATOM 2375 O O . GLN C 1 85 ? 13.96212 38.51850 19.83100 1.000 48.66079 82 GLN C O 1
ATOM 2381 N N . ASN C 1 86 ? 14.31436 36.30416 19.61453 1.000 49.81546 83 ASN C N 1
ATOM 2382 C CA . ASN C 1 86 ? 14.69315 36.42076 18.21081 1.000 48.46817 83 ASN C CA 1
ATOM 2383 C C . ASN C 1 86 ? 13.48068 36.66197 17.32011 1.000 47.48054 83 ASN C C 1
ATOM 2384 O O . ASN C 1 86 ? 13.59134 37.34773 16.29678 1.000 46.59996 83 ASN C O 1
ATOM 2389 N N . GLY C 1 87 ? 12.32210 36.11025 17.68637 1.000 47.33132 84 GLY C N 1
ATOM 2390 C CA . GLY C 1 87 ? 11.11276 36.39292 16.93208 1.000 45.25351 84 GLY C CA 1
ATOM 2391 C C . GLY C 1 87 ? 10.67646 37.84022 17.05577 1.000 44.29954 84 GLY C C 1
ATOM 2392 O O . GLY C 1 87 ? 10.20743 38.44079 16.08488 1.000 43.64633 84 GLY C O 1
ATOM 2393 N N . THR C 1 88 ? 10.82924 38.42081 18.24943 1.000 42.34392 85 THR C N 1
ATOM 2394 C CA . THR C 1 88 ? 10.45815 39.81800 18.45454 1.000 44.56531 85 THR C CA 1
ATOM 2395 C C . THR C 1 88 ? 11.26573 40.74455 17.55296 1.000 45.60424 85 THR C C 1
ATOM 2396 O O . THR C 1 88 ? 10.71707 41.68809 16.97144 1.000 43.72494 85 THR C O 1
ATOM 2400 N N . VAL C 1 89 ? 12.57099 40.49004 17.42481 1.000 45.38918 86 VAL C N 1
ATOM 2401 C CA . VAL C 1 89 ? 13.41722 41.32080 16.57062 1.000 44.31664 86 VAL C CA 1
ATOM 2402 C C . VAL C 1 89 ? 12.89864 41.30872 15.13836 1.000 43.89033 86 VAL C C 1
ATOM 2403 O O . VAL C 1 89 ? 12.79609 42.35501 14.48668 1.000 44.41377 86 VAL C O 1
ATOM 2407 N N . LEU C 1 90 ? 12.55737 40.12236 14.63000 1.000 42.14191 87 LEU C N 1
ATOM 2408 C CA . LEU C 1 90 ? 12.02061 40.02660 13.27597 1.000 45.03265 87 LEU C CA 1
ATOM 2409 C C . LEU C 1 90 ? 10.70765 40.78895 13.14886 1.000 44.86783 87 LEU C C 1
ATOM 2410 O O . LEU C 1 90 ? 10.48484 41.49609 12.15856 1.000 43.03905 87 LEU C O 1
ATOM 2423 N N . GLN C 1 92 ? 9.74129 43.28423 14.92013 1.000 41.84238 89 GLN C N 1
ATOM 2424 C CA . GLN C 1 92 ? 10.00689 44.71645 14.96707 1.000 43.27278 89 GLN C CA 1
ATOM 2425 C C . GLN C 1 92 ? 10.35448 45.27151 13.59175 1.000 43.27785 89 GLN C C 1
ATOM 2426 O O . GLN C 1 92 ? 10.14589 46.46432 13.34849 1.000 45.22278 89 GLN C O 1
ATOM 2432 N N . ASP C 1 93 ? 10.86704 44.43239 12.68961 1.000 42.54967 90 ASP C N 1
ATOM 2433 C CA . ASP C 1 93 ? 11.15664 44.86406 11.32130 1.000 44.40892 90 ASP C CA 1
ATOM 2434 C C . ASP C 1 93 ? 9.87923 44.89069 10.48685 1.000 44.84209 90 ASP C C 1
ATOM 2435 O O . ASP C 1 93 ? 9.43946 45.95213 10.03623 1.000 45.45984 90 ASP C O 1
ATOM 2440 N N . LYS C 1 94 ? 9.27600 43.72263 10.26988 1.000 43.26808 91 LYS C N 1
ATOM 2441 C CA . LYS C 1 94 ? 7.98496 43.60611 9.60111 1.000 43.85185 91 LYS C CA 1
ATOM 2442 C C . LYS C 1 94 ? 7.07590 42.75673 10.47552 1.000 39.69531 91 LYS C C 1
ATOM 2443 O O . LYS C 1 94 ? 7.35962 41.57623 10.70612 1.000 38.76299 91 LYS C O 1
ATOM 2449 N N . ARG C 1 95 ? 5.98506 43.35510 10.95896 1.000 36.67344 92 ARG C N 1
ATOM 2450 C CA . ARG C 1 95 ? 5.12770 42.65803 11.91241 1.000 36.79686 92 ARG C CA 1
ATOM 2451 C C . ARG C 1 95 ? 4.43232 41.45047 11.29327 1.000 35.98176 92 ARG C C 1
ATOM 2452 O O . ARG C 1 95 ? 4.12356 40.48760 12.00502 1.000 33.53414 92 ARG C O 1
ATOM 2460 N N . THR C 1 96 ? 4.18438 41.47111 9.97925 1.000 35.26368 93 THR C N 1
ATOM 2461 C CA . THR C 1 96 ? 3.41130 40.39779 9.36084 1.000 35.87390 93 THR C CA 1
ATOM 2462 C C . THR C 1 96 ? 4.10570 39.04619 9.46015 1.000 37.13874 93 THR C C 1
ATOM 2463 O O . THR C 1 96 ? 3.43455 38.01367 9.35109 1.000 37.37364 93 THR C O 1
ATOM 2467 N N . ILE C 1 97 ? 5.42582 39.02059 9.67218 1.000 34.75357 94 ILE C N 1
ATOM 2468 C CA . ILE C 1 97 ? 6.10168 37.74035 9.84334 1.000 38.35292 94 ILE C CA 1
ATOM 2469 C C . ILE C 1 97 ? 5.61714 37.03240 11.10167 1.000 36.65697 94 ILE C C 1
ATOM 2470 O O . ILE C 1 97 ? 5.83293 35.82372 11.25358 1.000 36.24800 94 ILE C O 1
ATOM 2475 N N . GLY C 1 98 ? 4.95246 37.75514 12.00730 1.000 34.00102 95 GLY C N 1
ATOM 2476 C CA . GLY C 1 98 ? 4.29972 37.11883 13.13679 1.000 36.97673 95 GLY C CA 1
ATOM 2477 C C . GLY C 1 98 ? 3.21957 36.13323 12.73916 1.000 36.91538 95 GLY C C 1
ATOM 2478 O O . GLY C 1 98 ? 2.85488 35.26884 13.54391 1.000 29.96868 95 GLY C O 1
ATOM 2479 N N . LEU C 1 99 ? 2.69234 36.24749 11.51472 1.000 34.67915 96 LEU C N 1
ATOM 2480 C CA . LEU C 1 99 ? 1.75528 35.24727 11.01365 1.000 36.37333 96 LEU C CA 1
ATOM 2481 C C . LEU C 1 99 ? 2.43476 33.90094 10.81392 1.000 36.09210 96 LEU C C 1
ATOM 2482 O O . LEU C 1 99 ? 1.80153 32.85492 10.99815 1.000 35.94939 96 LEU C O 1
ATOM 2487 N N . ASP C 1 100 ? 3.71280 33.90893 10.43578 1.000 36.88167 97 ASP C N 1
ATOM 2488 C CA . ASP C 1 100 ? 4.46391 32.69772 10.13716 1.000 37.90815 97 ASP C CA 1
ATOM 2489 C C . ASP C 1 100 ? 5.38905 32.27321 11.27113 1.000 38.91413 97 ASP C C 1
ATOM 2490 O O . ASP C 1 100 ? 6.08114 31.25830 11.13862 1.000 37.91675 97 ASP C O 1
ATOM 2495 N N . LEU C 1 101 ? 5.42675 33.02866 12.37350 1.000 35.15700 98 LEU C N 1
ATOM 2496 C CA . LEU C 1 101 ? 6.13353 32.66634 13.59234 1.000 37.20568 98 LEU C CA 1
ATOM 2497 C C . LEU C 1 101 ? 5.13117 32.24053 14.66372 1.000 37.41097 98 LEU C C 1
ATOM 2498 O O . LEU C 1 101 ? 3.97581 32.67508 14.63680 1.000 39.90530 98 LEU C O 1
ATOM 2503 N N . PRO C 1 102 ? 5.52928 31.39020 15.62701 1.000 37.00212 99 PRO C N 1
ATOM 2504 C CA . PRO C 1 102 ? 6.84847 30.77759 15.84361 1.000 38.39411 99 PRO C CA 1
ATOM 2505 C C . PRO C 1 102 ? 7.20593 29.71871 14.79747 1.000 37.72121 99 PRO C C 1
ATOM 2506 O O . PRO C 1 102 ? 6.39921 29.43529 13.91214 1.000 36.27565 99 PRO C O 1
ATOM 2510 N N . ILE C 1 103 ? 8.40744 29.14665 14.91374 1.000 37.95646 100 ILE C N 1
ATOM 2511 C CA . ILE C 1 103 ? 8.87328 28.16824 13.93859 1.000 37.75074 100 ILE C CA 1
ATOM 2512 C C . ILE C 1 103 ? 7.94637 26.95953 13.93186 1.000 39.48952 100 ILE C C 1
ATOM 2513 O O . ILE C 1 103 ? 7.43983 26.52876 14.97633 1.000 38.30703 100 ILE C O 1
ATOM 2518 N N . ARG C 1 104 ? 7.71079 26.41234 12.74305 1.000 35.86817 101 ARG C N 1
ATOM 2519 C CA . ARG C 1 104 ? 6.84239 25.25977 12.56622 1.000 37.67013 101 ARG C CA 1
ATOM 2520 C C . ARG C 1 104 ? 7.62436 24.11252 11.94094 1.000 36.44021 101 ARG C C 1
ATOM 2521 O O . ARG C 1 104 ? 8.51924 24.32352 11.11752 1.000 40.41940 101 ARG C O 1
ATOM 2529 N N . ALA C 1 105 ? 7.28012 22.89307 12.34755 1.000 35.24827 102 ALA C N 1
ATOM 2530 C CA . ALA C 1 105 ? 7.90166 21.68666 11.82432 1.000 37.14361 102 ALA C CA 1
ATOM 2531 C C . ALA C 1 105 ? 6.84956 20.59449 11.72043 1.000 38.99758 102 ALA C C 1
ATOM 2532 O O . ALA C 1 105 ? 6.04298 20.41232 12.63662 1.000 38.94544 102 ALA C O 1
ATOM 2534 N N . LEU C 1 106 ? 6.86902 19.86582 10.60731 1.000 37.41165 103 LEU C N 1
ATOM 2535 C CA . LEU C 1 106 ? 5.87502 18.84085 10.31423 1.000 38.78876 103 LEU C CA 1
ATOM 2536 C C . LEU C 1 106 ? 6.56774 17.49834 10.12740 1.000 40.04978 103 LEU C C 1
ATOM 2537 O O . LEU C 1 106 ? 7.35935 17.32836 9.19388 1.000 42.25767 103 LEU C O 1
ATOM 2542 N N . ALA C 1 107 ? 6.26242 16.54958 11.00652 1.000 39.17753 104 ALA C N 1
ATOM 2543 C CA . ALA C 1 107 ? 6.68368 15.16393 10.85254 1.000 42.56748 104 ALA C CA 1
ATOM 2544 C C . ALA C 1 107 ? 5.51948 14.35825 10.28993 1.000 42.44526 104 ALA C C 1
ATOM 2545 O O . ALA C 1 107 ? 4.39152 14.46963 10.78105 1.000 39.57797 104 ALA C O 1
ATOM 2547 N N . TRP C 1 108 ? 5.78786 13.55691 9.25948 1.000 43.08917 105 TRP C N 1
ATOM 2548 C CA . TRP C 1 108 ? 4.72299 12.80830 8.60835 1.000 43.65295 105 TRP C CA 1
ATOM 2549 C C . TRP C 1 108 ? 5.27343 11.51615 8.02023 1.000 48.30621 105 TRP C C 1
ATOM 2550 O O . TRP C 1 108 ? 6.43555 11.44227 7.61304 1.000 47.42906 105 TRP C O 1
ATOM 2561 N N . GLU C 1 109 ? 4.41392 10.50248 7.97441 1.000 47.33590 106 GLU C N 1
ATOM 2562 C CA . GLU C 1 109 ? 4.75017 9.17672 7.47378 1.000 51.62537 106 GLU C CA 1
ATOM 2563 C C . GLU C 1 109 ? 4.02793 8.93840 6.15331 1.000 53.77112 106 GLU C C 1
ATOM 2564 O O . GLU C 1 109 ? 2.82905 9.21624 6.04139 1.000 52.49901 106 GLU C O 1
ATOM 2570 N N . ASP C 1 110 ? 4.75303 8.42937 5.15585 1.000 57.81286 107 ASP C N 1
ATOM 2571 C CA . ASP C 1 110 ? 4.17154 8.20959 3.83927 1.000 61.51436 107 ASP C CA 1
ATOM 2572 C C . ASP C 1 110 ? 3.57651 6.80049 3.77410 1.000 66.58129 107 ASP C C 1
ATOM 2573 O O . ASP C 1 110 ? 3.53804 6.07139 4.76940 1.000 65.36318 107 ASP C O 1
ATOM 2578 N N . GLY C 1 111 ? 3.10530 6.40123 2.59041 1.000 69.05529 108 GLY C N 1
ATOM 2579 C CA . GLY C 1 111 ? 2.42601 5.12508 2.44856 1.000 73.74326 108 GLY C CA 1
ATOM 2580 C C . GLY C 1 111 ? 3.33402 3.91808 2.54976 1.000 78.77775 108 GLY C C 1
ATOM 2581 O O . GLY C 1 111 ? 2.84343 2.80429 2.76331 1.000 78.65241 108 GLY C O 1
ATOM 2582 N N . SER C 1 112 ? 4.64174 4.10880 2.39836 1.000 85.47543 109 SER C N 1
ATOM 2583 C CA . SER C 1 112 ? 5.60039 3.01761 2.51007 1.000 84.95577 109 SER C CA 1
ATOM 2584 C C . SER C 1 112 ? 6.17314 2.87522 3.91375 1.000 81.89297 109 SER C C 1
ATOM 2585 O O . SER C 1 112 ? 6.95371 1.94957 4.15937 1.000 85.79985 109 SER C O 1
ATOM 2588 N N . GLY C 1 113 ? 5.80199 3.75800 4.83648 1.000 74.49750 110 GLY C N 1
ATOM 2589 C CA . GLY C 1 113 ? 6.29848 3.71120 6.19427 1.000 71.03726 110 GLY C CA 1
ATOM 2590 C C . GLY C 1 113 ? 7.45820 4.63579 6.48857 1.000 66.45895 110 GLY C C 1
ATOM 2591 O O . GLY C 1 113 ? 7.90486 4.68884 7.64098 1.000 64.92762 110 GLY C O 1
ATOM 2592 N N . LYS C 1 114 ? 7.96339 5.35763 5.49120 1.000 65.33660 111 LYS C N 1
ATOM 2593 C CA . LYS C 1 114 ? 9.04716 6.30398 5.71286 1.000 61.87223 111 LYS C CA 1
ATOM 2594 C C . LYS C 1 114 ? 8.51617 7.57790 6.35705 1.000 57.46332 111 LYS C C 1
ATOM 2595 O O . LYS C 1 114 ? 7.40250 8.02137 6.06356 1.000 58.44360 111 LYS C O 1
ATOM 2601 N N . VAL C 1 115 ? 9.32239 8.16544 7.23880 1.000 54.08855 112 VAL C N 1
ATOM 2602 C CA . VAL C 1 115 ? 8.95148 9.35959 7.98963 1.000 53.33470 112 VAL C CA 1
ATOM 2603 C C . VAL C 1 115 ? 9.78203 10.53208 7.48625 1.000 52.13214 112 VAL C C 1
ATOM 2604 O O . VAL C 1 115 ? 10.98889 10.39819 7.25488 1.000 52.97943 112 VAL C O 1
ATOM 2608 N N . TRP C 1 116 ? 9.13170 11.68040 7.31343 1.000 49.33745 113 TRP C N 1
ATOM 2609 C CA . TRP C 1 116 ? 9.76970 12.88293 6.80276 1.000 47.18527 113 TRP C CA 1
ATOM 2610 C C . TRP C 1 116 ? 9.56616 14.03800 7.77392 1.000 47.46240 113 TRP C C 1
ATOM 2611 O O . TRP C 1 116 ? 8.57502 14.08660 8.50880 1.000 47.55192 113 TRP C O 1
ATOM 2622 N N . LEU C 1 117 ? 10.51709 14.96960 7.76849 1.000 46.97728 114 LEU C N 1
ATOM 2623 C CA . LEU C 1 117 ? 10.46267 16.17213 8.59184 1.000 45.15448 114 LEU C CA 1
ATOM 2624 C C . LEU C 1 117 ? 10.58946 17.38166 7.67683 1.000 45.41614 114 LEU C C 1
ATOM 2625 O O . LEU C 1 117 ? 11.59016 17.51962 6.96506 1.000 43.87217 114 LEU C O 1
ATOM 2630 N N . THR C 1 118 ? 9.57973 18.25043 7.69617 1.000 43.85437 115 THR C N 1
ATOM 2631 C CA . THR C 1 118 ? 9.48451 19.38616 6.78601 1.000 42.66532 115 THR C CA 1
ATOM 2632 C C . THR C 1 118 ? 9.43928 20.68305 7.58306 1.000 42.66750 115 THR C C 1
ATOM 2633 O O . THR C 1 118 ? 8.67489 20.79712 8.54765 1.000 39.55178 115 THR C O 1
ATOM 2637 N N . VAL C 1 119 ? 10.25116 21.66078 7.17356 1.000 43.09711 116 VAL C N 1
ATOM 2638 C CA . VAL C 1 119 ? 10.32631 22.96051 7.83170 1.000 42.44338 116 VAL C CA 1
ATOM 2639 C C . VAL C 1 119 ? 10.38317 24.05513 6.77216 1.000 41.46856 116 VAL C C 1
ATOM 2640 O O . VAL C 1 119 ? 10.59962 23.79769 5.58704 1.000 41.77169 116 VAL C O 1
ATOM 2644 N N . ASN C 1 120 ? 10.18810 25.29360 7.22321 1.000 40.34388 117 ASN C N 1
ATOM 2645 C CA . ASN C 1 120 ? 10.34151 26.46030 6.36395 1.000 40.73168 117 ASN C CA 1
ATOM 2646 C C . ASN C 1 120 ? 11.80403 26.88181 6.28680 1.000 44.39112 117 ASN C C 1
ATOM 2647 O O . ASN C 1 120 ? 12.54824 26.78061 7.26621 1.000 43.18134 117 ASN C O 1
ATOM 2652 N N . ASP C 1 121 ? 12.21273 27.35300 5.10917 1.000 45.21270 118 ASP C N 1
ATOM 2653 C CA . ASP C 1 121 ? 13.50489 28.00291 4.92826 1.000 45.14200 118 ASP C CA 1
ATOM 2654 C C . ASP C 1 121 ? 13.39802 29.41633 5.48987 1.000 45.64813 118 ASP C C 1
ATOM 2655 O O . ASP C 1 121 ? 12.65179 30.24326 4.95144 1.000 45.40980 118 ASP C O 1
ATOM 2660 N N . PRO C 1 122 ? 14.10819 29.72669 6.57651 1.000 48.88662 119 PRO C N 1
ATOM 2661 C CA . PRO C 1 122 ? 13.96644 31.06158 7.18545 1.000 48.24586 119 PRO C CA 1
ATOM 2662 C C . PRO C 1 122 ? 14.30653 32.20702 6.24352 1.000 48.34547 119 PRO C C 1
ATOM 2663 O O . PRO C 1 122 ? 13.68704 33.27522 6.33342 1.000 49.22216 119 PRO C O 1
ATOM 2667 N N . ALA C 1 123 ? 15.27229 32.02318 5.34145 1.000 47.97700 120 ALA C N 1
ATOM 2668 C CA . ALA C 1 123 ? 15.57170 33.07137 4.37247 1.000 50.91908 120 ALA C CA 1
ATOM 2669 C C . ALA C 1 123 ? 14.40677 33.28826 3.41374 1.000 52.55120 120 ALA C C 1
ATOM 2670 O O . ALA C 1 123 ? 14.15239 34.42283 2.99153 1.000 53.49238 120 ALA C O 1
ATOM 2672 N N . TRP C 1 124 ? 13.68730 32.21767 3.06759 1.000 50.61802 121 TRP C N 1
ATOM 2673 C CA . TRP C 1 124 ? 12.51087 32.35116 2.21496 1.000 49.19536 121 TRP C CA 1
ATOM 2674 C C . TRP C 1 124 ? 11.38821 33.10332 2.92449 1.000 51.10974 121 TRP C C 1
ATOM 2675 O O . TRP C 1 124 ? 10.64679 33.85735 2.28296 1.000 50.31167 121 TRP C O 1
ATOM 2686 N N . LEU C 1 125 ? 11.25396 32.92472 4.24279 1.000 47.68323 122 LEU C N 1
ATOM 2687 C CA . LEU C 1 125 ? 10.26719 33.69584 4.99443 1.000 49.35559 122 LEU C CA 1
ATOM 2688 C C . LEU C 1 125 ? 10.65324 35.16745 5.06197 1.000 51.04324 122 LEU C C 1
ATOM 2689 O O . LEU C 1 125 ? 9.78564 36.04708 4.99487 1.000 49.44984 122 LEU C O 1
ATOM 2694 N N . ALA C 1 126 ? 11.95043 35.45198 5.20727 1.000 50.89560 123 ALA C N 1
ATOM 2695 C CA . ALA C 1 126 ? 12.41265 36.83533 5.20142 1.000 51.55466 123 ALA C CA 1
ATOM 2696 C C . ALA C 1 126 ? 12.09983 37.51137 3.87408 1.000 52.38883 123 ALA C C 1
ATOM 2697 O O . ALA C 1 126 ? 11.73855 38.69342 3.84075 1.000 54.45374 123 ALA C O 1
ATOM 2699 N N . GLN C 1 127 ? 12.23429 36.77659 2.76771 1.000 51.31096 124 GLN C N 1
ATOM 2700 C CA . GLN C 1 127 ? 11.84834 37.32076 1.47106 1.000 55.11090 124 GLN C CA 1
ATOM 2701 C C . GLN C 1 127 ? 10.35015 37.59000 1.41234 1.000 52.27635 124 GLN C C 1
ATOM 2702 O O . GLN C 1 127 ? 9.91637 38.62207 0.88638 1.000 53.98335 124 GLN C O 1
ATOM 2708 N N . ARG C 1 128 ? 9.54335 36.67174 1.94940 1.000 50.14420 125 ARG C N 1
ATOM 2709 C CA . ARG C 1 128 ? 8.09535 36.79163 1.81091 1.000 51.56446 125 ARG C CA 1
ATOM 2710 C C . ARG C 1 128 ? 7.57450 38.05578 2.48178 1.000 52.69630 125 ARG C C 1
ATOM 2711 O O . ARG C 1 128 ? 6.68618 38.73069 1.94711 1.000 54.95260 125 ARG C O 1
ATOM 2719 N N . HIS C 1 129 ? 8.11717 38.39593 3.64840 1.000 48.32962 126 HIS C N 1
ATOM 2720 C CA . HIS C 1 129 ? 7.66878 39.55255 4.40833 1.000 48.74486 126 HIS C CA 1
ATOM 2721 C C . HIS C 1 129 ? 8.54489 40.77624 4.18277 1.000 51.28610 126 HIS C C 1
ATOM 2722 O O . HIS C 1 129 ? 8.37709 41.78209 4.88020 1.000 51.58594 126 HIS C O 1
ATOM 2729 N N . SER C 1 130 ? 9.47027 40.70768 3.22274 1.000 52.85189 127 SER C N 1
ATOM 2730 C CA . SER C 1 130 ? 10.31119 41.84125 2.83299 1.000 53.09408 127 SER C CA 1
ATOM 2731 C C . SER C 1 130 ? 11.12206 42.37665 4.01030 1.000 54.16452 127 SER C C 1
ATOM 2732 O O . SER C 1 130 ? 11.21448 43.58741 4.22214 1.000 55.77665 127 SER C O 1
ATOM 2735 N N . LEU C 1 131 ? 11.71520 41.46849 4.78224 1.000 54.23112 128 LEU C N 1
ATOM 2736 C CA . LEU C 1 131 ? 12.57160 41.87943 5.88595 1.000 54.57697 128 LEU C CA 1
ATOM 2737 C C . LEU C 1 131 ? 13.78398 42.64161 5.36503 1.000 55.93149 128 LEU C C 1
ATOM 2738 O O . LEU C 1 131 ? 14.30355 42.36419 4.28178 1.000 53.39960 128 LEU C O 1
ATOM 2743 N N . GLY C 1 132 ? 14.23270 43.61670 6.15207 1.000 58.40808 129 GLY C N 1
ATOM 2744 C CA . GLY C 1 132 ? 15.35449 44.45099 5.78290 1.000 60.20654 129 GLY C CA 1
ATOM 2745 C C . GLY C 1 132 ? 16.67714 43.90462 6.28503 1.000 62.82004 129 GLY C C 1
ATOM 2746 O O . GLY C 1 132 ? 16.76572 42.82140 6.86620 1.000 61.83522 129 GLY C O 1
ATOM 2747 N N . LEU C 1 133 ? 17.72834 44.69433 6.05717 1.000 66.76069 130 LEU C N 1
ATOM 2748 C CA . LEU C 1 133 ? 19.07702 44.28210 6.42465 1.000 65.34373 130 LEU C CA 1
ATOM 2749 C C . LEU C 1 133 ? 19.28919 44.25207 7.93356 1.000 64.74491 130 LEU C C 1
ATOM 2750 O O . LEU C 1 133 ? 20.21171 43.57781 8.40318 1.000 63.06410 130 LEU C O 1
ATOM 2755 N N . SER C 1 134 ? 18.45868 44.96142 8.70135 1.000 65.36829 131 SER C N 1
ATOM 2756 C CA . SER C 1 134 ? 18.58944 44.95394 10.15372 1.000 64.14881 131 SER C CA 1
ATOM 2757 C C . SER C 1 134 ? 18.18836 43.61869 10.76837 1.000 62.19712 131 SER C C 1
ATOM 2758 O O . SER C 1 134 ? 18.56269 43.34085 11.91246 1.000 61.02025 131 SER C O 1
ATOM 2761 N N . SER C 1 135 ? 17.43636 42.79353 10.04438 1.000 61.16326 132 SER C N 1
ATOM 2762 C CA . SER C 1 135 ? 17.01150 41.49089 10.53730 1.000 59.25474 132 SER C CA 1
ATOM 2763 C C . SER C 1 135 ? 17.98513 40.37574 10.18501 1.000 60.11439 132 SER C C 1
ATOM 2764 O O . SER C 1 135 ? 17.72643 39.21889 10.53334 1.000 57.59833 132 SER C O 1
ATOM 2767 N N . ASP C 1 136 ? 19.09594 40.69489 9.51490 1.000 60.22483 133 ASP C N 1
ATOM 2768 C CA . ASP C 1 136 ? 19.94962 39.65275 8.95161 1.000 61.56925 133 ASP C CA 1
ATOM 2769 C C . ASP C 1 136 ? 20.53104 38.75190 10.03482 1.000 58.05302 133 ASP C C 1
ATOM 2770 O O . ASP C 1 136 ? 20.59555 37.52876 9.86297 1.000 57.04438 133 ASP C O 1
ATOM 2775 N N . VAL C 1 137 ? 20.96477 39.33374 11.15462 1.000 59.18123 134 VAL C N 1
ATOM 2776 C CA . VAL C 1 137 ? 21.47842 38.52140 12.25462 1.000 55.34012 134 VAL C CA 1
ATOM 2777 C C . VAL C 1 137 ? 20.37033 37.64090 12.81872 1.000 55.55153 134 VAL C C 1
ATOM 2778 O O . VAL C 1 137 ? 20.55843 36.43866 13.04341 1.000 54.43919 134 VAL C O 1
ATOM 2782 N N . ALA C 1 138 ? 19.19246 38.22790 13.04618 1.000 54.37766 135 ALA C N 1
ATOM 2783 C CA . ALA C 1 138 ? 18.07010 37.45861 13.56954 1.000 54.47191 135 ALA C CA 1
ATOM 2784 C C . ALA C 1 138 ? 17.62458 36.37538 12.59436 1.000 53.18837 135 ALA C C 1
ATOM 2785 O O . ALA C 1 138 ? 17.19752 35.29782 13.02307 1.000 51.26148 135 ALA C O 1
ATOM 2787 N N . ILE C 1 139 ? 17.71078 36.63991 11.28880 1.000 52.29276 136 ILE C N 1
ATOM 2788 C CA . ILE C 1 139 ? 17.41170 35.60836 10.30015 1.000 53.17723 136 ILE C CA 1
ATOM 2789 C C . ILE C 1 139 ? 18.42724 34.47423 10.38830 1.000 52.79535 136 ILE C C 1
ATOM 2790 O O . ILE C 1 139 ? 18.06677 33.29176 10.32663 1.000 50.02390 136 ILE C O 1
ATOM 2795 N N . LYS C 1 140 ? 19.70894 34.81373 10.54810 1.000 51.87273 137 LYS C N 1
ATOM 2796 C CA . LYS C 1 140 ? 20.73841 33.78674 10.66849 1.000 53.12835 137 LYS C CA 1
ATOM 2797 C C . LYS C 1 140 ? 20.52295 32.93722 11.91492 1.000 50.37629 137 LYS C C 1
ATOM 2798 O O . LYS C 1 140 ? 20.73626 31.71957 11.89031 1.000 48.77772 137 LYS C O 1
ATOM 2804 N N . ALA C 1 141 ? 20.09482 33.56135 13.01456 1.000 50.35249 138 ALA C N 1
ATOM 2805 C CA . ALA C 1 141 ? 19.80670 32.80217 14.22683 1.000 50.77495 138 ALA C CA 1
ATOM 2806 C C . ALA C 1 141 ? 18.67237 31.80949 13.99773 1.000 50.87467 138 ALA C C 1
ATOM 2807 O O . ALA C 1 141 ? 18.72764 30.66954 14.47460 1.000 51.01310 138 ALA C O 1
ATOM 2817 N N . VAL C 1 143 ? 17.89918 30.47725 11.12221 1.000 47.87967 140 VAL C N 1
ATOM 2818 C CA . VAL C 1 143 ? 18.48318 29.42718 10.29085 1.000 50.00535 140 VAL C CA 1
ATOM 2819 C C . VAL C 1 143 ? 19.23643 28.42564 11.15778 1.000 51.54251 140 VAL C C 1
ATOM 2820 O O . VAL C 1 143 ? 19.07406 27.20751 11.01560 1.000 50.09309 140 VAL C O 1
ATOM 2824 N N . THR C 1 144 ? 20.07045 28.92721 12.07382 1.000 50.65222 141 THR C N 1
ATOM 2825 C CA . THR C 1 144 ? 20.81493 28.04191 12.96455 1.000 52.05189 141 THR C CA 1
ATOM 2826 C C . THR C 1 144 ? 19.87553 27.25192 13.86645 1.000 50.62184 141 THR C C 1
ATOM 2827 O O . THR C 1 144 ? 20.04959 26.04121 14.04882 1.000 52.00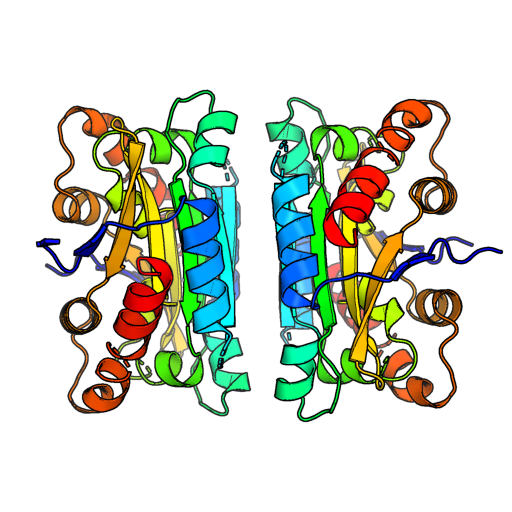950 141 THR C O 1
ATOM 2831 N N . GLY C 1 145 ? 18.86853 27.91697 14.43146 1.000 47.86095 142 GLY C N 1
ATOM 2832 C CA . GLY C 1 145 ? 17.92133 27.21489 15.27980 1.000 49.74339 142 GLY C CA 1
ATOM 2833 C C . GLY C 1 145 ? 17.15148 26.13981 14.53701 1.000 52.78922 142 GLY C C 1
ATOM 2834 O O . GLY C 1 145 ? 16.96712 25.03262 15.04750 1.000 54.22820 142 GLY C O 1
ATOM 2835 N N . THR C 1 146 ? 16.69864 26.44755 13.31865 1.000 47.91345 143 THR C N 1
ATOM 2836 C CA . THR C 1 146 ? 15.94967 25.47030 12.53469 1.000 50.00644 143 THR C CA 1
ATOM 2837 C C . THR C 1 146 ? 16.82736 24.28284 12.15711 1.000 50.59733 143 THR C C 1
ATOM 2838 O O . THR C 1 146 ? 16.44133 23.12516 12.35538 1.000 49.96537 143 THR C O 1
ATOM 2842 N N . GLY C 1 147 ? 18.01776 24.55407 11.61678 1.000 49.81675 144 GLY C N 1
ATOM 2843 C CA . GLY C 1 147 ? 18.89196 23.47239 11.18578 1.000 51.65527 144 GLY C CA 1
ATOM 2844 C C . GLY C 1 147 ? 19.33495 22.57915 12.33020 1.000 53.52211 144 GLY C C 1
ATOM 2845 O O . GLY C 1 147 ? 19.31218 21.35162 12.21931 1.000 53.39583 144 GLY C O 1
ATOM 2846 N N . THR C 1 148 ? 19.74151 23.18568 13.44942 1.000 49.76813 145 THR C N 1
ATOM 2847 C CA . THR C 1 148 ? 20.19883 22.40496 14.59732 1.000 52.30474 145 THR C CA 1
ATOM 2848 C C . THR C 1 148 ? 19.10322 21.47857 15.11548 1.000 52.93791 145 THR C C 1
ATOM 2849 O O . THR C 1 148 ? 19.36144 20.30741 15.42108 1.000 50.15739 145 THR C O 1
ATOM 2853 N N . VAL C 1 149 ? 17.87202 21.98390 15.21656 1.000 50.36480 146 VAL C N 1
ATOM 2854 C CA . VAL C 1 149 ? 16.77328 21.16872 15.72282 1.000 48.62939 146 VAL C CA 1
ATOM 2855 C C . VAL C 1 149 ? 16.44711 20.03742 14.75340 1.000 51.48702 146 VAL C C 1
ATOM 2856 O O . VAL C 1 149 ? 16.20092 18.89809 15.17027 1.000 48.36045 146 VAL C O 1
ATOM 2860 N N . THR C 1 150 ? 16.45296 20.32566 13.44746 1.000 49.04781 147 THR C N 1
ATOM 2861 C CA . THR C 1 150 ? 16.05089 19.32121 12.46697 1.000 51.68492 147 THR C CA 1
ATOM 2862 C C . THR C 1 150 ? 17.08667 18.20985 12.34133 1.000 52.18315 147 THR C C 1
ATOM 2863 O O . THR C 1 150 ? 16.72350 17.03462 12.21018 1.000 50.90976 147 THR C O 1
ATOM 2867 N N . LYS C 1 151 ? 18.37841 18.55795 12.36442 1.000 53.90673 148 LYS C N 1
ATOM 2868 C CA . LYS C 1 151 ? 19.41507 17.53187 12.27649 1.000 56.59404 148 LYS C CA 1
ATOM 2869 C C . LYS C 1 151 ? 19.30846 16.54605 13.43218 1.000 52.30283 148 LYS C C 1
ATOM 2870 O O . LYS C 1 151 ? 19.39236 15.32875 13.23037 1.000 52.32985 148 LYS C O 1
ATOM 2876 N N . TYR C 1 152 ? 19.11347 17.05332 14.65060 1.000 49.92696 149 TYR C N 1
ATOM 2877 C CA . TYR C 1 152 ? 18.99156 16.17080 15.80508 1.000 51.79575 149 TYR C CA 1
ATOM 2878 C C . TYR C 1 152 ? 17.73405 15.31320 15.72379 1.000 53.75918 149 TYR C C 1
ATOM 2879 O O . TYR C 1 152 ? 17.76980 14.12010 16.04768 1.000 52.43175 149 TYR C O 1
ATOM 2888 N N . ALA C 1 153 ? 16.61360 15.90248 15.29666 1.000 50.23375 150 ALA C N 1
ATOM 2889 C CA . ALA C 1 153 ? 15.34156 15.18663 15.32522 1.000 51.55400 150 ALA C CA 1
ATOM 2890 C C . ALA C 1 153 ? 15.30989 14.05268 14.31039 1.000 51.65839 150 ALA C C 1
ATOM 2891 O O . ALA C 1 153 ? 14.82793 12.95530 14.61401 1.000 52.07672 150 ALA C O 1
ATOM 2893 N N . ALA C 1 154 ? 15.80400 14.29955 13.09938 1.000 52.17393 151 ALA C N 1
ATOM 2894 C CA . ALA C 1 154 ? 15.76951 13.29661 12.04561 1.000 52.93972 151 ALA C CA 1
ATOM 2895 C C . ALA C 1 154 ? 16.98053 12.37473 12.05284 1.000 54.82885 151 ALA C C 1
ATOM 2896 O O . ALA C 1 154 ? 16.89006 11.25714 11.53273 1.000 57.67342 151 ALA C O 1
ATOM 2898 N N . GLY C 1 155 ? 18.10092 12.80754 12.62360 1.000 54.73924 152 GLY C N 1
ATOM 2899 C CA . GLY C 1 155 ? 19.31826 12.01369 12.61899 1.000 57.76667 152 GLY C CA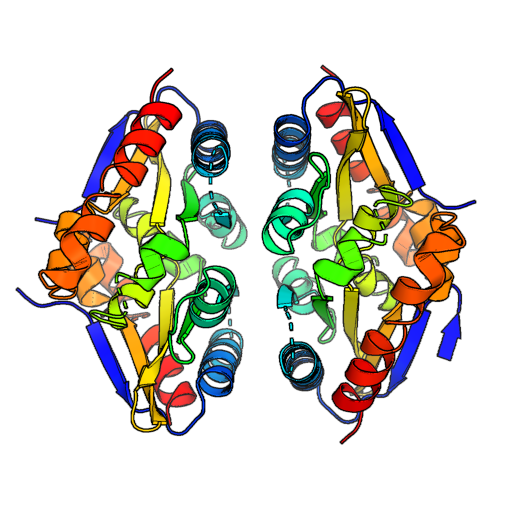 1
ATOM 2900 C C . GLY C 1 155 ? 19.41062 11.00680 13.75026 1.000 60.12716 152 GLY C C 1
ATOM 2901 O O . GLY C 1 155 ? 18.56177 10.97754 14.64263 1.000 58.37673 152 GLY C O 1
ATOM 2902 N N . ILE D 1 24 ? 2.29948 6.48476 48.00319 1.000 73.21153 21 ILE D N 1
ATOM 2903 C CA . ILE D 1 24 ? 2.17270 7.68477 48.82092 1.000 75.47884 21 ILE D CA 1
ATOM 2904 C C . ILE D 1 24 ? 0.86126 8.39339 48.49650 1.000 73.45647 21 ILE D C 1
ATOM 2905 O O . ILE D 1 24 ? 0.75556 9.08123 47.48047 1.000 64.60815 21 ILE D O 1
ATOM 2910 N N . ILE D 1 25 ? -0.13575 8.22650 49.36421 1.000 77.30666 22 ILE D N 1
ATOM 2911 C CA . ILE D 1 25 ? -1.47332 8.76325 49.14448 1.000 77.73988 22 ILE D CA 1
ATOM 2912 C C . ILE D 1 25 ? -1.82818 9.70904 50.28346 1.000 77.71678 22 ILE D C 1
ATOM 2913 O O . ILE D 1 25 ? -1.61679 9.38884 51.45849 1.000 80.29637 22 ILE D O 1
ATOM 2918 N N . ASP D 1 26 ? -2.37127 10.87503 49.92701 1.000 78.88074 23 ASP D N 1
ATOM 2919 C CA . ASP D 1 26 ? -2.90714 11.82483 50.89580 1.000 81.04635 23 ASP D CA 1
ATOM 2920 C C . ASP D 1 26 ? -3.76338 12.87293 50.19124 1.000 74.45479 23 ASP D C 1
ATOM 2921 O O . ASP D 1 26 ? -3.30104 13.53517 49.25599 1.000 69.34379 23 ASP D O 1
ATOM 2926 N N . SER D 1 27 ? -5.01723 13.01674 50.62680 1.000 66.95201 24 SER D N 1
ATOM 2927 C CA . SER D 1 27 ? -5.93683 14.01628 50.07805 1.000 61.55190 24 SER D CA 1
ATOM 2928 C C . SER D 1 27 ? -6.11310 13.84974 48.56777 1.000 57.88421 24 SER D C 1
ATOM 2929 O O . SER D 1 27 ? -6.07057 14.81827 47.80748 1.000 54.95770 24 SER D O 1
ATOM 2932 N N . GLY D 1 28 ? -6.30595 12.60947 48.12599 1.000 58.87261 25 GLY D N 1
ATOM 2933 C CA . GLY D 1 28 ? -6.50760 12.34758 46.71557 1.000 56.58117 25 GLY D CA 1
ATOM 2934 C C . GLY D 1 28 ? -5.27577 12.47168 45.85049 1.000 52.67147 25 GLY D C 1
ATOM 2935 O O . GLY D 1 28 ? -5.38674 12.37711 44.62365 1.000 50.66225 25 GLY D O 1
ATOM 2936 N N . LEU D 1 29 ? -4.10738 12.68737 46.44712 1.000 51.92804 26 LEU D N 1
ATOM 2937 C CA . LEU D 1 29 ? -2.84835 12.75648 45.71999 1.000 52.06519 26 LEU D CA 1
ATOM 2938 C C . LEU D 1 29 ? -2.16203 11.39965 45.78143 1.000 56.04515 26 LEU D C 1
ATOM 2939 O O . LEU D 1 29 ? -2.02678 10.81769 46.86135 1.000 60.19311 26 LEU D O 1
ATOM 2944 N N . VAL D 1 30 ? -1.73655 10.89884 44.62644 1.000 48.20238 27 VAL D N 1
ATOM 2945 C CA . VAL D 1 30 ? -1.01375 9.63630 44.52587 1.000 50.65987 27 VAL D CA 1
ATOM 2946 C C . VAL D 1 30 ? 0.34774 9.93068 43.91451 1.000 49.99824 27 VAL D C 1
ATOM 2947 O O . VAL D 1 30 ? 0.43043 10.41871 42.78066 1.000 47.57328 27 VAL D O 1
ATOM 2951 N N . THR D 1 31 ? 1.41004 9.63722 44.66002 1.000 50.82675 28 THR D N 1
ATOM 2952 C CA . THR D 1 31 ? 2.77557 9.89763 44.22584 1.000 50.21979 28 THR D CA 1
ATOM 2953 C C . THR D 1 31 ? 3.56532 8.59726 44.22205 1.000 53.11653 28 THR D C 1
ATOM 2954 O O . THR D 1 31 ? 3.56749 7.86367 45.21652 1.000 55.92269 28 THR D O 1
ATOM 2958 N N . VAL D 1 32 ? 4.22897 8.31677 43.10316 1.000 48.85792 29 VAL D N 1
ATOM 2959 C CA . VAL D 1 32 ? 5.12908 7.18011 42.97374 1.000 48.82763 29 VAL D CA 1
ATOM 2960 C C . VAL D 1 32 ? 6.47891 7.69685 42.49922 1.000 50.97854 29 VAL D C 1
ATOM 2961 O O . VAL D 1 32 ? 6.56977 8.74788 41.85637 1.000 49.81471 29 VAL D O 1
ATOM 2965 N N . GLU D 1 33 ? 7.53615 6.95704 42.82573 1.000 51.13482 30 GLU D N 1
ATOM 2966 C CA . GLU D 1 33 ? 8.86032 7.30279 42.33051 1.000 52.07598 30 GLU D CA 1
ATOM 2967 C C . GLU D 1 33 ? 9.02618 6.82587 40.89341 1.000 52.03605 30 GLU D C 1
ATOM 2968 O O . GLU D 1 33 ? 8.56669 5.74234 40.52183 1.000 50.42699 30 GLU D O 1
ATOM 2974 N N . SER D 1 34 ? 9.67630 7.64910 40.08293 1.000 51.57007 31 SER D N 1
ATOM 2975 C CA . SER D 1 34 ? 9.93902 7.32322 38.69207 1.000 53.44031 31 SER D CA 1
ATOM 2976 C C . SER D 1 34 ? 11.39359 6.90716 38.51575 1.000 54.02055 31 SER D C 1
ATOM 2977 O O . SER D 1 34 ? 12.29325 7.41031 39.19412 1.000 53.29188 31 SER D O 1
ATOM 2980 N N . ARG D 1 35 ? 11.61365 5.97236 37.59707 1.000 54.07969 32 ARG D N 1
ATOM 2981 C CA . ARG D 1 35 ? 12.95280 5.52460 37.24417 1.000 56.15889 32 ARG D CA 1
ATOM 2982 C C . ARG D 1 35 ? 13.54638 6.31880 36.08831 1.000 53.40996 32 ARG D C 1
ATOM 2983 O O . ARG D 1 35 ? 14.61683 5.95936 35.58829 1.000 50.69792 32 ARG D O 1
ATOM 2991 N N . HIS D 1 36 ? 12.88360 7.39214 35.66524 1.000 53.35527 33 HIS D N 1
ATOM 2992 C CA . HIS D 1 36 ? 13.30552 8.19124 34.52733 1.000 52.61418 33 HIS D CA 1
ATOM 2993 C C . HIS D 1 36 ? 13.37775 9.65462 34.93619 1.000 51.65194 33 HIS D C 1
ATOM 2994 O O . HIS D 1 36 ? 12.87835 10.05448 35.99080 1.000 53.22999 33 HIS D O 1
ATOM 3001 N N . SER D 1 37 ? 14.00706 10.45735 34.08165 1.000 49.61047 34 SER D N 1
ATOM 3002 C CA . SER D 1 37 ? 14.04141 11.89515 34.28936 1.000 49.71156 34 SER D CA 1
ATOM 3003 C C . SER D 1 37 ? 12.62531 12.46939 34.23590 1.000 49.35840 34 SER D C 1
ATOM 3004 O O . SER D 1 37 ? 11.65951 11.78802 33.88482 1.000 43.04877 34 SER D O 1
ATOM 3007 N N . VAL D 1 38 ? 12.50999 13.75165 34.59073 1.000 45.14986 35 VAL D N 1
ATOM 3008 C CA . VAL D 1 38 ? 11.21641 14.42435 34.49736 1.000 44.95095 35 VAL D CA 1
ATOM 3009 C C . VAL D 1 38 ? 10.75599 14.48587 33.04637 1.000 45.65667 35 VAL D C 1
ATOM 3010 O O . VAL D 1 38 ? 9.59042 14.20955 32.73544 1.000 45.33219 35 VAL D O 1
ATOM 3014 N N . ALA D 1 39 ? 11.66754 14.83293 32.13497 1.000 45.27228 36 ALA D N 1
ATOM 3015 C CA . ALA D 1 39 ? 11.31233 14.92684 30.72322 1.000 45.47834 36 ALA D CA 1
ATOM 3016 C C . ALA D 1 39 ? 10.85948 13.57776 30.17855 1.000 45.92629 36 ALA D C 1
ATOM 3017 O O . ALA D 1 39 ? 9.80018 13.47362 29.54930 1.000 44.74573 36 ALA D O 1
ATOM 3019 N N . GLU D 1 40 ? 11.64831 12.52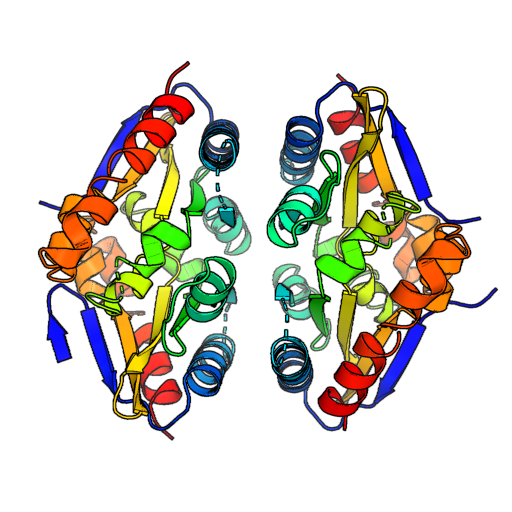746 30.41987 1.000 46.56513 37 GLU D N 1
ATOM 3020 C CA . GLU D 1 40 ? 11.30227 11.20930 29.89714 1.000 45.94536 37 GLU D CA 1
ATOM 3021 C C . GLU D 1 40 ? 10.02273 10.67810 30.52943 1.000 43.69106 37 GLU D C 1
ATOM 3022 O O . GLU D 1 40 ? 9.23214 10.00077 29.86297 1.000 45.24389 37 GLU D O 1
ATOM 3024 N N . THR D 1 41 ? 9.79866 10.97055 31.81212 1.000 44.75381 38 THR D N 1
ATOM 3025 C CA . THR D 1 41 ? 8.56573 10.52839 32.45706 1.000 44.61191 38 THR D CA 1
ATOM 3026 C C . THR D 1 41 ? 7.34685 11.16052 31.79706 1.000 41.52139 38 THR D C 1
ATOM 3027 O O . THR D 1 41 ? 6.33159 10.48895 31.57518 1.000 39.96138 38 THR D O 1
ATOM 3031 N N . ILE D 1 42 ? 7.43519 12.44918 31.46115 1.000 41.75577 39 ILE D N 1
ATOM 3032 C CA . ILE D 1 42 ? 6.33138 13.12040 30.78148 1.000 42.39981 39 ILE D CA 1
ATOM 3033 C C . ILE D 1 42 ? 6.15839 12.56910 29.37060 1.000 43.09675 39 ILE D C 1
ATOM 3034 O O . ILE D 1 42 ? 5.03120 12.40386 28.88738 1.000 41.32384 39 ILE D O 1
ATOM 3039 N N . GLU D 1 43 ? 7.26808 12.26832 28.69011 1.000 43.29747 40 GLU D N 1
ATOM 3040 C CA . GLU D 1 43 ? 7.17967 11.64846 27.37143 1.000 42.60193 40 GLU D CA 1
ATOM 3041 C C . GLU D 1 43 ? 6.50132 10.28850 27.45235 1.000 42.22166 40 GLU D C 1
ATOM 3042 O O . GLU D 1 43 ? 5.72999 9.91402 26.55987 1.000 40.23057 40 GLU D O 1
ATOM 3048 N N . ARG D 1 44 ? 6.77553 9.53471 28.51951 1.000 41.25953 41 ARG D N 1
ATOM 3049 C CA . ARG D 1 44 ? 6.16037 8.22205 28.66941 1.000 41.97448 41 ARG D CA 1
ATOM 3050 C C . ARG D 1 44 ? 4.68189 8.33441 29.01120 1.000 40.99969 41 ARG D C 1
ATOM 3051 O O . ARG D 1 44 ? 3.88946 7.48069 28.59709 1.000 39.89064 41 ARG D O 1
ATOM 3059 N N . VAL D 1 45 ? 4.29240 9.36891 29.76337 1.000 40.20958 42 VAL D N 1
ATOM 3060 C CA . VAL D 1 45 ? 2.87226 9.62985 29.98773 1.000 38.69317 42 VAL D CA 1
ATOM 3061 C C . VAL D 1 45 ? 2.17181 9.88071 28.66020 1.000 40.15728 42 VAL D C 1
ATOM 3062 O O . VAL D 1 45 ? 1.14808 9.26054 28.34971 1.000 36.58866 42 VAL D O 1
ATOM 3066 N N . ALA D 1 46 ? 2.72107 10.79735 27.85623 1.000 39.27402 43 ALA D N 1
ATOM 3067 C CA . ALA D 1 46 ? 2.10833 11.13456 26.57569 1.000 41.76427 43 ALA D CA 1
ATOM 3068 C C . ALA D 1 46 ? 2.02163 9.91809 25.66305 1.000 41.72553 43 ALA D C 1
ATOM 3069 O O . ALA D 1 46 ? 0.98171 9.67680 25.03868 1.000 42.28226 43 ALA D O 1
ATOM 3071 N N . ALA D 1 47 ? 3.10212 9.13647 25.57753 1.000 38.95674 44 ALA D N 1
ATOM 3072 C CA . ALA D 1 47 ? 3.12659 7.99853 24.66193 1.000 43.38792 44 ALA D CA 1
ATOM 3073 C C . ALA D 1 47 ? 2.10804 6.93974 25.06820 1.000 41.70882 44 ALA D C 1
ATOM 3074 O O . ALA D 1 47 ? 1.35202 6.43679 24.22880 1.000 40.73878 44 ALA D O 1
ATOM 3076 N N . LYS D 1 48 ? 2.07158 6.59107 26.35611 1.000 43.40805 45 LYS D N 1
ATOM 3077 C CA . LYS D 1 48 ? 1.13292 5.57497 26.81864 1.000 42.15499 45 LYS D CA 1
ATOM 3078 C C . LYS D 1 48 ? -0.30782 6.05082 26.68482 1.000 43.33527 45 LYS D C 1
ATOM 3079 O O . LYS D 1 48 ? -1.19189 5.27041 26.30971 1.000 43.79974 45 LYS D O 1
ATOM 3085 N N . ALA D 1 49 ? -0.56350 7.32898 26.97819 1.000 39.67649 46 ALA D N 1
ATOM 3086 C CA . ALA D 1 49 ? -1.91643 7.85744 26.83623 1.000 44.40678 46 ALA D CA 1
ATOM 3087 C C . ALA D 1 49 ? -2.36589 7.84124 25.37872 1.000 44.38006 46 ALA D C 1
ATOM 3088 O O . ALA D 1 49 ? -3.49235 7.43054 25.07386 1.000 39.84824 46 ALA D O 1
ATOM 3090 N N . LYS D 1 50 ? -1.49578 8.27312 24.46114 1.000 43.45380 47 LYS D N 1
ATOM 3091 C CA . LYS D 1 50 ? -1.86485 8.28642 23.04800 1.000 44.91525 47 LYS D CA 1
ATOM 3092 C C . LYS D 1 50 ? -2.07932 6.87512 22.51467 1.000 42.63291 47 LYS D C 1
ATOM 3093 O O . LYS D 1 50 ? -2.95129 6.65484 21.66722 1.000 42.55885 47 LYS D O 1
ATOM 3099 N N . SER D 1 51 ? -1.29741 5.90518 22.99487 1.000 42.16250 48 SER D N 1
ATOM 3100 C CA . SER D 1 51 ? -1.48320 4.53028 22.54627 1.000 45.17192 48 SER D CA 1
ATOM 3101 C C . SER D 1 51 ? -2.82196 3.95742 22.99260 1.000 44.53792 48 SER D C 1
ATOM 3102 O O . SER D 1 51 ? -3.29619 2.98564 22.39578 1.000 45.97904 48 SER D O 1
ATOM 3113 N N . GLY D 1 53 ? -5.58832 5.67971 22.89036 1.000 46.73180 50 GLY D N 1
ATOM 3114 C CA . GLY D 1 53 ? -6.58399 6.51856 22.25844 1.000 44.61294 50 GLY D CA 1
ATOM 3115 C C . GLY D 1 53 ? -6.89154 7.81669 22.97309 1.000 49.84114 50 GLY D C 1
ATOM 3116 O O . GLY D 1 53 ? -7.79162 8.54436 22.53420 1.000 52.23087 50 GLY D O 1
ATOM 3125 N N . ASN D 1 55 ? -6.12463 11.75141 24.18721 1.000 47.99246 52 ASN D N 1
ATOM 3126 C CA . ASN D 1 55 ? -5.48486 12.92069 23.60618 1.000 45.37944 52 ASN D CA 1
ATOM 3127 C C . ASN D 1 55 ? -4.64652 13.62857 24.66111 1.000 44.94947 52 ASN D C 1
ATOM 3128 O O . ASN D 1 55 ? -4.95160 13.58312 25.85495 1.000 40.72084 52 ASN D O 1
ATOM 3133 N N . VAL D 1 56 ? -3.57869 14.27757 24.21143 1.000 44.03030 53 VAL D N 1
ATOM 3134 C CA . VAL D 1 56 ? -2.76503 15.13234 25.06683 1.000 43.09420 53 VAL D CA 1
ATOM 3135 C C . VAL D 1 56 ? -3.16248 16.57233 24.78289 1.000 41.42504 53 VAL D C 1
ATOM 3136 O O . VAL D 1 56 ? -3.07978 17.03402 23.63837 1.000 42.51243 53 VAL D O 1
ATOM 3140 N N . PHE D 1 57 ? -3.60005 17.28123 25.82024 1.000 40.23835 54 PHE D N 1
ATOM 3141 C CA . PHE D 1 57 ? -4.13279 18.62595 25.64359 1.000 42.12487 54 PHE D CA 1
ATOM 3142 C C . PHE D 1 57 ? -3.04849 19.69430 25.74376 1.000 42.10247 54 PHE D C 1
ATOM 3143 O O . PHE D 1 57 ? -2.94963 20.55638 24.86591 1.000 42.89883 54 PHE D O 1
ATOM 3151 N N . THR D 1 58 ? -2.22541 19.65349 26.78945 1.000 38.97562 55 THR D N 1
ATOM 3152 C CA . THR D 1 58 ? -1.14497 20.62332 26.91118 1.000 41.90086 55 THR D CA 1
ATOM 3153 C C . THR D 1 58 ? -0.09871 20.11169 27.89001 1.000 39.74997 55 THR D C 1
ATOM 3154 O O . THR D 1 58 ? -0.31326 19.14436 28.62498 1.000 36.96584 55 THR D O 1
ATOM 3158 N N . ARG D 1 59 ? 1.04541 20.78738 27.88054 1.000 38.77333 56 ARG D N 1
ATOM 3159 C CA . ARG D 1 59 ? 2.10972 20.58133 28.84751 1.000 39.70685 56 ARG D CA 1
ATOM 3160 C C . ARG D 1 59 ? 2.49747 21.93410 29.41758 1.000 40.57357 56 ARG D C 1
ATOM 3161 O O . ARG D 1 59 ? 2.59506 22.92072 28.68147 1.000 38.85718 56 ARG D O 1
ATOM 3169 N N . VAL D 1 60 ? 2.71085 21.97768 30.72686 1.000 35.48409 57 VAL D N 1
ATOM 3170 C CA . VAL D 1 60 ? 3.10455 23.19316 31.42462 1.000 40.30631 57 VAL D CA 1
ATOM 3171 C C . VAL D 1 60 ? 4.44746 22.91589 32.08007 1.000 40.13325 57 VAL D C 1
ATOM 3172 O O . VAL D 1 60 ? 4.54558 22.07124 32.97974 1.000 39.14671 57 VAL D O 1
ATOM 3176 N N . ASP D 1 61 ? 5.48346 23.61428 31.62344 1.000 40.15049 58 ASP D N 1
ATOM 3177 C CA . ASP D 1 61 ? 6.81984 23.49348 32.19914 1.000 42.58799 58 ASP D CA 1
ATOM 3178 C C . ASP D 1 61 ? 6.90975 24.48790 33.34940 1.000 44.38342 58 ASP D C 1
ATOM 3179 O O . ASP D 1 61 ? 7.24178 25.66018 33.16342 1.000 45.69438 58 ASP D O 1
ATOM 3184 N N . HIS D 1 62 ? 6.59855 24.01186 34.55849 1.000 40.20425 59 HIS D N 1
ATOM 3185 C CA . HIS D 1 62 ? 6.71704 24.86297 35.73746 1.000 41.48000 59 HIS D CA 1
ATOM 3186 C C . HIS D 1 62 ? 8.16182 25.28429 35.96838 1.000 44.63378 59 HIS D C 1
ATOM 3187 O O . HIS D 1 62 ? 8.42526 26.41229 36.40241 1.000 46.00825 59 HIS D O 1
ATOM 3194 N N . GLY D 1 63 ? 9.11138 24.39044 35.68329 1.000 43.72325 60 GLY D N 1
ATOM 3195 C CA . GLY D 1 63 ? 10.51460 24.74181 35.83693 1.000 47.68172 60 GLY D CA 1
ATOM 3196 C C . GLY D 1 63 ? 10.91620 25.91955 34.97025 1.000 49.48162 60 GLY D C 1
ATOM 3197 O O . GLY D 1 63 ? 11.58549 26.84686 35.43212 1.000 51.20773 60 GLY D O 1
ATOM 3198 N N . ALA D 1 64 ? 10.50001 25.90381 33.70018 1.000 48.70508 61 ALA D N 1
ATOM 3199 C CA . ALA D 1 64 ? 10.82965 27.00530 32.79992 1.000 51.71281 61 ALA D CA 1
ATOM 3200 C C . ALA D 1 64 ? 10.17251 28.30325 33.25089 1.000 54.37188 61 ALA D C 1
ATOM 3201 O O . ALA D 1 64 ? 10.76823 29.38129 33.13713 1.000 56.62407 61 ALA D O 1
ATOM 3203 N N . GLY D 1 65 ? 8.94267 28.22066 33.76406 1.000 51.38723 62 GLY D N 1
ATOM 3204 C CA . GLY D 1 65 ? 8.28622 29.41302 34.27510 1.000 56.18871 62 GLY D CA 1
ATOM 3205 C C . GLY D 1 65 ? 9.02231 30.02158 35.45306 1.000 59.34406 62 GLY D C 1
ATOM 3206 O O . GLY D 1 65 ? 9.06819 31.24522 35.60524 1.000 60.75237 62 GLY D O 1
ATOM 3207 N N . ALA D 1 66 ? 9.61317 29.17477 36.29979 1.000 55.73393 63 ALA D N 1
ATOM 3208 C CA . ALA D 1 66 ? 10.40164 29.67639 37.41958 1.000 59.74560 63 ALA D CA 1
ATOM 3209 C C . ALA D 1 66 ? 11.63664 30.42421 36.93320 1.000 63.74211 63 ALA D C 1
ATOM 3210 O O . ALA D 1 66 ? 12.00993 31.45708 37.50176 1.000 66.86658 63 ALA D O 1
ATOM 3212 N N . LYS D 1 67 ? 12.28277 29.91984 35.87829 1.000 61.50512 64 LYS D N 1
ATOM 3213 C CA . LYS D 1 67 ? 13.47012 30.58710 35.35380 1.000 66.94730 64 LYS D CA 1
ATOM 3214 C C . LYS D 1 67 ? 13.12095 31.93898 34.74477 1.000 68.36692 64 LYS D C 1
ATOM 3215 O O . LYS D 1 67 ? 13.85331 32.91776 34.93200 1.000 68.09181 64 LYS D O 1
ATOM 3221 N N . GLU D 1 68 ? 12.00381 32.01404 34.01582 1.000 70.23703 65 GLU D N 1
ATOM 3222 C CA . GLU D 1 68 ? 11.58856 33.28563 33.43299 1.000 74.23436 65 GLU D CA 1
ATOM 3223 C C . GLU D 1 68 ? 11.25252 34.31051 34.50791 1.000 75.01051 65 GLU D C 1
ATOM 3224 O O . GLU D 1 68 ? 11.34309 35.51938 34.26383 1.000 76.52432 65 GLU D O 1
ATOM 3230 N N . ALA D 1 69 ? 10.86861 33.85092 35.69707 1.000 71.32040 66 ALA D N 1
ATOM 3231 C CA . ALA D 1 69 ? 10.60787 34.72906 36.82665 1.000 72.77841 66 ALA D CA 1
ATOM 3232 C C . ALA D 1 69 ? 11.86341 35.06566 37.61906 1.000 73.76281 66 ALA D C 1
ATOM 3233 O O . ALA D 1 69 ? 11.79762 35.89884 38.52964 1.000 74.63435 66 ALA D O 1
ATOM 3235 N N . GLY D 1 70 ? 12.99742 34.44707 37.29625 1.000 73.00895 67 GLY D N 1
ATOM 3236 C CA . GLY D 1 70 ? 14.21007 34.65709 38.06051 1.000 69.86481 67 GLY D CA 1
ATOM 3237 C C . GLY D 1 70 ? 14.27507 33.88819 39.35808 1.000 68.96953 67 GLY D C 1
ATOM 3238 O O . GLY D 1 70 ? 14.98617 34.30403 40.27799 1.000 69.05242 67 GLY D O 1
ATOM 3239 N N . LEU D 1 71 ? 13.55231 32.77685 39.46357 1.000 66.92425 68 LEU D N 1
ATOM 3240 C CA . LEU D 1 71 ? 13.49663 31.98266 40.67984 1.000 65.78877 68 LEU D CA 1
ATOM 3241 C C . LEU D 1 71 ? 14.02407 30.57933 40.41680 1.000 64.33807 68 LEU D C 1
ATOM 3242 O O . LEU D 1 71 ? 13.96644 30.07501 39.29120 1.000 62.61109 68 LEU D O 1
ATOM 3247 N N . GLY D 1 72 ? 14.53582 29.95161 41.47269 1.000 63.40716 69 GLY D N 1
ATOM 3248 C CA . GLY D 1 72 ? 15.03867 28.59369 41.37897 1.000 58.54844 69 GLY D CA 1
ATOM 3249 C C . GLY D 1 72 ? 13.93302 27.57189 41.59302 1.000 58.88275 69 GLY D C 1
ATOM 3250 O O . GLY D 1 72 ? 13.04557 27.75765 42.42400 1.000 58.63210 69 GLY D O 1
ATOM 3251 N N . LEU D 1 73 ? 13.99784 26.49238 40.81848 1.000 53.89222 70 LEU D N 1
ATOM 3252 C CA . LEU D 1 73 ? 13.08824 25.36140 40.94366 1.000 52.67654 70 LEU D CA 1
ATOM 3253 C C . LEU D 1 73 ? 13.63635 24.20101 40.12289 1.000 51.68069 70 LEU D C 1
ATOM 3254 O O . LEU D 1 73 ? 13.96349 24.37793 38.94209 1.000 50.47695 70 LEU D O 1
ATOM 3259 N N . PRO D 1 74 ? 13.76225 23.01226 40.70523 1.000 49.01718 71 PRO D N 1
ATOM 3260 C CA . PRO D 1 74 ? 14.21862 21.84788 39.93537 1.000 49.11414 71 PRO D CA 1
ATOM 3261 C C . PRO D 1 74 ? 13.23557 21.51585 38.82763 1.000 48.50619 71 PRO D C 1
ATOM 3262 O O . PRO D 1 74 ? 12.12318 22.06668 38.79454 1.000 46.92209 71 PRO D O 1
ATOM 3266 N N . PRO D 1 75 ? 13.61007 20.64435 37.88932 1.000 47.09679 72 PRO D N 1
ATOM 3267 C CA . PRO D 1 75 ? 12.68657 20.28053 36.80637 1.000 46.66333 72 PRO D CA 1
ATOM 3268 C C . PRO D 1 75 ? 11.32629 19.84839 37.33734 1.000 46.06915 72 PRO D C 1
ATOM 3269 O O . PRO D 1 75 ? 11.22246 18.99543 38.22401 1.000 44.18504 72 PRO D O 1
ATOM 3273 N N . THR D 1 76 ? 10.27850 20.47014 36.79657 1.000 45.06077 73 THR D N 1
ATOM 3274 C CA . THR D 1 76 ? 8.90635 20.26754 37.25092 1.000 41.58034 73 THR D CA 1
ATOM 3275 C C . THR D 1 76 ? 7.98667 20.50294 36.06313 1.000 41.74896 73 THR D C 1
ATOM 3276 O O . THR D 1 76 ? 7.94745 21.61629 35.53031 1.000 40.56855 73 THR D O 1
ATOM 3280 N N . GLU D 1 77 ? 7.24750 19.47404 35.64868 1.000 40.58335 74 GLU D N 1
ATOM 3281 C CA . GLU D 1 77 ? 6.44010 19.57498 34.43915 1.000 38.94726 74 GLU D CA 1
ATOM 3282 C C . GLU D 1 77 ? 5.07912 18.92522 34.63896 1.000 39.51955 74 GLU D C 1
ATOM 3283 O O . GLU D 1 77 ? 4.98228 17.81360 35.16739 1.000 39.27412 74 GLU D O 1
ATOM 3289 N N . LEU D 1 78 ? 4.03635 19.62515 34.20485 1.000 36.85975 75 LEU D N 1
ATOM 3290 C CA . LEU D 1 78 ? 2.67031 19.12845 34.23014 1.000 36.99749 75 LEU D CA 1
ATOM 3291 C C . LEU D 1 78 ? 2.24832 18.72195 32.82526 1.000 39.62843 75 LEU D C 1
ATOM 3292 O O . LEU D 1 78 ? 2.63616 19.36094 31.84316 1.000 37.45655 75 LEU D O 1
ATOM 3297 N N . ILE D 1 79 ? 1.45411 17.65754 32.72903 1.000 37.47245 76 ILE D N 1
ATOM 3298 C CA . ILE D 1 79 ? 0.89022 17.22671 31.45606 1.000 37.51266 76 ILE D CA 1
ATOM 3299 C C . ILE D 1 79 ? -0.59602 16.96084 31.65021 1.000 37.34563 76 ILE D C 1
ATOM 3300 O O . ILE D 1 79 ? -1.01746 16.45154 32.69516 1.000 35.45241 76 ILE D O 1
ATOM 3305 N N . ILE D 1 80 ? -1.39059 17.32834 30.64740 1.000 35.89995 77 ILE D N 1
ATOM 3306 C CA . ILE D 1 80 ? -2.84605 17.25373 30.70702 1.000 36.89207 77 ILE D CA 1
ATOM 3307 C C . ILE D 1 80 ? -3.32214 16.39413 29.54308 1.000 38.34170 77 ILE D C 1
ATOM 3308 O O . ILE D 1 80 ? -3.01612 16.68597 28.37994 1.000 36.87272 77 ILE D O 1
ATOM 3313 N N . PHE D 1 81 ? -4.07218 15.34132 29.85626 1.000 39.39844 78 PHE D N 1
ATOM 3314 C CA . PHE D 1 81 ? -4.44202 14.33004 28.87618 1.000 39.81535 78 PHE D CA 1
ATOM 3315 C C . PHE D 1 81 ? -5.75413 13.69473 29.31144 1.000 39.13901 78 PHE D C 1
ATOM 3316 O O . PHE D 1 81 ? -6.21078 13.88429 30.44142 1.000 37.45668 78 PHE D O 1
ATOM 3324 N N . GLY D 1 82 ? -6.35679 12.93008 28.41169 1.000 39.69162 79 GLY D N 1
ATOM 3325 C CA . GLY D 1 82 ? -7.56821 12.21377 28.75915 1.000 42.90124 79 GLY D CA 1
ATOM 3326 C C . GLY D 1 82 ? -8.38999 11.85892 27.54293 1.000 47.23943 79 GLY D C 1
ATOM 3327 O O . GLY D 1 82 ? -8.10004 12.26012 26.41546 1.000 43.02990 79 GLY D O 1
ATOM 3328 N N . ASN D 1 83 ? -9.44556 11.08677 27.80275 1.000 46.07076 80 ASN D N 1
ATOM 3329 C CA . ASN D 1 83 ? -10.35346 10.61970 26.76763 1.000 50.61454 80 ASN D CA 1
ATOM 3330 C C . ASN D 1 83 ? -11.64577 11.41906 26.83353 1.000 48.43174 80 ASN D C 1
ATOM 3331 O O . ASN D 1 83 ? -12.36612 11.33028 27.83924 1.000 48.78496 80 ASN D O 1
ATOM 3336 N N . PRO D 1 84 ? -11.97950 12.20563 25.80722 1.000 49.85739 81 PRO D N 1
ATOM 3337 C CA . PRO D 1 84 ? -13.17649 13.06053 25.89331 1.000 50.16415 81 PRO D CA 1
ATOM 3338 C C . PRO D 1 84 ? -14.47589 12.28919 26.03502 1.000 50.18176 81 PRO D C 1
ATOM 3339 O O . PRO D 1 84 ? -15.41960 12.79992 26.65181 1.000 48.51810 81 PRO D O 1
ATOM 3343 N N . GLN D 1 85 ? -14.56631 11.08043 25.47531 1.000 49.85778 82 GLN D N 1
ATOM 3344 C CA . GLN D 1 85 ? -15.78614 10.29688 25.64134 1.000 52.09865 82 GLN D CA 1
ATOM 3345 C C . GLN D 1 85 ? -16.03338 9.97410 27.10807 1.000 50.05796 82 GLN D C 1
ATOM 3346 O O . GLN D 1 85 ? -17.16642 10.07610 27.59303 1.000 51.83032 82 GLN D O 1
ATOM 3352 N N . ASN D 1 86 ? -14.98307 9.59601 27.83568 1.000 49.24311 83 ASN D N 1
ATOM 3353 C CA . ASN D 1 86 ? -15.14369 9.30114 29.25385 1.000 49.60454 83 ASN D CA 1
ATOM 3354 C C . ASN D 1 86 ? -15.41607 10.57276 30.04815 1.000 47.29652 83 ASN D C 1
ATOM 3355 O O . ASN D 1 86 ? -16.31990 10.60854 30.89119 1.000 46.80763 83 ASN D O 1
ATOM 3360 N N . GLY D 1 87 ? -14.64900 11.63192 29.78281 1.000 45.47597 84 GLY D N 1
ATOM 3361 C CA . GLY D 1 87 ? -14.79442 12.85188 30.55984 1.000 47.48988 84 GLY D CA 1
ATOM 3362 C C . GLY D 1 87 ? -16.15101 13.50628 30.38557 1.000 46.53983 84 GLY D C 1
ATOM 3363 O O . GLY D 1 87 ? -16.71021 14.05595 31.33931 1.000 41.06239 84 GLY D O 1
ATOM 3364 N N . THR D 1 88 ? -16.69799 13.45888 29.16754 1.000 46.37230 85 THR D N 1
ATOM 3365 C CA . THR D 1 88 ? -18.01615 14.03746 28.92374 1.000 45.86582 85 THR D CA 1
ATOM 3366 C C . THR D 1 88 ? -19.07945 13.36970 29.78705 1.000 45.99152 85 THR D C 1
ATOM 3367 O O . THR D 1 88 ? -19.95509 14.04618 30.33906 1.000 46.30680 85 THR D O 1
ATOM 3371 N N . VAL D 1 89 ? -19.01083 12.04331 29.92614 1.000 45.42912 86 VAL D N 1
ATOM 3372 C CA . VAL D 1 89 ? -19.97980 11.32714 30.75211 1.000 46.70360 86 VAL D CA 1
ATOM 3373 C C . VAL D 1 89 ? -19.91712 11.81687 32.19387 1.000 45.25006 86 VAL D C 1
ATOM 3374 O O . VAL D 1 89 ? -20.94790 11.96355 32.86199 1.000 46.38551 86 VAL D O 1
ATOM 3378 N N . LEU D 1 90 ? -18.71054 12.09361 32.69124 1.000 43.98535 87 LEU D N 1
ATOM 3379 C CA . LEU D 1 90 ? -18.57578 12.60723 34.05006 1.000 45.02332 87 LEU D CA 1
ATOM 3380 C C . LEU D 1 90 ? -19.18097 13.99918 34.17806 1.000 44.82623 87 LEU D C 1
ATOM 3381 O O . LEU D 1 90 ? -19.83284 14.30976 35.18222 1.000 44.29520 87 LEU D O 1
ATOM 3394 N N . GLN D 1 92 ? -21.52831 15.29114 32.30465 1.000 42.39705 89 GLN D N 1
ATOM 3395 C CA . GLN D 1 92 ? -22.97765 15.17253 32.21114 1.000 45.97208 89 GLN D CA 1
ATOM 3396 C C . GLN D 1 92 ? -23.60687 14.89862 33.56967 1.000 47.85953 89 GLN D C 1
ATOM 3397 O O . GLN D 1 92 ? -24.78467 15.21696 33.77449 1.000 48.77284 89 GLN D O 1
ATOM 3403 N N . ASP D 1 93 ? -22.84414 14.31550 34.49609 1.000 45.04051 90 ASP D N 1
ATOM 3404 C CA . ASP D 1 93 ? -23.32120 14.09278 35.85596 1.000 46.92950 90 ASP D CA 1
ATOM 3405 C C . ASP D 1 93 ? -23.23402 15.37671 36.67401 1.000 45.43041 90 ASP D C 1
ATOM 3406 O O . ASP D 1 93 ? -24.25457 15.92860 37.09884 1.000 44.56424 90 ASP D O 1
ATOM 3411 N N . LYS D 1 94 ? -22.01651 15.86498 36.89718 1.000 40.27206 91 LYS D N 1
ATOM 3412 C CA . LYS D 1 94 ? -21.77609 17.11850 37.60140 1.000 42.10167 91 LYS D CA 1
ATOM 3413 C C . LYS D 1 94 ? -20.79093 17.93475 36.78188 1.000 40.05588 91 LYS D C 1
ATOM 3414 O O . LYS D 1 94 ? -19.64702 17.51116 36.58069 1.000 36.78634 91 LYS D O 1
ATOM 3420 N N . ARG D 1 95 ? -21.23148 19.10327 36.31167 1.000 35.20735 92 ARG D N 1
ATOM 3421 C CA . ARG D 1 95 ? -20.40413 19.87146 35.38850 1.000 37.36507 92 ARG D CA 1
ATOM 3422 C C . ARG D 1 95 ? -19.12829 20.38050 36.04804 1.000 36.97579 92 ARG D C 1
ATOM 3423 O O . ARG D 1 95 ? -18.11483 20.56484 35.36207 1.000 34.39590 92 ARG D O 1
ATOM 3431 N N . THR D 1 96 ? -19.14566 20.60213 37.36758 1.000 33.57626 93 THR D N 1
ATOM 3432 C CA . THR D 1 96 ? -17.98905 21.20852 38.02157 1.000 34.37525 93 THR D CA 1
ATOM 3433 C C . THR D 1 96 ? -16.73596 20.34854 37.91618 1.000 36.09333 93 THR D C 1
ATOM 3434 O O . THR D 1 96 ? -15.62629 20.88493 38.01309 1.000 34.41436 93 THR D O 1
ATOM 3438 N N . ILE D 1 97 ? -16.87510 19.03538 37.70884 1.000 34.49100 94 ILE D N 1
ATOM 3439 C CA . ILE D 1 97 ? -15.68943 18.19872 37.55770 1.000 35.89794 94 ILE D CA 1
ATOM 3440 C C . ILE D 1 97 ? -14.91043 18.56822 36.30434 1.000 35.51845 94 ILE D C 1
ATOM 3441 O O . ILE D 1 97 ? -13.73298 18.21260 36.17976 1.000 36.22975 94 ILE D O 1
ATOM 3446 N N . GLY D 1 98 ? -15.53561 19.28770 35.36969 1.000 32.80411 95 GLY D N 1
ATOM 3447 C CA . GLY D 1 98 ? -14.80109 19.83368 34.24227 1.000 33.77924 95 GLY D CA 1
ATOM 3448 C C . GLY D 1 98 ? -13.68913 20.77562 34.65180 1.000 37.67165 95 GLY D C 1
ATOM 3449 O O . GLY D 1 98 ? -12.77593 21.02877 33.85831 1.000 34.44565 95 GLY D O 1
ATOM 3450 N N . LEU D 1 99 ? -13.74701 21.30306 35.87811 1.000 31.88698 96 LEU D N 1
ATOM 3451 C CA . LEU D 1 99 ? -12.65321 22.11671 36.39311 1.000 37.02703 96 LEU D CA 1
ATOM 3452 C C . LEU D 1 99 ? -11.40945 21.27736 36.64714 1.000 34.63479 96 LEU D C 1
ATOM 3453 O O . LEU D 1 99 ? -10.28647 21.77254 36.49877 1.000 33.16210 96 LEU D O 1
ATOM 3458 N N . ASP D 1 100 ? -11.58907 20.01354 37.02480 1.000 34.85378 97 ASP D N 1
ATOM 3459 C CA . ASP D 1 100 ? -10.48521 19.12839 37.36531 1.000 36.70922 97 ASP D CA 1
ATOM 3460 C C . ASP D 1 100 ? -10.14528 18.15295 36.24893 1.000 35.43830 97 ASP D C 1
ATOM 3461 O O . ASP D 1 100 ? -9.26950 17.30124 36.43155 1.000 35.60856 97 ASP D O 1
ATOM 3466 N N . LEU D 1 101 ? -10.81332 18.25646 35.10549 1.000 36.53611 98 LEU D N 1
ATOM 3467 C CA . LEU D 1 101 ? -10.51761 17.49819 33.90520 1.000 34.72750 98 LEU D CA 1
ATOM 3468 C C . LEU D 1 101 ? -9.99278 18.43430 32.82007 1.000 37.16359 98 LEU D C 1
ATOM 3469 O O . LEU D 1 101 ? -10.33104 19.62282 32.81084 1.000 36.06894 98 LEU D O 1
ATOM 3474 N N . PRO D 1 102 ? -9.16432 17.93971 31.88201 1.000 35.22945 99 PRO D N 1
ATOM 3475 C CA . PRO D 1 102 ? -8.69220 16.55825 31.71023 1.000 37.64313 99 PRO D CA 1
ATOM 3476 C C . PRO D 1 102 ? -7.70905 16.08548 32.78519 1.000 37.43593 99 PRO D C 1
ATOM 3477 O O . PRO D 1 102 ? -7.29454 16.87507 33.63985 1.000 34.79454 99 PRO D O 1
ATOM 3481 N N . ILE D 1 103 ? -7.35883 14.79598 32.72853 1.000 36.11732 100 ILE D N 1
ATOM 3482 C CA . ILE D 1 103 ? -6.46616 14.20879 33.71971 1.000 36.02222 100 ILE D CA 1
ATOM 3483 C C . ILE D 1 103 ? -5.14313 14.96010 33.73745 1.000 35.81612 100 ILE D C 1
ATOM 3484 O O . ILE D 1 103 ? -4.60893 15.34945 32.69179 1.000 34.85146 100 ILE D O 1
ATOM 3489 N N . ARG D 1 104 ? -4.61117 15.17447 34.93560 1.000 33.74014 101 ARG D N 1
ATOM 3490 C CA . ARG D 1 104 ? -3.36281 15.89553 35.12493 1.000 35.46302 101 ARG D CA 1
ATOM 3491 C C . ARG D 1 104 ? -2.34327 14.99647 35.80926 1.000 34.73898 101 ARG D C 1
ATOM 3492 O O . ARG D 1 104 ? -2.68644 14.21829 36.70482 1.000 34.14743 101 ARG D O 1
ATOM 3500 N N . ALA D 1 105 ? -1.09071 15.10093 35.37274 1.000 31.78223 102 ALA D N 1
ATOM 3501 C CA . ALA D 1 105 ? 0.01478 14.38469 35.98974 1.000 36.59863 102 ALA D CA 1
ATOM 3502 C C . ALA D 1 105 ? 1.19935 15.32890 36.11318 1.000 36.29281 102 ALA D C 1
ATOM 3503 O O . ALA D 1 105 ? 1.48600 16.09871 35.19200 1.000 34.30032 102 ALA D O 1
ATOM 3505 N N . LEU D 1 106 ? 1.87995 15.27004 37.25499 1.000 34.59416 103 LEU D N 1
ATOM 3506 C CA . LEU D 1 106 ? 3.01847 16.13357 37.53831 1.000 35.75520 103 LEU D CA 1
ATOM 3507 C C . LEU D 1 106 ? 4.25208 15.27464 37.76874 1.000 37.99453 103 LEU D C 1
ATOM 3508 O O . LEU D 1 106 ? 4.27884 14.45721 38.69454 1.000 37.78688 103 LEU D O 1
ATOM 3513 N N . ALA D 1 107 ? 5.26625 15.45991 36.92946 1.000 40.25561 104 ALA D N 1
ATOM 3514 C CA . ALA D 1 107 ? 6.57569 14.85621 37.13311 1.000 40.80935 104 ALA D CA 1
ATOM 3515 C C . ALA D 1 107 ? 7.51976 15.92163 37.67075 1.000 38.82673 104 ALA D C 1
ATOM 3516 O O . ALA D 1 107 ? 7.57573 17.03299 37.13383 1.000 38.12111 104 ALA D O 1
ATOM 3518 N N . TRP D 1 108 ? 8.24718 15.59160 38.73480 1.000 41.64911 105 TRP D N 1
ATOM 3519 C CA . TRP D 1 108 ? 9.07765 16.58935 39.38980 1.000 44.27130 105 TRP D CA 1
ATOM 3520 C C . TRP D 1 108 ? 10.26956 15.92205 40.06134 1.000 46.69910 105 TRP D C 1
ATOM 3521 O O . TRP D 1 108 ? 10.18820 14.78168 40.52664 1.000 46.46589 105 TRP D O 1
ATOM 3532 N N . GLU D 1 109 ? 11.37917 16.65354 40.10169 1.000 46.60828 106 GLU D N 1
ATOM 3533 C CA . GLU D 1 109 ? 12.62952 16.18923 40.68821 1.000 51.36707 106 GLU D CA 1
ATOM 3534 C C . GLU D 1 109 ? 12.87055 16.92856 41.99792 1.000 52.40770 106 GLU D C 1
ATOM 3535 O O . GLU D 1 109 ? 12.72964 18.15474 42.05355 1.000 49.54806 106 GLU D O 1
ATOM 3541 N N . ASP D 1 110 ? 13.22224 16.18863 43.05042 1.000 57.34762 107 ASP D N 1
ATOM 3542 C CA . ASP D 1 110 ? 13.48426 16.80620 44.34265 1.000 59.56588 107 ASP D CA 1
ATOM 3543 C C . ASP D 1 110 ? 14.96554 17.17605 44.44278 1.000 64.89722 107 ASP D C 1
ATOM 3544 O O . ASP D 1 110 ? 15.72114 17.07912 43.47116 1.000 62.59545 107 ASP D O 1
ATOM 3549 N N . GLY D 1 111 ? 15.39641 17.60335 45.63268 1.000 68.12495 108 GLY D N 1
ATOM 3550 C CA . GLY D 1 111 ? 16.76179 18.07098 45.79333 1.000 67.89417 108 GLY D CA 1
ATOM 3551 C C . GLY D 1 111 ? 17.79607 16.96718 45.71925 1.000 73.97338 108 GLY D C 1
ATOM 3552 O O . GLY D 1 111 ? 18.93299 17.20765 45.30363 1.000 76.92119 108 GLY D O 1
ATOM 3553 N N . SER D 1 112 ? 17.42609 15.75070 46.11376 1.000 79.10184 109 SER D N 1
ATOM 3554 C CA . SER D 1 112 ? 18.34667 14.62011 46.11710 1.000 76.00238 109 SER D CA 1
ATOM 3555 C C . SER D 1 112 ? 18.45945 13.93666 44.75901 1.000 76.42907 109 SER D C 1
ATOM 3556 O O . SER D 1 112 ? 19.13253 12.90570 44.65778 1.000 77.88907 109 SER D O 1
ATOM 3559 N N . GLY D 1 113 ? 17.81909 14.47412 43.72249 1.000 71.49909 110 GLY D N 1
ATOM 3560 C CA . GLY D 1 113 ? 17.90694 13.90967 42.39369 1.000 67.32006 110 GLY D CA 1
ATOM 3561 C C . GLY D 1 113 ? 16.85397 12.87811 42.05329 1.000 64.24074 110 GLY D C 1
ATOM 3562 O O . GLY D 1 113 ? 16.84439 12.38088 40.91951 1.000 61.53425 110 GLY D O 1
ATOM 3563 N N . LYS D 1 114 ? 15.97385 12.53493 42.98890 1.000 63.23870 111 LYS D N 1
ATOM 3564 C CA . LYS D 1 114 ? 14.90982 11.58337 42.70937 1.000 60.68093 111 LYS D CA 1
ATOM 3565 C C . LYS D 1 114 ? 13.77964 12.25265 41.93585 1.000 57.24177 111 LYS D C 1
ATOM 3566 O O . LYS D 1 114 ? 13.51652 13.44890 42.08598 1.000 55.15761 111 LYS D O 1
ATOM 3572 N N . VAL D 1 115 ? 13.10761 11.46192 41.10269 1.000 54.57014 112 VAL D N 1
ATOM 3573 C CA . VAL D 1 115 ? 12.01975 11.93505 40.25487 1.000 51.02325 112 VAL D CA 1
ATOM 3574 C C . VAL D 1 115 ? 10.72636 11.28652 40.72410 1.000 49.29785 112 VAL D C 1
ATOM 3575 O O . VAL D 1 115 ? 10.67894 10.07098 40.94857 1.000 48.72115 112 VAL D O 1
ATOM 3579 N N . TRP D 1 116 ? 9.67928 12.09528 40.86483 1.000 48.16671 113 TRP D N 1
ATOM 3580 C CA . TRP D 1 116 ? 8.38796 11.63905 41.35152 1.000 46.63693 113 TRP D CA 1
ATOM 3581 C C . TRP D 1 116 ? 7.30065 11.95754 40.33545 1.000 44.94679 113 TRP D C 1
ATOM 3582 O O . TRP D 1 116 ? 7.39471 12.93355 39.58491 1.000 42.20983 113 TRP D O 1
ATOM 3593 N N . LEU D 1 117 ? 6.26802 11.11736 40.31973 1.000 44.20119 114 LEU D N 1
ATOM 3594 C CA . LEU D 1 117 ? 5.10158 11.29468 39.46277 1.000 42.24194 114 LEU D CA 1
ATOM 3595 C C . LEU D 1 117 ? 3.86537 11.34832 40.34764 1.000 42.30423 114 LEU D C 1
ATOM 3596 O O . LEU D 1 117 ? 3.58321 10.39409 41.07922 1.000 44.80105 114 LEU D O 1
ATOM 3601 N N . THR D 1 118 ? 3.13405 12.45807 40.28094 1.000 41.38396 115 THR D N 1
ATOM 3602 C CA . THR D 1 118 ? 1.97104 12.69770 41.12629 1.000 41.90613 115 THR D CA 1
ATOM 3603 C C . THR D 1 118 ? 0.72921 12.84172 40.25638 1.000 40.84212 115 THR D C 1
ATOM 3604 O O . THR D 1 118 ? 0.74842 13.57079 39.25889 1.000 35.38401 115 THR D O 1
ATOM 3608 N N . VAL D 1 119 ? -0.34684 12.14451 40.63358 1.000 40.50378 116 VAL D N 1
ATOM 3609 C CA . VAL D 1 119 ? -1.62510 12.20737 39.93153 1.000 41.24221 116 VAL D CA 1
ATOM 3610 C C . VAL D 1 119 ? -2.74792 12.29183 40.95946 1.000 41.42503 116 VAL D C 1
ATOM 3611 O O . VAL D 1 119 ? -2.54670 12.07584 42.15567 1.000 43.55073 116 VAL D O 1
ATOM 3615 N N . ASN D 1 120 ? -3.94540 12.61034 40.46991 1.000 39.54743 117 ASN D N 1
ATOM 3616 C CA . ASN D 1 120 ? -5.14484 12.60856 41.29782 1.000 41.60401 117 ASN D CA 1
ATOM 3617 C C . ASN D 1 120 ? -5.74125 11.20945 41.38097 1.000 41.56754 117 ASN D C 1
ATOM 3618 O O . ASN D 1 120 ? -5.78024 10.47535 40.38940 1.000 39.32962 117 ASN D O 1
ATOM 3623 N N . ASP D 1 121 ? -6.21051 10.84737 42.56560 1.000 41.68959 118 ASP D N 1
ATOM 3624 C CA . ASP D 1 121 ? -7.05802 9.66916 42.70953 1.000 42.25081 118 ASP D CA 1
ATOM 3625 C C . ASP D 1 121 ? -8.41700 9.97876 42.09490 1.000 43.02849 118 ASP D C 1
ATOM 3626 O O . ASP D 1 121 ? -9.11919 10.86854 42.59238 1.000 41.16966 118 ASP D O 1
ATOM 3631 N N . PRO D 1 122 ? -8.82260 9.29250 41.02085 1.000 43.25331 119 PRO D N 1
ATOM 3632 C CA . PRO D 1 122 ? -10.10913 9.63169 40.38508 1.000 43.82985 119 PRO D CA 1
ATOM 3633 C C . PRO D 1 122 ? -11.31034 9.45916 41.29916 1.000 43.88298 119 PRO D C 1
ATOM 3634 O O . PRO D 1 122 ? -12.25918 10.25038 41.21958 1.000 43.43022 119 PRO D O 1
ATOM 3638 N N . ALA D 1 123 ? -11.30050 8.44431 42.16717 1.000 43.21662 120 ALA D N 1
ATOM 3639 C CA . ALA D 1 123 ? -12.40548 8.26829 43.10307 1.000 45.25189 120 ALA D CA 1
ATOM 3640 C C . ALA D 1 123 ? -12.49605 9.43070 44.08135 1.000 46.22984 120 ALA D C 1
ATOM 3641 O O . ALA D 1 123 ? -13.59227 9.78185 44.53217 1.000 44.14001 120 ALA D O 1
ATOM 3643 N N . TRP D 1 124 ? -11.35887 10.03636 44.42169 1.000 44.62878 121 TRP D N 1
ATOM 3644 C CA . TRP D 1 124 ? -11.37533 11.21830 45.27569 1.000 45.30451 121 TRP D CA 1
ATOM 3645 C C . TRP D 1 124 ? -12.00443 12.40440 44.55264 1.000 44.79863 121 TRP D C 1
ATOM 3646 O O . TRP D 1 124 ? -12.80729 13.14085 45.13793 1.000 42.97061 121 TRP D O 1
ATOM 3657 N N . LEU D 1 125 ? -11.65983 12.59675 43.27465 1.000 41.88422 122 LEU D N 1
ATOM 3658 C CA . LEU D 1 125 ? -12.27096 13.66529 42.48915 1.000 42.68005 122 LEU D CA 1
ATOM 3659 C C . LEU D 1 125 ? -13.76580 13.44277 42.30716 1.000 42.72481 122 LEU D C 1
ATOM 3660 O O . LEU D 1 125 ? -14.52642 14.40832 42.17283 1.000 41.22509 122 LEU D O 1
ATOM 3665 N N . ALA D 1 126 ? -14.20294 12.18274 42.28420 1.000 43.70786 123 ALA D N 1
ATOM 3666 C CA . ALA D 1 126 ? -15.63028 11.89996 42.18976 1.000 43.50542 123 ALA D CA 1
ATOM 3667 C C . ALA D 1 126 ? -16.35779 12.31857 43.46112 1.000 44.68748 123 ALA D C 1
ATOM 3668 O O . ALA D 1 126 ? -17.46197 12.87283 43.39752 1.000 44.08464 123 ALA D O 1
ATOM 3670 N N . GLN D 1 127 ? -15.75682 12.06065 44.62602 1.000 41.93842 124 GLN D N 1
ATOM 3671 C CA . GLN D 1 127 ? -16.35518 12.51634 45.87646 1.000 44.57172 124 GLN D CA 1
ATOM 3672 C C . GLN D 1 127 ? -16.40141 14.03705 45.93922 1.000 43.82107 124 GLN D C 1
ATOM 3673 O O . GLN D 1 127 ? -17.40336 14.61709 46.37362 1.000 44.05040 124 GLN D O 1
ATOM 3679 N N . ARG D 1 128 ? -15.32626 14.69991 45.50206 1.000 42.57791 125 ARG D N 1
ATOM 3680 C CA . ARG D 1 128 ? -15.24973 16.15285 45.62325 1.000 42.45308 125 ARG D CA 1
ATOM 3681 C C . ARG D 1 128 ? -16.40408 16.83402 44.90224 1.000 42.55909 125 ARG D C 1
ATOM 3682 O O . ARG D 1 128 ? -16.91843 17.85644 45.36889 1.000 43.02016 125 ARG D O 1
ATOM 3690 N N . HIS D 1 129 ? -16.82035 16.28682 43.76099 1.000 42.52817 126 HIS D N 1
ATOM 3691 C CA . HIS D 1 129 ? -17.89571 16.85713 42.96349 1.000 42.30078 126 HIS D CA 1
ATOM 3692 C C . HIS D 1 129 ? -19.21860 16.12317 43.15094 1.000 44.21057 126 HIS D C 1
ATOM 3693 O O . HIS D 1 129 ? -20.18667 16.42412 42.44592 1.000 42.68180 126 HIS D O 1
ATOM 3700 N N . SER D 1 130 ? -19.27722 15.17267 44.08690 1.000 43.76454 127 SER D N 1
ATOM 3701 C CA . SER D 1 130 ? -20.50623 14.45409 44.42631 1.000 44.65660 127 SER D CA 1
ATOM 3702 C C . SER D 1 130 ? -21.10834 13.76001 43.20393 1.000 44.75723 127 SER D C 1
ATOM 3703 O O . SER D 1 130 ? -22.29821 13.88929 42.91290 1.000 44.27473 127 SER D O 1
ATOM 3706 N N . LEU D 1 131 ? -20.27152 13.01797 42.48238 1.000 44.11745 128 LEU D N 1
ATOM 3707 C CA . LEU D 1 131 ? -20.75529 12.24662 41.34710 1.000 45.81189 128 LEU D CA 1
ATOM 3708 C C . LEU D 1 131 ? -21.66929 11.12053 41.81850 1.000 47.11865 128 LEU D C 1
ATOM 3709 O O . LEU D 1 131 ? -21.55676 10.62591 42.94336 1.000 45.38960 128 LEU D O 1
ATOM 3714 N N . GLY D 1 132 ? -22.58642 10.71495 40.93839 1.000 51.78674 129 GLY D N 1
ATOM 3715 C CA . GLY D 1 132 ? -23.60134 9.74365 41.27535 1.000 53.83522 129 GLY D CA 1
ATOM 3716 C C . GLY D 1 132 ? -23.29511 8.34366 40.75958 1.000 57.24522 129 GLY D C 1
ATOM 3717 O O . GLY D 1 132 ? -22.24083 8.06156 40.19506 1.000 57.05003 129 GLY D O 1
ATOM 3718 N N . LEU D 1 133 ? -24.27131 7.45532 40.97296 1.000 62.27236 130 LEU D N 1
ATOM 3719 C CA . LEU D 1 133 ? -24.13697 6.06278 40.55573 1.000 62.04328 130 LEU D CA 1
ATOM 3720 C C . LEU D 1 133 ? -23.93079 5.93438 39.05320 1.000 62.37130 130 LEU D C 1
ATOM 3721 O O . LEU D 1 133 ? -23.21386 5.03407 38.60170 1.000 64.06898 130 LEU D O 1
ATOM 3726 N N . SER D 1 134 ? -24.54461 6.81714 38.26327 1.000 64.35475 131 SER D N 1
ATOM 3727 C CA . SER D 1 134 ? -24.44755 6.70858 36.81231 1.000 67.11490 131 SER D CA 1
ATOM 3728 C C . SER D 1 134 ? -23.04589 6.99214 36.28433 1.000 64.11328 131 SER D C 1
ATOM 3729 O O . SER D 1 134 ? -22.80837 6.80694 35.08561 1.000 65.62624 131 SER D O 1
ATOM 3732 N N . SER D 1 135 ? -22.11998 7.43251 37.13617 1.000 58.62501 132 SER D N 1
ATOM 3733 C CA . SER D 1 135 ? -20.74628 7.70166 36.73451 1.000 56.93937 132 SER D CA 1
ATOM 3734 C C . SER D 1 135 ? -19.77508 6.60943 37.15958 1.000 54.88770 132 SER D C 1
ATOM 3735 O O . SER D 1 135 ? -18.57309 6.74327 36.90993 1.000 52.86161 132 SER D O 1
ATOM 3738 N N . ASP D 1 136 ? -20.26304 5.53333 37.78458 1.000 54.94881 133 ASP D N 1
ATOM 3739 C CA . ASP D 1 136 ? -19.36401 4.52287 38.33750 1.000 54.70280 133 ASP D CA 1
ATOM 3740 C C . ASP D 1 136 ? -18.52192 3.86102 37.25221 1.000 53.00283 133 ASP D C 1
ATOM 3741 O O . ASP D 1 136 ? -17.33208 3.59452 37.45870 1.000 50.32611 133 ASP D O 1
ATOM 3746 N N . VAL D 1 137 ? -19.11707 3.58719 36.08948 1.000 51.91717 134 VAL D N 1
ATOM 3747 C CA . VAL D 1 137 ? -18.35674 2.97581 35.00289 1.000 51.48537 134 VAL D CA 1
ATOM 3748 C C . VAL D 1 137 ? -17.27451 3.92803 34.50380 1.000 49.44058 134 VAL D C 1
ATOM 3749 O O . VAL D 1 137 ? -16.12917 3.52109 34.26752 1.000 48.76350 134 VAL D O 1
ATOM 3753 N N . ALA D 1 138 ? -17.61228 5.21029 34.34556 1.000 48.68187 135 ALA D N 1
ATOM 3754 C CA . ALA D 1 138 ? -16.63397 6.16680 33.84087 1.000 50.47630 135 ALA D CA 1
ATOM 3755 C C . ALA D 1 138 ? -15.54306 6.45067 34.86544 1.000 49.31543 135 ALA D C 1
ATOM 3756 O O . ALA D 1 138 ? -14.38443 6.66190 34.48923 1.000 47.22649 135 ALA D O 1
ATOM 3758 N N . ILE D 1 139 ? -15.88925 6.46346 36.15510 1.000 48.73975 136 ILE D N 1
ATOM 3759 C CA . ILE D 1 139 ? -14.88070 6.66051 37.19304 1.000 48.60417 136 ILE D CA 1
ATOM 3760 C C . ILE D 1 139 ? -13.89637 5.49900 37.20153 1.000 49.45480 136 ILE D C 1
ATOM 3761 O O . ILE D 1 139 ? -12.67802 5.69801 37.29443 1.000 46.39760 136 ILE D O 1
ATOM 3766 N N . LYS D 1 140 ? -14.40564 4.26825 37.09219 1.000 48.81251 137 LYS D N 1
ATOM 3767 C CA . LYS D 1 140 ? -13.52241 3.10685 37.06765 1.000 49.30619 137 LYS D CA 1
ATOM 3768 C C . LYS D 1 140 ? -12.62122 3.13001 35.84141 1.000 50.05160 137 LYS D C 1
ATOM 3769 O O . LYS D 1 140 ? -11.45228 2.73387 35.91482 1.000 50.80358 137 LYS D O 1
ATOM 3775 N N . ALA D 1 141 ? -13.14419 3.60176 34.70621 1.000 49.73163 138 ALA D N 1
ATOM 3776 C CA . ALA D 1 141 ? -12.31400 3.74360 33.51576 1.000 49.71427 138 ALA D CA 1
ATOM 3777 C C . ALA D 1 141 ? -11.21463 4.77482 33.73585 1.000 51.33722 138 ALA D C 1
ATOM 3778 O O . ALA D 1 141 ? -10.07398 4.58102 33.29944 1.000 51.17071 138 ALA D O 1
ATOM 3788 N N . VAL D 1 143 ? -9.90035 5.54867 36.64079 1.000 48.27362 140 VAL D N 1
ATOM 3789 C CA . VAL D 1 143 ? -8.94703 4.89014 37.53248 1.000 50.18247 140 VAL D CA 1
ATOM 3790 C C . VAL D 1 143 ? -8.03709 3.95751 36.74162 1.000 52.15856 140 VAL D C 1
ATOM 3791 O O . VAL D 1 143 ? -6.82452 3.89929 36.97816 1.000 52.49736 140 VAL D O 1
ATOM 3795 N N . THR D 1 144 ? -8.60404 3.22143 35.78426 1.000 57.97911 141 THR D N 1
ATOM 3796 C CA . THR D 1 144 ? -7.80267 2.30696 34.97678 1.000 57.29494 141 THR D CA 1
ATOM 3797 C C . THR D 1 144 ? -6.81639 3.06641 34.09770 1.000 56.60021 141 THR D C 1
ATOM 3798 O O . THR D 1 144 ? -5.63130 2.71959 34.03480 1.000 57.55274 141 THR D O 1
ATOM 3802 N N . GLY D 1 145 ? -7.28770 4.10736 33.41074 1.000 52.29787 142 GLY D N 1
ATOM 3803 C CA . GLY D 1 145 ? -6.39570 4.88506 32.56803 1.000 51.04043 142 GLY D CA 1
ATOM 3804 C C . GLY D 1 145 ? -5.29141 5.56245 33.35483 1.000 49.31666 142 GLY D C 1
ATOM 3805 O O . GLY D 1 145 ? -4.12986 5.55443 32.94197 1.000 49.74320 142 GLY D O 1
ATOM 3806 N N . THR D 1 146 ? -5.63574 6.14795 34.50391 1.000 49.25541 143 THR D N 1
ATOM 3807 C CA . THR D 1 146 ? -4.63198 6.80904 35.33395 1.000 49.21179 143 THR D CA 1
ATOM 3808 C C . THR D 1 146 ? -3.59136 5.81443 35.83405 1.000 48.19053 143 THR D C 1
ATOM 3809 O O . THR D 1 146 ? -2.38455 6.06106 35.73784 1.000 46.55549 143 THR D O 1
ATOM 3813 N N . GLY D 1 147 ? -4.04218 4.67547 36.36436 1.000 48.95271 144 GLY D N 1
ATOM 3814 C CA . GLY D 1 147 ? -3.11167 3.69664 36.89753 1.000 49.07121 144 GLY D CA 1
ATOM 3815 C C . GLY D 1 147 ? -2.22325 3.06787 35.84389 1.000 48.24834 144 GLY D C 1
ATOM 3816 O O . GLY D 1 147 ? -1.05991 2.75847 36.11617 1.000 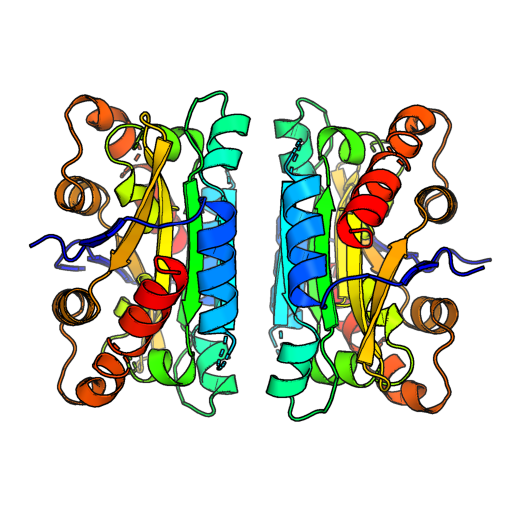50.02435 144 GLY D O 1
ATOM 3817 N N . THR D 1 148 ? -2.74935 2.87059 34.63301 1.000 48.49362 145 THR D N 1
ATOM 3818 C CA . THR D 1 148 ? -1.95527 2.25432 33.57440 1.000 49.10805 145 THR D CA 1
ATOM 3819 C C . THR D 1 148 ? -0.89893 3.21683 33.04387 1.000 46.69301 145 THR D C 1
ATOM 3820 O O . THR D 1 148 ? 0.25294 2.82474 32.82609 1.000 45.98999 145 THR D O 1
ATOM 3824 N N . VAL D 1 149 ? -1.26990 4.48181 32.83731 1.000 45.67924 146 VAL D N 1
ATOM 3825 C CA . VAL D 1 149 ? -0.30345 5.47756 32.38220 1.000 45.05720 146 VAL D CA 1
ATOM 3826 C C . VAL D 1 149 ? 0.76541 5.70926 33.44231 1.000 47.67380 146 VAL D C 1
ATOM 3827 O O . VAL D 1 149 ? 1.95378 5.84449 33.12725 1.000 45.53137 146 VAL D O 1
ATOM 3831 N N . THR D 1 150 ? 0.36067 5.75204 34.71617 1.000 47.14003 147 THR D N 1
ATOM 3832 C CA . THR D 1 150 ? 1.30876 6.00975 35.79638 1.000 46.31301 147 THR D CA 1
ATOM 3833 C C . THR D 1 150 ? 2.28556 4.85287 35.96699 1.000 47.78772 147 THR D C 1
ATOM 3834 O O . THR D 1 150 ? 3.48962 5.07087 36.14985 1.000 44.00001 147 THR D O 1
ATOM 3838 N N . LYS D 1 151 ? 1.78399 3.61682 35.91831 1.000 48.50392 148 LYS D N 1
ATOM 3839 C CA . LYS D 1 151 ? 2.65716 2.45587 36.05677 1.000 46.79403 148 LYS D CA 1
ATOM 3840 C C . LYS D 1 151 ? 3.69761 2.41679 34.94561 1.000 47.34293 148 LYS D C 1
ATOM 3841 O O . LYS D 1 151 ? 4.87789 2.14632 35.19808 1.000 47.11200 148 LYS D O 1
ATOM 3847 N N . TYR D 1 152 ? 3.28358 2.70062 33.70921 1.000 46.32541 149 TYR D N 1
ATOM 3848 C CA . TYR D 1 152 ? 4.22790 2.65592 32.59913 1.000 48.21256 149 TYR D CA 1
ATOM 3849 C C . TYR D 1 152 ? 5.21611 3.81296 32.66264 1.000 48.34524 149 TYR D C 1
ATOM 3850 O O . TYR D 1 152 ? 6.41559 3.62507 32.42811 1.000 47.03091 149 TYR D O 1
ATOM 3859 N N . ALA D 1 153 ? 4.73064 5.01760 32.96866 1.000 44.88144 150 ALA D N 1
ATOM 3860 C CA . ALA D 1 153 ? 5.59286 6.19350 32.92227 1.000 46.22868 150 ALA D CA 1
ATOM 3861 C C . ALA D 1 153 ? 6.67222 6.14031 33.99517 1.000 49.70635 150 ALA D C 1
ATOM 3862 O O . ALA D 1 153 ? 7.83632 6.45992 33.72713 1.000 50.77867 150 ALA D O 1
ATOM 3864 N N . ALA D 1 154 ? 6.30784 5.74019 35.21418 1.000 49.24555 151 ALA D N 1
ATOM 3865 C CA . ALA D 1 154 ? 7.27058 5.67742 36.30542 1.000 51.56083 151 ALA D CA 1
ATOM 3866 C C . ALA D 1 154 ? 8.11526 4.41222 36.27449 1.000 55.59895 151 ALA D C 1
ATOM 3867 O O . ALA D 1 154 ? 9.22705 4.41197 36.81463 1.000 55.45852 151 ALA D O 1
ATOM 3869 N N . GLY D 1 155 ? 7.61694 3.34216 35.65861 1.000 55.10625 152 GLY D N 1
ATOM 3870 C CA . GLY D 1 155 ? 8.33459 2.08868 35.58279 1.000 59.59169 152 GLY D CA 1
ATOM 3871 C C . GLY D 1 155 ? 9.25890 2.02670 34.38207 1.000 65.64074 152 GLY D C 1
ATOM 3872 O O . GLY D 1 155 ? 9.56394 3.02905 33.73466 1.000 62.86430 152 GLY D O 1
ATOM 3873 N N . ASP D 1 156 ? 9.70796 0.81222 34.08434 1.000 84.40365 153 ASP D N 1
ATOM 3874 C CA . ASP D 1 156 ? 10.62121 0.59314 32.96864 1.000 88.62367 153 ASP D CA 1
ATOM 3875 C C . ASP D 1 156 ? 10.13464 -0.54490 32.07478 1.000 91.02457 153 ASP D C 1
ATOM 3876 O O . ASP D 1 156 ? 9.59937 -0.31236 30.99006 1.000 90.24224 153 ASP D O 1
#

Solvent-accessible surface area: 21344 Å² total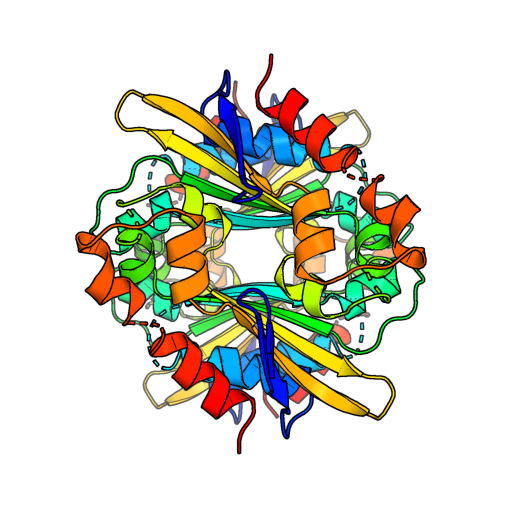

B-factor: mean 48.18, std 10.5, range [29.97, 113.88]

Foldseek 3Di:
DQQKDKDWAPDALVQLVVLLCVLLVVPDWDDKDFPQVVQVVVVHHFFTKMKTAGADVVLVVQLVQFCVLVVCDDWMKMWGADPVGIIMIMTGQLVVSCVVRVGDDSSVVSSVCSVSVVVSNCRSRYD/DQQKDKDWAPDALVQLVVLLCVLLVVPFWDDKDFVQVVCVVVVHHFFTKMKTAGAHCVLVVQLVFFCCLVVVDDWMKMWGADPVRIIMIMTGQLVVSCVVRVGDPSNVVSSVCSVSVVVSNCRSRDD/DDDQKDKDWAPDALVQLVVLLCVQQVVPDWDDKDFPQVVQVVVVHDFFTKMKTAGADVVLVVQLVQFCCLVVVDDWMKMWGADPVGIIMIMGGNLVVSCVVRVGDPSSVVSSVVSVSVVSSNVRSRD/DDDLQKDKDWAPDALVQLVVLLCVLQVVPDWDDKDFVQVVCVVVVHHFFTKMKTAGDDCVLVVQLVQFCCLVVVDDWMKMWGADPVGIIMIMTGQLVSSCVVRVGDPSSPVSSVCSVSVVVSNCRSRDD

InterPro domains:
  IPR003691 Fluoride-specific ion channel FluC [MF_00454] (5-123)
  IPR003691 Fluoride-specific ion channel FluC [PF02537] (6-119)
  IPR005180 Domain of unknown function DUF302 [PF03625] (144-247)
  IPR005180 Domain of unknown function DUF302 [cd14797] (143-255)
  IPR035923 TT1751-like domain superfamily [G3DSA:3.30.310.70] (143-259)
  IPR035923 TT1751-like domain superfamily [SSF103247] (144-251)

Radius of gyration: 22.31 Å; Cα contacts (8 Å, |Δi|>4): 1018; chains: 4; bounding box: 53×54×65 Å

Secondary structure (DSSP, 8-state):
---EEEEE-SS-HHHHHHHHHHHHH---EEEEEEHHHHHHHTT----SEEEEEE--HHHHHH----GGGGGT-SEEEEEEE-TTS-EEEEEE-HHHHHHHTT--GGGHHHHH--HHHHHHHHHHH--/---EEEEE-SS-HHHHHHHHHHHHH---EEEEEEHHHHHHHTT----SEEEEEE--HHHHHH----GGGGGT-SEEEEEEE-TTS-EEEEEE-HHHHHHHTT--GGGHHHHH--HHHHHHHHHHH--/----EEEEEESS-HHHHHHHHHHHHH---EEEEEEHHHHHHHTT-----EEEEEE--HHHHHH----GGGGGT-SEEEEEEE-TTS-EEEEEE-HHHHHHHTT--GGGHHHHH--HHHHHHHHHHH-/-EETTEEEEEESS-HHHHHHHHHHHHH---EEEEEEHHHHHHHTT-----EEEEEE--HHHHHH----GGGGGT-SEEEEEEE-TTS-EEEEEE-HHHHHHHTT--GGGHHHHH--HHHHHHHHHHH--